Protein AF-A0A258N281-F1 (afdb_monomer)

Nearest PDB structures (foldseek):
  6ied-assembly1_A  TM=2.629E-01  e=8.508E-01  Bacillus subtilis subsp. subtilis str. 168
  8ii8-assembly1_A  TM=2.318E-01  e=8.144E-01  Pleurotus salmoneostramineus
  6kkj-assembly1_B  TM=1.783E-01  e=2.042E+00  Escherichia coli K-12

Structure (mmCIF, N/CA/C/O backbone):
data_AF-A0A258N281-F1
#
_entry.id   AF-A0A258N281-F1
#
loop_
_atom_site.group_PDB
_atom_site.id
_atom_site.type_symbol
_atom_site.label_atom_id
_atom_site.label_alt_id
_atom_site.label_comp_id
_atom_site.label_asym_id
_atom_site.label_entity_id
_atom_site.label_seq_id
_atom_site.pdbx_PDB_ins_code
_atom_site.Cartn_x
_atom_site.Cartn_y
_atom_site.Cartn_z
_atom_site.occupancy
_atom_site.B_iso_or_equiv
_atom_site.auth_seq_id
_atom_site.auth_comp_id
_atom_site.auth_asym_id
_atom_site.auth_atom_id
_atom_site.pdbx_PDB_model_num
ATOM 1 N N . MET A 1 1 ? -2.898 22.582 14.195 1.00 28.33 1 MET A N 1
ATOM 2 C CA . MET A 1 1 ? -3.786 21.401 14.144 1.00 28.33 1 MET A CA 1
ATOM 3 C C . MET A 1 1 ? -3.106 20.346 13.293 1.00 28.33 1 MET A C 1
ATOM 5 O O . MET A 1 1 ? -3.223 20.379 12.077 1.00 28.33 1 MET A O 1
ATOM 9 N N . ASP A 1 2 ? -2.323 19.481 13.931 1.00 33.81 2 ASP A N 1
ATOM 10 C CA . ASP A 1 2 ? -1.640 18.365 13.273 1.00 33.81 2 ASP A CA 1
ATOM 11 C C . ASP A 1 2 ? -2.574 17.144 13.360 1.00 33.81 2 ASP A C 1
ATOM 13 O O . ASP A 1 2 ? -2.422 16.260 14.194 1.00 33.81 2 ASP A O 1
ATOM 17 N N . THR A 1 3 ? -3.650 17.159 12.567 1.00 49.22 3 THR A N 1
ATOM 18 C CA . THR A 1 3 ? -4.701 16.119 12.509 1.00 49.22 3 THR A CA 1
ATOM 19 C C . THR A 1 3 ? -4.252 14.868 11.739 1.00 49.22 3 THR A C 1
ATOM 21 O O . THR A 1 3 ? -5.062 14.187 11.112 1.00 49.22 3 THR A O 1
ATOM 24 N N . ARG A 1 4 ? -2.949 14.560 11.740 1.00 64.25 4 ARG A N 1
ATOM 25 C CA . ARG A 1 4 ? -2.381 13.386 11.067 1.00 64.25 4 ARG A CA 1
ATOM 26 C C . ARG A 1 4 ? -2.064 12.294 12.079 1.00 64.25 4 ARG A C 1
ATOM 28 O O . ARG A 1 4 ? -1.336 12.508 13.045 1.00 64.25 4 ARG A O 1
ATOM 35 N N . ASN A 1 5 ? -2.617 11.108 11.842 1.00 82.75 5 ASN A N 1
ATOM 36 C CA . ASN A 1 5 ? -2.332 9.935 12.651 1.00 82.75 5 ASN A CA 1
ATOM 37 C C . ASN A 1 5 ? -1.001 9.308 12.197 1.00 82.75 5 ASN A C 1
ATOM 39 O O . ASN A 1 5 ? -0.888 8.829 11.070 1.00 82.75 5 ASN A O 1
ATOM 43 N N . LYS A 1 6 ? 0.003 9.310 13.085 1.00 87.81 6 LYS A N 1
ATOM 44 C CA . LYS A 1 6 ? 1.354 8.808 12.782 1.00 87.81 6 LYS A CA 1
ATOM 45 C C . LYS A 1 6 ? 1.387 7.315 12.455 1.00 87.81 6 LYS A C 1
ATOM 47 O O . LYS A 1 6 ? 2.168 6.930 11.597 1.00 87.81 6 LYS A O 1
ATOM 52 N N . ALA A 1 7 ? 0.559 6.497 13.105 1.00 88.56 7 ALA A N 1
ATOM 53 C CA . ALA A 1 7 ? 0.495 5.059 12.839 1.00 88.56 7 ALA A CA 1
ATOM 54 C C . ALA A 1 7 ? -0.040 4.784 11.428 1.00 88.56 7 ALA A C 1
ATOM 56 O O . ALA A 1 7 ? 0.501 3.962 10.696 1.00 88.56 7 ALA A O 1
ATOM 57 N N . LEU A 1 8 ? -1.055 5.547 11.014 1.00 93.94 8 LEU A N 1
ATOM 58 C CA . LEU A 1 8 ? -1.612 5.455 9.669 1.00 93.94 8 LEU A CA 1
ATOM 59 C C . LEU A 1 8 ? -0.598 5.874 8.592 1.00 93.94 8 LEU A C 1
ATOM 61 O O . LEU A 1 8 ? -0.447 5.186 7.582 1.00 93.94 8 LEU A O 1
ATOM 65 N N . ASP A 1 9 ? 0.110 6.987 8.807 1.00 94.81 9 ASP A N 1
ATOM 66 C CA . ASP A 1 9 ? 1.188 7.406 7.905 1.00 94.81 9 ASP A CA 1
ATOM 67 C C . ASP A 1 9 ? 2.326 6.367 7.891 1.00 94.81 9 ASP A C 1
ATOM 69 O O . ASP A 1 9 ? 2.896 6.103 6.838 1.00 94.81 9 ASP A O 1
ATOM 73 N N . ALA A 1 10 ? 2.631 5.726 9.021 1.00 95.06 10 ALA A N 1
ATOM 74 C CA . ALA A 1 10 ? 3.658 4.694 9.096 1.00 95.06 10 ALA A CA 1
ATOM 75 C C . ALA A 1 10 ? 3.307 3.421 8.320 1.00 95.06 10 ALA A C 1
ATOM 77 O O . ALA A 1 10 ? 4.174 2.908 7.623 1.00 95.06 10 ALA A O 1
ATOM 78 N N . ILE A 1 11 ? 2.060 2.942 8.371 1.00 95.19 11 ILE A N 1
ATOM 79 C CA . ILE A 1 11 ? 1.622 1.799 7.546 1.00 95.19 11 ILE A CA 1
ATOM 80 C C . ILE A 1 11 ? 1.719 2.133 6.067 1.00 95.19 11 ILE A C 1
ATOM 82 O O . ILE A 1 11 ? 2.206 1.319 5.290 1.00 95.19 11 ILE A O 1
ATOM 86 N N . ARG A 1 12 ? 1.298 3.339 5.665 1.00 95.19 12 ARG A N 1
ATOM 87 C CA . ARG A 1 12 ? 1.444 3.768 4.270 1.00 95.19 12 ARG A CA 1
ATOM 88 C C . ARG A 1 12 ? 2.920 3.814 3.859 1.00 95.19 12 ARG A C 1
ATOM 90 O O . ARG A 1 12 ? 3.252 3.415 2.749 1.00 95.19 12 ARG A O 1
ATOM 97 N N . GLY A 1 13 ? 3.793 4.273 4.760 1.00 96.12 13 GLY A N 1
ATOM 98 C CA . GLY A 1 13 ? 5.248 4.291 4.584 1.00 96.12 13 GLY A CA 1
ATOM 99 C C . GLY A 1 13 ? 5.867 2.894 4.495 1.00 96.12 13 GLY A C 1
ATOM 100 O O . GLY A 1 13 ? 6.715 2.654 3.644 1.00 96.12 13 GLY A O 1
ATOM 101 N N . TYR A 1 14 ? 5.411 1.961 5.332 1.00 96.75 14 TYR A N 1
ATOM 102 C CA . TYR A 1 14 ? 5.791 0.552 5.267 1.00 96.75 14 TYR A CA 1
ATOM 103 C C . TYR A 1 14 ? 5.380 -0.062 3.929 1.00 96.75 14 TYR A C 1
ATOM 105 O O . TYR A 1 14 ? 6.218 -0.627 3.236 1.00 96.75 14 TYR A O 1
ATOM 113 N N . ALA A 1 15 ? 4.111 0.103 3.547 1.00 96.44 15 ALA A N 1
ATOM 114 C CA . ALA A 1 15 ? 3.574 -0.463 2.322 1.00 96.44 15 ALA A CA 1
ATOM 115 C C . ALA A 1 15 ? 4.318 0.064 1.087 1.00 96.44 15 ALA A C 1
ATOM 117 O O . ALA A 1 15 ? 4.723 -0.724 0.243 1.00 96.44 15 ALA A O 1
ATOM 118 N N . ILE A 1 16 ? 4.588 1.372 0.998 1.00 95.81 16 ILE A N 1
ATOM 119 C CA . ILE A 1 16 ? 5.308 1.902 -0.167 1.00 95.81 16 ILE A CA 1
ATOM 120 C C . ILE A 1 16 ? 6.756 1.404 -0.234 1.00 95.81 16 ILE A C 1
ATOM 122 O O . ILE A 1 16 ? 7.215 1.027 -1.301 1.00 95.81 16 ILE A O 1
ATOM 126 N N . ILE A 1 17 ? 7.464 1.319 0.896 1.00 96.69 17 ILE A N 1
ATOM 127 C CA . ILE A 1 17 ? 8.827 0.770 0.930 1.00 96.69 17 ILE A CA 1
ATOM 128 C C . ILE A 1 17 ? 8.842 -0.707 0.542 1.00 96.69 17 ILE A C 1
ATOM 130 O O . ILE A 1 17 ? 9.697 -1.120 -0.233 1.00 96.69 17 ILE A O 1
ATOM 134 N N . ALA A 1 18 ? 7.907 -1.494 1.073 1.00 96.75 18 ALA A N 1
ATOM 135 C CA . ALA A 1 18 ? 7.795 -2.913 0.767 1.00 96.75 18 ALA A CA 1
ATOM 136 C C . ALA A 1 18 ? 7.476 -3.140 -0.720 1.00 96.75 18 ALA A C 1
ATOM 138 O O . ALA A 1 18 ? 8.043 -4.042 -1.323 1.00 96.75 18 ALA A O 1
ATOM 139 N N . MET A 1 19 ? 6.644 -2.279 -1.315 1.00 95.44 19 MET A N 1
ATOM 140 C CA . MET A 1 19 ? 6.305 -2.299 -2.742 1.00 95.44 19 MET A CA 1
ATOM 141 C C . MET A 1 19 ? 7.522 -2.000 -3.620 1.00 95.44 19 MET A C 1
ATOM 143 O O . MET A 1 19 ? 7.783 -2.709 -4.587 1.00 95.44 19 MET A O 1
ATOM 147 N N . VAL A 1 20 ? 8.292 -0.968 -3.257 1.00 95.88 20 VAL A N 1
ATOM 148 C CA . VAL A 1 20 ? 9.554 -0.637 -3.934 1.00 95.88 20 VAL A CA 1
ATOM 149 C C . VAL A 1 20 ? 10.531 -1.802 -3.797 1.00 95.88 20 VAL A C 1
ATOM 151 O O . VAL A 1 20 ? 11.152 -2.201 -4.772 1.00 95.88 20 VAL A O 1
ATOM 154 N N . PHE A 1 21 ? 10.629 -2.396 -2.607 1.00 96.38 21 PHE A N 1
ATOM 155 C CA . PHE A 1 21 ? 11.516 -3.527 -2.368 1.00 96.38 21 PHE A CA 1
ATOM 156 C C . PHE A 1 21 ? 11.155 -4.728 -3.241 1.00 96.38 21 PHE A C 1
ATOM 158 O O . PHE A 1 21 ? 12.019 -5.216 -3.959 1.00 96.38 21 PHE A O 1
ATOM 165 N N . SER A 1 22 ? 9.892 -5.160 -3.257 1.00 94.00 22 SER A N 1
ATOM 166 C CA . SER A 1 22 ? 9.455 -6.282 -4.098 1.00 94.00 22 SER A CA 1
ATOM 167 C C . SER A 1 22 ? 9.616 -6.019 -5.597 1.00 94.00 22 SER A C 1
ATOM 169 O O . SER A 1 22 ? 9.860 -6.947 -6.360 1.00 94.00 22 SER A O 1
ATOM 171 N N . GLY A 1 23 ? 9.490 -4.760 -6.028 1.00 90.69 23 GLY A N 1
ATOM 172 C CA . GLY A 1 23 ? 9.705 -4.370 -7.422 1.00 90.69 23 GLY A CA 1
ATOM 173 C C . GLY A 1 23 ? 11.179 -4.255 -7.821 1.00 90.69 23 GLY A C 1
ATOM 174 O O . GLY A 1 23 ? 11.475 -4.247 -9.010 1.00 90.69 23 GLY A O 1
ATOM 175 N N . SER A 1 24 ? 12.099 -4.154 -6.856 1.00 91.69 24 SER A N 1
ATOM 176 C CA . SER A 1 24 ? 13.529 -3.911 -7.104 1.00 91.69 24 SER A CA 1
ATOM 177 C C . SER A 1 24 ? 14.452 -5.043 -6.655 1.00 91.69 24 SER A C 1
ATOM 179 O O . SER A 1 24 ? 15.651 -4.954 -6.888 1.00 91.69 24 SER A O 1
ATOM 181 N N . ILE A 1 25 ? 13.962 -6.088 -5.987 1.00 92.19 25 ILE A N 1
ATOM 182 C CA . ILE A 1 25 ? 14.767 -7.296 -5.746 1.00 92.19 25 ILE A CA 1
ATOM 183 C C . ILE A 1 25 ? 15.114 -7.982 -7.070 1.00 92.19 25 ILE A C 1
ATOM 185 O O . ILE A 1 25 ? 14.381 -7.869 -8.048 1.00 92.19 25 ILE A O 1
ATOM 189 N N . ALA A 1 26 ? 16.226 -8.710 -7.092 1.00 89.94 26 ALA A N 1
ATOM 190 C CA . ALA A 1 26 ? 16.652 -9.452 -8.275 1.00 89.94 26 ALA A CA 1
ATOM 191 C C . ALA A 1 26 ? 15.613 -10.496 -8.715 1.00 89.94 26 ALA A C 1
ATOM 193 O O . ALA A 1 26 ? 14.998 -11.143 -7.870 1.00 89.94 26 ALA A O 1
ATOM 194 N N . TYR A 1 27 ? 15.462 -10.702 -10.024 1.00 86.94 27 TYR A N 1
ATOM 195 C CA . TYR A 1 27 ? 14.630 -11.749 -10.635 1.00 86.94 27 TYR A CA 1
ATOM 196 C C . TYR A 1 27 ? 15.526 -12.907 -11.133 1.00 86.94 27 TYR A C 1
ATOM 198 O O . TYR A 1 27 ? 16.742 -12.858 -10.981 1.00 86.94 27 TYR A O 1
ATOM 206 N N . GLY A 1 28 ? 14.953 -13.990 -11.676 1.00 80.12 28 GLY A N 1
ATOM 207 C CA . GLY A 1 28 ? 15.743 -15.112 -12.228 1.00 80.12 28 GLY A CA 1
ATOM 208 C C . GLY A 1 28 ? 15.990 -16.307 -11.295 1.00 80.12 28 GLY A C 1
ATOM 209 O O . GLY A 1 28 ? 16.777 -17.190 -11.614 1.00 80.12 28 GLY A O 1
ATOM 210 N N . GLY A 1 29 ? 15.289 -16.382 -10.158 1.00 83.75 29 GLY A N 1
ATOM 211 C CA . GLY A 1 29 ? 15.221 -17.599 -9.334 1.00 83.75 29 GLY A CA 1
ATOM 212 C C . GLY A 1 29 ? 16.280 -17.750 -8.245 1.00 83.75 29 GLY A C 1
ATOM 213 O O . GLY A 1 29 ? 16.370 -18.808 -7.630 1.00 83.75 29 GLY A O 1
ATOM 214 N N . ILE A 1 30 ? 17.042 -16.693 -7.968 1.00 90.31 30 ILE A N 1
ATOM 215 C CA . ILE A 1 30 ? 18.053 -16.687 -6.902 1.00 90.31 30 ILE A CA 1
ATOM 216 C C . ILE A 1 30 ? 17.460 -16.498 -5.499 1.00 90.31 30 ILE A C 1
ATOM 218 O O . ILE A 1 30 ? 18.068 -16.900 -4.509 1.00 90.31 30 ILE A O 1
ATOM 222 N N . LEU A 1 31 ? 16.281 -15.876 -5.395 1.00 93.19 31 LEU A N 1
ATOM 223 C CA . LEU A 1 31 ? 15.558 -15.705 -4.138 1.00 93.19 31 LEU A CA 1
ATOM 224 C C . LEU A 1 31 ? 14.433 -16.743 -4.021 1.00 93.19 31 LEU A C 1
ATOM 226 O O . LEU A 1 31 ? 13.864 -17.167 -5.030 1.00 93.19 31 LEU A O 1
ATOM 230 N N . PRO A 1 32 ? 14.077 -17.147 -2.791 1.00 93.25 32 PRO A N 1
ATOM 231 C CA . PRO A 1 32 ? 12.990 -18.092 -2.569 1.00 93.25 32 PRO A CA 1
ATOM 232 C C . PRO A 1 32 ? 11.630 -17.507 -2.981 1.00 93.25 32 PRO A C 1
ATOM 234 O O . PRO A 1 32 ? 11.416 -16.300 -2.914 1.00 93.25 32 PRO A O 1
ATOM 237 N N . GLY A 1 33 ? 10.676 -18.375 -3.336 1.00 93.19 33 GLY A N 1
ATOM 238 C CA . GLY A 1 33 ? 9.375 -17.962 -3.884 1.00 93.19 33 GLY A CA 1
ATOM 239 C C . GLY A 1 33 ? 8.547 -17.024 -3.003 1.00 93.19 33 GLY A C 1
ATOM 240 O O . GLY A 1 33 ? 7.835 -16.174 -3.524 1.00 93.19 33 GLY A O 1
ATOM 241 N N . TRP A 1 34 ? 8.711 -17.079 -1.679 1.00 94.31 34 TRP A N 1
ATOM 242 C CA . TRP A 1 34 ? 8.022 -16.173 -0.756 1.00 94.31 34 TRP A CA 1
ATOM 243 C C . TRP A 1 34 ? 8.480 -14.704 -0.864 1.00 94.31 34 TRP A C 1
ATOM 245 O O . TRP A 1 34 ? 7.855 -13.839 -0.255 1.00 94.31 34 TRP A O 1
ATOM 255 N N . MET A 1 35 ? 9.552 -14.411 -1.613 1.00 95.38 35 MET A N 1
ATOM 256 C CA . MET A 1 35 ? 10.016 -13.050 -1.920 1.00 95.38 35 MET A CA 1
ATOM 257 C C . MET A 1 35 ? 9.261 -12.385 -3.080 1.00 95.38 35 MET A C 1
ATOM 259 O O . MET A 1 35 ? 9.453 -11.192 -3.292 1.00 95.38 35 MET A O 1
ATOM 263 N N . TYR A 1 36 ? 8.408 -13.118 -3.802 1.00 95.38 36 TYR A N 1
ATOM 264 C CA . TYR A 1 36 ? 7.676 -12.638 -4.980 1.00 95.38 36 TYR A CA 1
ATOM 265 C C . TYR A 1 36 ? 6.168 -12.845 -4.814 1.00 95.38 36 TYR A C 1
ATOM 267 O O . TYR A 1 36 ? 5.714 -13.342 -3.785 1.00 95.38 36 TYR A O 1
ATOM 275 N N . HIS A 1 37 ? 5.377 -12.456 -5.811 1.00 95.50 37 HIS A N 1
ATOM 276 C CA . HIS A 1 37 ? 3.948 -12.771 -5.843 1.00 95.50 37 HIS A CA 1
ATOM 277 C C . HIS A 1 37 ? 3.730 -14.287 -5.906 1.00 95.50 37 HIS A C 1
ATOM 279 O O . HIS A 1 37 ? 4.410 -14.976 -6.667 1.00 95.50 37 HIS A O 1
ATOM 285 N N . ALA A 1 38 ? 2.766 -14.815 -5.144 1.00 95.38 38 ALA A N 1
ATOM 286 C CA . ALA A 1 38 ? 2.483 -16.254 -5.151 1.00 95.38 38 ALA A CA 1
ATOM 287 C C . ALA A 1 38 ? 2.102 -16.771 -6.553 1.00 95.38 38 ALA A C 1
ATOM 289 O O . ALA A 1 38 ? 2.516 -17.860 -6.944 1.00 95.38 38 ALA A O 1
ATOM 290 N N . GLN A 1 39 ? 1.363 -15.965 -7.320 1.00 95.50 39 GLN A N 1
ATOM 291 C CA . GLN A 1 39 ? 0.940 -16.263 -8.691 1.00 95.50 39 GLN A CA 1
ATOM 292 C C . GLN A 1 39 ? 2.009 -15.939 -9.742 1.00 95.50 39 GLN A C 1
ATOM 294 O O . GLN A 1 39 ? 1.785 -16.180 -10.919 1.00 95.50 39 GLN A O 1
ATOM 299 N N . SER A 1 40 ? 3.175 -15.413 -9.362 1.00 94.38 40 SER A N 1
ATOM 300 C CA . SER A 1 40 ? 4.304 -15.199 -10.280 1.00 94.38 40 SER A CA 1
ATOM 301 C C . SER A 1 40 ? 5.601 -15.692 -9.638 1.00 94.38 40 SER A C 1
ATOM 303 O O . SER A 1 40 ? 6.489 -14.893 -9.331 1.00 94.38 40 SER A O 1
ATOM 305 N N . PRO A 1 41 ? 5.712 -17.003 -9.359 1.00 93.38 41 PRO A N 1
ATOM 306 C CA . PRO A 1 41 ? 6.839 -17.540 -8.627 1.00 93.38 41 PRO A CA 1
ATOM 307 C C . PRO A 1 41 ? 8.118 -17.571 -9.486 1.00 93.38 41 PRO A C 1
ATOM 309 O O . PRO A 1 41 ? 8.068 -17.671 -10.720 1.00 93.38 41 PRO A O 1
ATOM 312 N N . PRO A 1 42 ? 9.298 -17.577 -8.842 1.00 92.44 42 PRO A N 1
ATOM 313 C CA . PRO A 1 42 ? 10.553 -17.866 -9.517 1.00 92.44 42 PRO A CA 1
ATOM 314 C C . PRO A 1 42 ? 10.554 -19.287 -10.113 1.00 92.44 42 PRO A C 1
ATOM 316 O O . PRO A 1 42 ? 9.851 -20.169 -9.618 1.00 92.44 42 PRO A O 1
ATOM 319 N N . PRO A 1 43 ? 11.393 -19.559 -11.130 1.00 91.06 43 PRO A N 1
ATOM 320 C CA . PRO A 1 43 ? 12.388 -18.653 -11.713 1.00 91.06 43 PRO A CA 1
ATOM 321 C C . PRO A 1 43 ? 11.842 -17.780 -12.849 1.00 91.06 43 PRO A C 1
ATOM 323 O O . PRO A 1 43 ? 12.469 -16.779 -13.183 1.00 91.06 43 PRO A O 1
ATOM 326 N N . LYS A 1 44 ? 10.705 -18.165 -13.443 1.00 90.12 44 LYS A N 1
ATOM 327 C CA . LYS A 1 44 ? 10.169 -17.528 -14.651 1.00 90.12 44 LYS A CA 1
ATOM 328 C C . LYS A 1 44 ? 9.429 -16.226 -14.376 1.00 90.12 44 LYS A C 1
ATOM 330 O O . LYS A 1 44 ? 9.434 -15.363 -15.241 1.00 90.12 44 LYS A O 1
ATOM 335 N N . HIS A 1 45 ? 8.819 -16.088 -13.195 1.00 91.00 45 HIS A N 1
ATOM 336 C CA . HIS A 1 45 ? 7.989 -14.927 -12.838 1.00 91.00 45 HIS A CA 1
ATOM 337 C C . HIS A 1 45 ? 6.828 -14.689 -13.812 1.00 91.00 45 HIS A C 1
ATOM 339 O O . HIS A 1 45 ? 6.362 -13.569 -13.992 1.00 91.00 45 HIS A O 1
ATOM 345 N N . GLU A 1 46 ? 6.361 -15.765 -14.438 1.00 92.75 46 GLU A N 1
ATOM 346 C CA . GLU A 1 46 ? 5.173 -15.780 -15.284 1.00 92.75 46 GLU A CA 1
ATOM 347 C C . GLU A 1 46 ? 3.947 -16.084 -14.425 1.00 92.75 46 GLU A C 1
ATOM 349 O O . GLU A 1 46 ? 4.048 -16.789 -13.416 1.00 92.75 46 GLU A O 1
ATOM 354 N N . TRP A 1 47 ? 2.789 -15.565 -14.838 1.00 93.94 47 TRP A N 1
ATOM 355 C CA . TRP A 1 47 ? 1.543 -15.829 -14.135 1.00 93.94 47 TRP A CA 1
ATOM 356 C C . TRP A 1 47 ? 1.194 -17.321 -14.172 1.00 93.94 47 TRP A C 1
ATOM 358 O O . TRP A 1 47 ? 1.200 -17.952 -15.232 1.00 93.94 47 TRP A O 1
ATOM 368 N N . VAL A 1 48 ? 0.869 -17.873 -13.008 1.00 93.38 48 VAL A N 1
ATOM 369 C CA . VAL A 1 48 ? 0.383 -19.240 -12.833 1.00 93.38 48 VAL A CA 1
ATOM 370 C C . VAL A 1 48 ? -0.822 -19.240 -11.907 1.00 93.38 48 VAL A C 1
ATOM 372 O O . VAL A 1 48 ? -0.870 -18.496 -10.923 1.00 93.38 48 VAL A O 1
ATOM 375 N N . ASP A 1 49 ? -1.770 -20.133 -12.180 1.00 92.19 49 ASP A N 1
ATOM 376 C CA . ASP A 1 49 ? -2.935 -20.312 -11.321 1.00 92.19 49 ASP A CA 1
ATOM 377 C C . ASP A 1 49 ? -2.577 -21.105 -10.050 1.00 92.19 49 ASP A C 1
ATOM 379 O O . ASP A 1 49 ? -2.852 -22.300 -9.923 1.00 92.19 49 ASP A O 1
ATOM 383 N N . LEU A 1 50 ? -1.891 -20.444 -9.113 1.00 92.81 50 LEU A N 1
ATOM 384 C CA . LEU A 1 50 ? -1.461 -21.023 -7.842 1.00 92.81 50 LEU A CA 1
ATOM 385 C C . LEU A 1 50 ? -2.185 -20.350 -6.663 1.00 92.81 50 LEU A C 1
ATOM 387 O O . LEU A 1 50 ? -2.120 -19.124 -6.512 1.00 92.81 50 LEU A O 1
ATOM 391 N N . PRO A 1 51 ? -2.846 -21.124 -5.780 1.00 95.19 51 PRO A N 1
ATOM 392 C CA . PRO A 1 51 ? -3.399 -20.583 -4.552 1.00 95.19 51 PRO A CA 1
ATOM 393 C C . PRO A 1 51 ? -2.297 -20.313 -3.526 1.00 95.19 51 PRO A C 1
ATOM 395 O O . PRO A 1 51 ? -1.387 -21.116 -3.327 1.00 95.19 51 PRO A O 1
ATOM 398 N N . GLY A 1 52 ? -2.429 -19.205 -2.812 1.00 95.81 52 GLY A N 1
ATOM 399 C CA . GLY A 1 52 ? -1.471 -18.744 -1.821 1.00 95.81 52 GLY A CA 1
ATOM 400 C C . GLY A 1 52 ? -1.278 -17.236 -1.892 1.00 95.81 52 GLY A C 1
ATOM 401 O O . GLY A 1 52 ? -1.670 -16.575 -2.855 1.00 95.81 52 GLY A O 1
ATOM 402 N N . ILE A 1 53 ? -0.666 -16.704 -0.840 1.00 97.12 53 ILE A N 1
ATOM 403 C CA . ILE A 1 53 ? -0.198 -15.322 -0.778 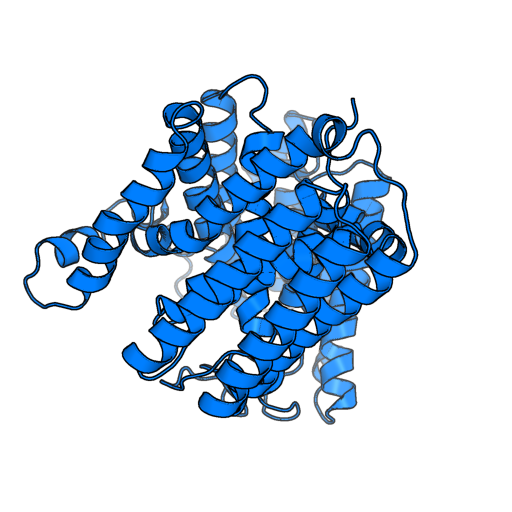1.00 97.12 53 ILE A CA 1
ATOM 404 C C . ILE A 1 53 ? 1.186 -15.285 -0.148 1.00 97.12 53 ILE A C 1
ATOM 406 O O . ILE A 1 53 ? 1.518 -16.127 0.685 1.00 97.12 53 ILE A O 1
ATOM 410 N N . THR A 1 54 ? 1.968 -14.276 -0.496 1.00 97.56 54 THR A N 1
ATOM 411 C CA . THR A 1 54 ? 3.218 -13.922 0.175 1.00 97.56 54 THR A CA 1
ATOM 412 C C . THR A 1 54 ? 3.077 -12.581 0.892 1.00 97.56 54 THR A C 1
ATOM 414 O O . THR A 1 54 ? 2.014 -11.954 0.907 1.00 97.56 54 THR A O 1
ATOM 417 N N . TRP A 1 55 ? 4.158 -12.108 1.516 1.00 97.25 55 TRP A N 1
ATOM 418 C CA . TRP A 1 55 ? 4.163 -10.766 2.096 1.00 97.25 55 TRP A CA 1
ATOM 419 C C . TRP A 1 55 ? 4.014 -9.682 1.022 1.00 97.25 55 TRP A C 1
ATOM 421 O O . TRP A 1 55 ? 3.451 -8.632 1.322 1.00 97.25 55 TRP A O 1
ATOM 431 N N . VAL A 1 56 ? 4.465 -9.941 -0.214 1.00 96.62 56 VAL A N 1
ATOM 432 C CA . VAL A 1 56 ? 4.345 -9.016 -1.350 1.00 96.62 56 VAL A CA 1
ATOM 433 C C . VAL A 1 56 ? 2.872 -8.772 -1.677 1.00 96.62 56 VAL A C 1
ATOM 435 O O . VAL A 1 56 ? 2.449 -7.635 -1.890 1.00 96.62 56 VAL A O 1
ATOM 438 N N . ASP A 1 57 ? 2.063 -9.828 -1.616 1.00 96.94 57 ASP A N 1
ATOM 439 C CA . ASP A 1 57 ? 0.627 -9.766 -1.888 1.00 96.94 57 ASP A CA 1
ATOM 440 C C . ASP A 1 57 ? -0.144 -8.976 -0.814 1.00 96.94 57 ASP A C 1
ATOM 442 O O . ASP A 1 57 ? -1.199 -8.420 -1.091 1.00 96.94 57 ASP A O 1
ATOM 446 N N . LEU A 1 58 ? 0.389 -8.835 0.406 1.00 97.31 58 LEU A N 1
ATOM 447 C CA . LEU A 1 58 ? -0.229 -8.026 1.469 1.00 97.31 58 LEU A CA 1
ATOM 448 C C . LEU A 1 58 ? 0.026 -6.514 1.307 1.00 97.31 58 LEU A C 1
ATOM 450 O O . LEU A 1 58 ? -0.727 -5.689 1.837 1.00 97.31 58 LEU A O 1
ATOM 454 N N . VAL A 1 59 ? 1.074 -6.127 0.579 1.00 96.31 59 VAL A N 1
ATOM 455 C CA . VAL A 1 59 ? 1.527 -4.732 0.493 1.00 96.31 59 VAL A CA 1
ATOM 456 C C . VAL A 1 59 ? 0.458 -3.811 -0.096 1.00 96.31 59 VAL A C 1
ATOM 458 O O . VAL A 1 59 ? 0.175 -2.740 0.451 1.00 96.31 59 VAL A O 1
ATOM 461 N N . PHE A 1 60 ? -0.157 -4.222 -1.203 1.00 95.25 60 PHE A N 1
ATOM 462 C CA . PHE A 1 60 ? -1.157 -3.410 -1.889 1.00 95.25 60 PHE A CA 1
ATOM 463 C C . PHE A 1 60 ? -2.455 -3.230 -1.069 1.00 95.25 60 PHE A C 1
ATOM 465 O O . PHE A 1 60 ? -2.886 -2.084 -0.896 1.00 95.25 60 PHE A O 1
ATOM 472 N N . PRO A 1 61 ? -3.037 -4.285 -0.459 1.00 97.25 61 PRO A N 1
ATOM 473 C CA . PRO A 1 61 ? -4.136 -4.143 0.495 1.00 97.25 61 PRO A CA 1
ATOM 474 C C . PRO A 1 61 ? -3.834 -3.202 1.664 1.00 97.25 61 PRO A C 1
ATOM 476 O O . PRO A 1 61 ? -4.678 -2.370 1.995 1.00 97.25 61 PRO A O 1
ATOM 479 N N . LEU A 1 62 ? -2.631 -3.259 2.252 1.00 97.25 62 LEU A N 1
ATOM 480 C CA . LEU A 1 62 ? -2.238 -2.327 3.319 1.00 97.25 62 LEU A CA 1
ATOM 481 C C . LEU A 1 62 ? -2.288 -0.873 2.849 1.00 97.25 62 LEU A C 1
ATOM 483 O O . LEU A 1 62 ? -2.750 0.014 3.575 1.00 97.25 62 LEU A O 1
ATOM 487 N N . PHE A 1 63 ? -1.833 -0.625 1.622 1.00 94.56 63 PHE A N 1
ATOM 488 C CA . PHE A 1 63 ? -1.835 0.702 1.029 1.00 94.56 63 PHE A CA 1
ATOM 489 C C . PHE A 1 63 ? -3.266 1.217 0.773 1.00 94.56 63 PHE A C 1
ATOM 491 O O . PHE A 1 63 ? -3.591 2.349 1.148 1.00 94.56 63 PHE A O 1
ATOM 498 N N . LEU A 1 64 ? -4.150 0.376 0.222 1.00 96.69 64 LEU A N 1
ATOM 499 C CA . LEU A 1 64 ? -5.571 0.693 0.013 1.00 96.69 64 LEU A CA 1
ATOM 500 C C . LEU A 1 64 ? -6.331 0.900 1.326 1.00 96.69 64 LEU A C 1
ATOM 502 O O . LEU A 1 64 ? -7.107 1.851 1.456 1.00 96.69 64 LEU A O 1
ATOM 506 N N . PHE A 1 65 ? -6.076 0.059 2.325 1.00 98.19 65 PHE A N 1
ATOM 507 C CA . PHE A 1 65 ? -6.648 0.196 3.659 1.00 98.19 65 PHE A CA 1
ATOM 508 C C . PHE A 1 65 ? -6.237 1.533 4.289 1.00 98.19 65 PHE A C 1
ATOM 510 O O . PHE A 1 65 ? -7.083 2.281 4.789 1.00 98.19 65 PHE A O 1
ATOM 517 N N . ALA A 1 66 ? -4.950 1.889 4.198 1.00 96.56 66 ALA A N 1
ATOM 518 C CA . ALA A 1 66 ? -4.436 3.155 4.711 1.00 96.56 66 ALA A CA 1
ATOM 519 C C . ALA A 1 66 ? -4.980 4.382 3.955 1.00 96.56 66 ALA A C 1
ATOM 521 O O . ALA A 1 66 ? -5.089 5.476 4.523 1.00 96.56 66 ALA A O 1
ATOM 522 N N . MET A 1 67 ? -5.317 4.233 2.671 1.00 95.50 67 MET A N 1
ATOM 523 C CA . MET A 1 67 ? -6.047 5.247 1.913 1.00 95.50 67 MET A CA 1
ATOM 524 C C . MET A 1 67 ? -7.486 5.383 2.426 1.00 95.50 67 MET A C 1
ATOM 526 O O . MET A 1 67 ? -7.900 6.502 2.728 1.00 95.50 67 MET A O 1
ATOM 530 N N . GLY A 1 68 ? -8.219 4.276 2.593 1.00 96.62 68 GLY A N 1
ATOM 531 C CA . GLY A 1 68 ? -9.581 4.277 3.140 1.00 96.62 68 GLY A CA 1
ATOM 532 C C . GLY A 1 68 ? -9.657 4.929 4.522 1.00 96.62 68 GLY A C 1
ATOM 533 O O . GLY A 1 68 ? -10.462 5.832 4.747 1.00 96.62 68 GLY A O 1
ATOM 534 N N . ALA A 1 69 ? -8.736 4.574 5.420 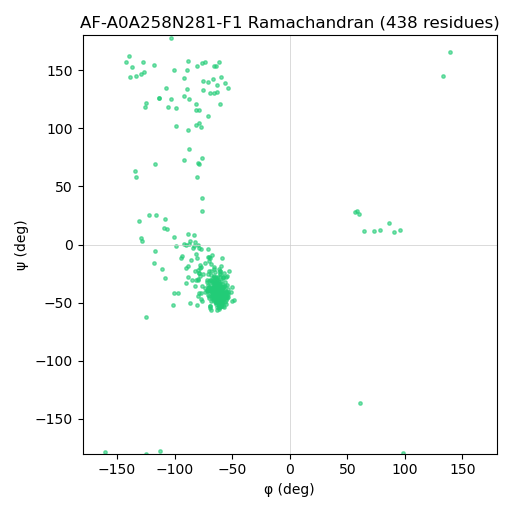1.00 96.81 69 ALA A N 1
ATOM 535 C CA . ALA A 1 69 ? -8.650 5.155 6.761 1.00 96.81 69 ALA A CA 1
ATOM 536 C C . ALA A 1 69 ? -8.303 6.652 6.770 1.00 96.81 69 ALA A C 1
ATOM 538 O O . ALA A 1 69 ? -8.646 7.367 7.714 1.00 96.81 69 ALA A O 1
ATOM 539 N N . ALA A 1 70 ? -7.670 7.169 5.714 1.00 94.69 70 ALA A N 1
ATOM 540 C CA . ALA A 1 70 ? -7.373 8.593 5.591 1.00 94.69 70 ALA A CA 1
ATOM 541 C C . ALA A 1 70 ? -8.589 9.441 5.180 1.00 94.69 70 ALA A C 1
ATOM 543 O O . ALA A 1 70 ? -8.593 10.653 5.418 1.00 94.69 70 ALA A O 1
ATOM 544 N N . ILE A 1 71 ? -9.624 8.838 4.586 1.00 94.56 71 ILE A N 1
ATOM 545 C CA . ILE A 1 71 ? -10.784 9.564 4.051 1.00 94.56 71 ILE A CA 1
ATOM 546 C C . ILE A 1 71 ? -11.557 10.288 5.164 1.00 94.56 71 ILE A C 1
ATOM 548 O O . ILE A 1 71 ? -11.617 11.523 5.094 1.00 94.56 71 ILE A O 1
ATOM 552 N N . PRO A 1 72 ? -12.036 9.618 6.238 1.00 94.19 72 PRO A N 1
ATOM 553 C CA . PRO A 1 72 ? -12.717 10.295 7.346 1.00 94.19 72 PRO A CA 1
ATOM 554 C C . PRO A 1 72 ? -11.879 11.408 7.973 1.00 94.19 72 PRO A C 1
ATOM 556 O O . PRO A 1 72 ? -12.385 12.499 8.245 1.00 94.19 72 PRO A O 1
ATOM 559 N N . LEU A 1 73 ? -10.574 11.157 8.144 1.00 92.19 73 LEU A N 1
ATOM 560 C CA . LEU A 1 73 ? -9.623 12.112 8.716 1.00 92.19 73 LEU A CA 1
ATOM 561 C C . LEU A 1 73 ? -9.517 13.387 7.868 1.00 92.19 73 LEU A C 1
ATOM 563 O O . LEU A 1 73 ? -9.432 14.485 8.420 1.00 92.19 73 LEU A O 1
ATOM 567 N N . SER A 1 74 ? -9.543 13.252 6.539 1.00 90.56 74 SER A N 1
ATOM 568 C CA . SER A 1 74 ? -9.428 14.370 5.595 1.00 90.56 74 SER A CA 1
ATOM 569 C C . SER A 1 74 ? -10.741 15.124 5.351 1.00 90.56 74 SER A C 1
ATOM 571 O O . SER A 1 74 ? -10.710 16.298 4.979 1.00 90.56 74 SER A O 1
ATOM 573 N N . MET A 1 75 ? -11.885 14.477 5.590 1.00 90.88 75 MET A N 1
ATOM 574 C CA . MET A 1 75 ? -13.226 14.985 5.277 1.00 90.88 75 MET A CA 1
ATOM 575 C C . MET A 1 75 ? -14.027 15.390 6.522 1.00 90.88 75 MET A C 1
ATOM 577 O O . MET A 1 75 ? -15.254 15.476 6.475 1.00 90.88 75 MET A O 1
ATOM 581 N N . GLN A 1 76 ? -13.368 15.683 7.650 1.00 87.25 76 GLN A N 1
ATOM 582 C CA . GLN A 1 76 ? -14.047 16.110 8.885 1.00 87.25 76 GLN A CA 1
ATOM 583 C C . GLN A 1 76 ? -14.988 17.304 8.660 1.00 87.25 76 GLN A C 1
ATOM 585 O O . GLN A 1 76 ? -16.092 17.309 9.196 1.00 87.25 76 GLN A O 1
ATOM 590 N N . LYS A 1 77 ? -14.594 18.259 7.806 1.00 85.38 77 LYS A N 1
ATOM 591 C CA . LYS A 1 77 ? -15.375 19.462 7.458 1.00 85.38 77 LYS A CA 1
ATOM 592 C C . LYS A 1 77 ? -16.350 19.274 6.281 1.00 85.38 77 LYS A C 1
ATOM 594 O O . LYS A 1 77 ? -16.894 20.256 5.795 1.00 85.38 77 LYS A O 1
ATOM 599 N N . GLY A 1 78 ? -16.553 18.043 5.811 1.00 87.00 78 GLY A N 1
ATOM 600 C CA . GLY A 1 78 ? -17.360 17.738 4.626 1.00 87.00 78 GLY A CA 1
ATOM 601 C C . GLY A 1 78 ? -16.527 17.532 3.357 1.00 87.00 78 GLY A C 1
ATOM 602 O O . GLY A 1 78 ? -15.294 17.569 3.390 1.00 87.00 78 GLY A O 1
ATOM 603 N N . MET A 1 79 ? -17.214 17.258 2.244 1.00 89.94 79 MET A N 1
ATOM 604 C CA . MET A 1 79 ? -16.598 17.023 0.936 1.00 89.94 79 MET A CA 1
ATOM 605 C C . MET A 1 79 ? -16.493 18.324 0.142 1.00 89.94 79 MET A C 1
ATOM 607 O O . MET A 1 79 ? -17.489 19.007 -0.070 1.00 89.94 79 MET A O 1
ATOM 611 N N . ASP A 1 80 ? -15.292 18.631 -0.344 1.00 92.81 80 ASP A N 1
ATOM 612 C CA . ASP A 1 80 ? -15.081 19.654 -1.369 1.00 92.81 80 ASP A CA 1
ATOM 613 C C . ASP A 1 80 ? -14.945 18.964 -2.730 1.00 92.81 80 ASP A C 1
ATOM 615 O O . ASP A 1 80 ? -13.893 18.402 -3.051 1.00 92.81 80 ASP A O 1
ATOM 619 N N . TRP A 1 81 ? -16.019 18.995 -3.520 1.00 92.31 81 TRP A N 1
ATOM 620 C CA . TRP A 1 81 ? -16.078 18.364 -4.840 1.00 92.31 81 TRP A CA 1
ATOM 621 C C . TRP A 1 81 ? -14.992 18.860 -5.791 1.00 92.31 81 TRP A C 1
ATOM 623 O O . TRP A 1 81 ? -14.382 18.052 -6.487 1.00 92.31 81 TRP A O 1
ATOM 633 N N . LYS A 1 82 ? -14.689 20.165 -5.787 1.00 93.00 82 LYS A N 1
ATOM 634 C CA . LYS A 1 82 ? -13.662 20.733 -6.672 1.00 93.00 82 LYS A CA 1
ATOM 635 C C . LYS A 1 82 ? -12.291 20.179 -6.318 1.00 93.00 82 LYS A C 1
ATOM 637 O O . LYS A 1 82 ? -11.524 19.806 -7.203 1.00 93.00 82 LYS A O 1
ATOM 642 N N . LYS A 1 83 ? -11.992 20.086 -5.020 1.00 91.38 83 LYS A N 1
ATOM 643 C CA . LYS A 1 83 ? -10.728 19.523 -4.541 1.00 91.38 83 LYS A CA 1
ATOM 644 C C . LYS A 1 83 ? -10.605 18.031 -4.853 1.00 91.38 83 LYS A C 1
ATOM 646 O O . LYS A 1 83 ? -9.539 17.611 -5.290 1.00 91.38 83 LYS A O 1
ATOM 651 N N . GLN A 1 84 ? -11.662 17.242 -4.646 1.00 93.00 84 GLN A N 1
ATOM 652 C CA . GLN A 1 84 ? -11.621 15.799 -4.922 1.00 93.00 84 GLN A CA 1
ATOM 653 C C . GLN A 1 84 ? -11.528 15.502 -6.421 1.00 93.00 84 GLN A C 1
ATOM 655 O O . GLN A 1 84 ? -10.743 14.646 -6.816 1.00 93.00 84 GLN A O 1
ATOM 660 N N . LEU A 1 85 ? -12.247 16.256 -7.258 1.00 93.94 85 LEU A N 1
ATOM 661 C CA . LEU A 1 85 ? -12.168 16.108 -8.709 1.00 93.94 85 LEU A CA 1
ATOM 662 C C . LEU A 1 85 ? -10.792 16.520 -9.246 1.00 93.94 85 LEU A C 1
ATOM 664 O O . LEU A 1 85 ? -10.210 15.798 -10.049 1.00 93.94 85 LEU A O 1
ATOM 668 N N . LYS A 1 86 ? -10.227 17.633 -8.756 1.00 92.88 86 LYS A N 1
ATOM 669 C CA . LYS A 1 86 ? -8.855 18.037 -9.099 1.00 92.88 86 LYS A CA 1
ATOM 670 C C . LYS A 1 86 ? -7.849 16.942 -8.743 1.00 92.88 86 LYS A C 1
ATOM 672 O O . LYS A 1 86 ? -7.000 16.610 -9.563 1.00 92.88 86 LYS A O 1
ATOM 677 N N . ARG A 1 87 ? -7.970 16.382 -7.537 1.00 92.69 87 ARG A N 1
ATOM 678 C CA . ARG A 1 87 ? -7.114 15.295 -7.056 1.00 92.69 87 ARG A CA 1
ATOM 679 C C . ARG A 1 87 ? -7.209 14.058 -7.939 1.00 92.69 87 ARG A C 1
ATOM 681 O O . ARG A 1 87 ? -6.185 13.472 -8.271 1.00 92.69 87 ARG A O 1
ATOM 688 N N . TYR A 1 88 ? -8.426 13.679 -8.310 1.00 95.00 88 TYR A N 1
ATOM 689 C CA . TYR A 1 88 ? -8.683 12.553 -9.197 1.00 95.00 88 TYR A CA 1
ATOM 690 C C . TYR A 1 88 ? -8.038 12.755 -10.572 1.00 95.00 88 TYR A C 1
ATOM 692 O O . TYR A 1 88 ? -7.213 11.940 -10.971 1.00 95.00 88 TYR A O 1
ATOM 700 N N . ILE A 1 89 ? -8.320 13.880 -11.240 1.00 94.50 89 ILE A N 1
ATOM 701 C CA . ILE A 1 89 ? -7.754 14.201 -12.561 1.00 94.50 89 ILE A CA 1
ATOM 702 C C . ILE A 1 89 ? -6.223 14.219 -12.508 1.00 94.50 89 ILE A C 1
ATOM 704 O O . ILE A 1 89 ? -5.570 13.687 -13.402 1.00 94.50 89 ILE A O 1
ATOM 708 N N . LEU A 1 90 ? -5.639 14.792 -11.449 1.00 93.94 90 LEU A N 1
ATOM 709 C CA . LEU A 1 90 ? -4.188 14.843 -11.309 1.00 93.94 90 LEU A CA 1
ATOM 710 C C . LEU A 1 90 ? -3.572 13.452 -11.117 1.00 93.94 90 LE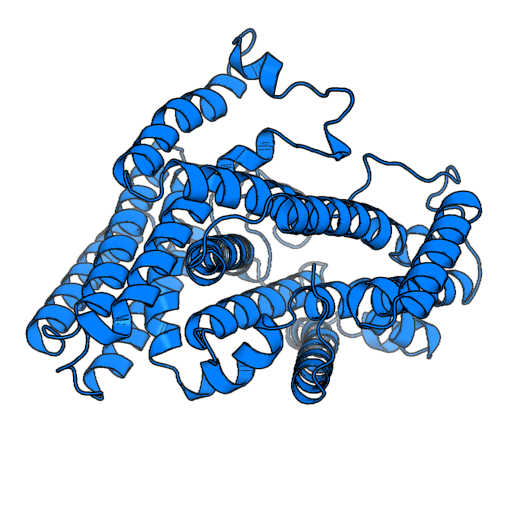U A C 1
ATOM 712 O O . LEU A 1 90 ? -2.501 13.200 -11.657 1.00 93.94 90 LEU A O 1
ATOM 716 N N . LEU A 1 91 ? -4.229 12.552 -10.379 1.00 94.81 91 LEU A N 1
ATOM 717 C CA . LEU A 1 91 ? -3.764 11.171 -10.220 1.00 94.81 91 LEU A CA 1
ATOM 718 C C . LEU A 1 91 ? -3.915 10.350 -11.504 1.00 94.81 91 LEU A C 1
ATOM 720 O O . LEU A 1 91 ? -3.032 9.555 -11.792 1.00 94.81 91 LEU A O 1
ATOM 724 N N . VAL A 1 92 ? -4.978 10.558 -12.285 1.00 95.31 92 VAL A N 1
ATOM 725 C CA . VAL A 1 92 ? -5.143 9.905 -13.597 1.00 95.31 92 VAL A CA 1
ATOM 726 C C . VAL A 1 92 ? -4.050 10.372 -14.555 1.00 95.31 92 VAL A C 1
ATOM 728 O O . VAL A 1 92 ? -3.339 9.551 -15.127 1.00 95.31 92 VAL A O 1
ATOM 731 N N . PHE A 1 93 ? -3.839 11.689 -14.657 1.00 94.75 93 PHE A N 1
ATOM 732 C CA . PHE A 1 93 ? -2.725 12.252 -15.423 1.00 94.75 93 PHE A CA 1
ATOM 733 C C . PHE A 1 93 ? -1.385 11.666 -14.971 1.00 94.75 93 PHE A C 1
ATOM 735 O O . PHE A 1 93 ? -0.567 11.273 -15.796 1.00 94.75 93 PHE A O 1
ATOM 742 N N . PHE A 1 94 ? -1.169 11.588 -13.657 1.00 94.69 94 PHE A N 1
ATOM 743 C CA . PHE A 1 94 ? 0.044 11.021 -13.091 1.00 94.69 94 PHE A CA 1
ATOM 744 C C . PHE A 1 94 ? 0.219 9.555 -13.473 1.00 94.69 94 PHE A C 1
ATOM 746 O O . PHE A 1 94 ? 1.315 9.190 -13.872 1.00 94.69 94 PHE A O 1
ATOM 753 N N . ALA A 1 95 ? -0.829 8.732 -13.374 1.00 94.94 95 ALA A N 1
ATOM 754 C CA . ALA A 1 95 ? -0.778 7.315 -13.722 1.00 94.94 95 ALA A CA 1
ATOM 755 C C . ALA A 1 95 ? -0.356 7.113 -15.182 1.00 94.94 95 ALA A C 1
ATOM 757 O O . ALA A 1 95 ? 0.522 6.300 -15.461 1.00 94.94 95 ALA A O 1
ATOM 758 N N . ILE A 1 96 ? -0.941 7.889 -16.097 1.00 94.00 96 ILE A N 1
ATOM 759 C CA . ILE A 1 96 ? -0.637 7.819 -17.529 1.00 94.00 96 ILE A CA 1
ATOM 760 C C . ILE A 1 96 ? 0.781 8.337 -17.795 1.00 94.00 96 ILE A C 1
ATOM 762 O O . ILE A 1 96 ? 1.613 7.631 -18.361 1.00 94.00 96 ILE A O 1
ATOM 766 N N . PHE A 1 97 ? 1.103 9.554 -17.350 1.00 94.81 97 PHE A N 1
ATOM 767 C CA . PHE A 1 97 ? 2.388 10.181 -17.661 1.00 94.81 97 PHE A CA 1
ATOM 768 C C . PHE A 1 97 ? 3.579 9.466 -17.012 1.00 94.81 97 PHE A C 1
ATOM 770 O O . PHE A 1 97 ? 4.637 9.346 -17.631 1.00 94.81 97 PHE A O 1
ATOM 777 N N . PHE A 1 98 ? 3.423 8.975 -15.779 1.00 94.31 98 PHE A N 1
ATOM 778 C CA . PHE A 1 98 ? 4.461 8.210 -15.090 1.00 94.31 98 PHE A CA 1
ATOM 779 C C . PHE A 1 98 ? 4.800 6.921 -15.840 1.00 94.31 98 PHE A C 1
ATOM 781 O O . PHE A 1 98 ? 5.979 6.658 -16.064 1.00 94.31 98 PHE A O 1
ATOM 788 N N . GLU A 1 99 ? 3.789 6.158 -16.267 1.00 93.19 99 GLU A N 1
ATOM 789 C CA . GLU A 1 99 ? 3.985 4.917 -17.024 1.00 93.19 99 GLU A CA 1
ATOM 790 C C . GLU A 1 99 ? 4.744 5.163 -18.331 1.00 93.19 99 GLU A C 1
ATOM 792 O O . GLU A 1 99 ? 5.699 4.453 -18.640 1.00 93.19 99 GLU A O 1
ATOM 797 N N . HIS A 1 100 ? 4.388 6.227 -19.051 1.00 92.50 100 HIS A N 1
ATOM 798 C CA . HIS A 1 100 ? 5.065 6.617 -20.287 1.00 92.50 100 HIS A CA 1
ATOM 799 C C . HIS A 1 100 ? 6.502 7.101 -20.050 1.00 92.50 100 HIS A C 1
ATOM 801 O O . HIS A 1 100 ? 7.374 6.860 -20.878 1.00 92.50 100 HIS A O 1
ATOM 807 N N . SER A 1 101 ? 6.783 7.729 -18.907 1.00 92.44 101 SER A N 1
ATOM 808 C CA . SER A 1 101 ? 8.105 8.289 -18.590 1.00 92.44 101 SER A CA 1
ATOM 809 C C . SER A 1 101 ? 9.152 7.247 -18.167 1.00 92.44 101 SER A C 1
ATOM 811 O O . SER A 1 101 ? 10.304 7.614 -17.936 1.00 92.44 101 SER A O 1
ATOM 813 N N . LYS A 1 102 ? 8.792 5.963 -18.035 1.00 90.81 102 LYS A N 1
ATOM 814 C CA . LYS A 1 102 ? 9.735 4.889 -17.678 1.00 90.81 102 LYS A CA 1
ATOM 815 C C . LYS A 1 102 ? 10.770 4.691 -18.786 1.00 90.81 102 LYS A C 1
ATOM 817 O O . LYS A 1 102 ? 10.418 4.537 -19.951 1.00 90.81 102 LYS A O 1
ATOM 822 N N . TYR A 1 103 ? 12.054 4.659 -18.421 1.00 85.56 103 TYR A N 1
ATOM 823 C CA . TYR A 1 103 ? 13.154 4.596 -19.394 1.00 85.56 103 TYR A CA 1
ATOM 824 C C . TYR A 1 103 ? 13.117 3.334 -20.278 1.00 85.56 103 TYR A C 1
ATOM 826 O O . TYR A 1 103 ? 13.518 3.383 -21.439 1.00 85.56 103 TYR A O 1
ATOM 834 N N . THR A 1 104 ? 12.548 2.239 -19.761 1.00 85.50 104 THR A N 1
ATOM 835 C CA . THR A 1 104 ? 12.319 0.963 -20.464 1.00 85.50 104 THR A CA 1
ATOM 836 C C . THR A 1 104 ? 11.546 1.113 -21.773 1.00 85.50 104 THR A C 1
ATOM 838 O O . THR A 1 104 ? 11.701 0.314 -22.694 1.00 85.50 104 THR A O 1
ATOM 841 N N . ASN A 1 105 ? 10.722 2.154 -21.878 1.00 85.62 105 ASN A N 1
ATOM 842 C CA . ASN A 1 105 ? 9.916 2.458 -23.060 1.00 85.62 105 ASN A CA 1
ATOM 843 C C . ASN A 1 105 ? 10.761 2.928 -24.243 1.00 85.62 105 ASN A C 1
ATOM 845 O O . ASN A 1 105 ? 10.371 2.794 -25.402 1.00 85.62 105 ASN A O 1
ATOM 849 N N . PHE A 1 106 ? 11.951 3.435 -23.941 1.00 84.25 106 PHE A N 1
ATOM 850 C CA . PHE A 1 106 ? 12.833 4.077 -24.894 1.00 84.25 106 PHE A CA 1
ATOM 851 C C . PHE A 1 106 ? 14.067 3.232 -25.210 1.00 84.25 106 PHE A C 1
ATOM 853 O O . PHE A 1 106 ? 14.981 3.745 -25.834 1.00 84.25 106 PHE A O 1
ATOM 860 N N . TYR A 1 107 ? 14.114 1.940 -24.855 1.00 81.75 107 TYR A N 1
ATOM 861 C CA . TYR A 1 107 ? 15.256 1.062 -25.180 1.00 81.75 107 TYR A CA 1
ATOM 862 C C . TYR A 1 107 ? 15.556 0.922 -26.682 1.00 81.75 107 TYR A C 1
ATOM 864 O O . TYR A 1 107 ? 16.587 0.380 -27.060 1.00 81.75 107 TYR A O 1
ATOM 872 N N . HIS A 1 108 ? 14.652 1.388 -27.543 1.00 81.69 108 HIS A N 1
ATOM 873 C CA . HIS A 1 108 ? 14.869 1.482 -28.983 1.00 81.69 108 HIS A CA 1
ATOM 874 C C . HIS A 1 108 ? 15.684 2.724 -29.400 1.00 81.69 108 HIS A C 1
ATOM 876 O O . HIS A 1 108 ? 16.076 2.819 -30.558 1.00 81.69 108 HIS A O 1
ATOM 882 N N . LEU A 1 109 ? 15.896 3.682 -28.493 1.00 83.12 109 LEU A N 1
ATOM 883 C CA . LEU A 1 109 ? 16.722 4.868 -28.703 1.00 83.12 109 LEU A CA 1
ATOM 884 C C . LEU A 1 109 ? 18.157 4.597 -28.242 1.00 83.12 109 LEU A C 1
ATOM 886 O O . LEU A 1 109 ? 18.381 3.957 -27.216 1.00 83.12 109 LEU A O 1
ATOM 890 N N . ASP A 1 110 ? 19.125 5.146 -28.973 1.00 79.25 110 ASP A N 1
ATOM 891 C CA . ASP A 1 110 ? 20.544 4.948 -28.684 1.00 79.25 110 ASP A CA 1
ATOM 892 C C . ASP A 1 110 ? 21.050 5.783 -27.491 1.00 79.25 110 ASP A C 1
ATOM 894 O O . ASP A 1 110 ? 20.577 6.889 -27.197 1.00 79.25 110 ASP A O 1
ATOM 898 N N . ASN A 1 111 ? 22.136 5.297 -26.881 1.00 83.44 111 ASN A N 1
ATOM 899 C CA . ASN A 1 111 ? 22.946 5.994 -25.877 1.00 83.44 111 ASN A CA 1
ATOM 900 C C . ASN A 1 111 ? 22.173 6.368 -24.592 1.00 83.44 111 ASN A C 1
ATOM 902 O O . ASN A 1 111 ? 21.448 5.567 -24.014 1.00 83.44 111 ASN A O 1
ATOM 906 N N . GLN A 1 112 ? 22.388 7.591 -24.098 1.00 87.69 112 GLN A N 1
ATOM 907 C CA . GLN A 1 112 ? 21.901 8.091 -22.810 1.00 87.69 112 GLN A CA 1
ATOM 908 C C . GLN A 1 112 ? 20.513 8.757 -22.885 1.00 87.69 112 GLN A C 1
ATOM 910 O O . GLN A 1 112 ? 19.999 9.238 -21.873 1.00 87.69 112 GLN A O 1
ATOM 915 N N . VAL A 1 113 ? 19.908 8.817 -24.077 1.00 90.00 113 VAL A N 1
ATOM 916 C CA . VAL A 1 113 ? 18.636 9.516 -24.326 1.00 90.00 113 VAL A CA 1
ATOM 917 C C . VAL A 1 113 ? 17.472 8.955 -23.490 1.00 90.00 113 VAL A C 1
ATOM 919 O O . VAL A 1 113 ? 16.770 9.768 -22.883 1.00 90.00 113 VAL A O 1
ATOM 922 N N . PRO A 1 114 ? 17.281 7.622 -23.361 1.00 90.94 114 PRO A N 1
ATOM 923 C CA . PRO A 1 114 ? 16.225 7.036 -22.523 1.00 90.94 114 PRO A CA 1
ATOM 924 C C . PRO A 1 114 ? 16.232 7.543 -21.080 1.00 90.94 114 PRO A C 1
ATOM 926 O O . PRO A 1 114 ? 15.195 7.914 -20.525 1.00 90.94 114 PRO A O 1
ATOM 929 N N . TYR A 1 115 ? 17.423 7.606 -20.483 1.00 92.38 115 TYR A N 1
ATOM 930 C CA . TYR A 1 115 ? 17.601 8.022 -19.097 1.00 92.38 115 TYR A CA 1
ATOM 931 C C . TYR A 1 115 ? 17.335 9.517 -18.927 1.00 92.38 115 TYR A C 1
ATOM 933 O O . TYR A 1 115 ? 16.679 9.924 -17.969 1.00 92.38 115 TYR A O 1
ATOM 941 N N . LEU A 1 116 ? 17.778 10.340 -19.884 1.00 92.69 116 LEU A N 1
ATOM 942 C CA . LEU A 1 116 ? 17.508 11.775 -19.871 1.00 92.69 116 LEU A CA 1
ATOM 943 C C . LEU A 1 116 ? 16.005 12.062 -19.973 1.00 92.69 116 LEU A C 1
ATOM 945 O O . LEU A 1 116 ? 15.502 12.897 -19.224 1.00 92.69 116 LEU A O 1
ATOM 949 N N . ILE A 1 117 ? 15.280 11.355 -20.845 1.00 92.25 117 ILE A N 1
ATOM 950 C CA . ILE A 1 117 ? 13.822 11.496 -20.965 1.00 92.25 117 ILE A CA 1
ATOM 951 C C . ILE A 1 117 ? 13.142 11.159 -19.634 1.00 92.25 117 ILE A C 1
ATOM 953 O O . ILE A 1 117 ? 12.318 11.944 -19.165 1.00 92.25 117 ILE A O 1
ATOM 957 N N . ALA A 1 118 ? 13.521 10.053 -18.986 1.00 93.88 118 ALA A N 1
ATOM 958 C CA . ALA A 1 118 ? 12.962 9.670 -17.690 1.00 93.88 118 ALA A CA 1
ATOM 959 C C . ALA A 1 118 ? 13.242 10.720 -16.597 1.00 93.88 118 ALA A C 1
ATOM 961 O O . ALA A 1 118 ? 12.329 11.115 -15.867 1.00 93.88 118 ALA A O 1
ATOM 962 N N . LEU A 1 119 ? 14.468 11.259 -16.541 1.00 96.19 119 LEU A N 1
ATOM 963 C CA . LEU A 1 119 ? 14.845 12.326 -15.605 1.00 96.19 119 LEU A CA 1
ATOM 964 C C . LEU A 1 119 ? 14.090 13.640 -15.872 1.00 96.19 119 LEU A C 1
ATOM 966 O O . LEU A 1 119 ? 13.685 14.322 -14.925 1.00 96.19 119 LEU A O 1
ATOM 970 N N . ILE A 1 120 ? 13.849 13.995 -17.140 1.00 95.62 120 ILE A N 1
ATOM 971 C CA . ILE A 1 120 ? 12.993 15.136 -17.501 1.00 95.62 120 ILE A CA 1
ATOM 972 C C . ILE A 1 120 ? 11.542 14.850 -17.090 1.00 95.62 120 ILE A C 1
ATOM 974 O O . ILE A 1 120 ? 10.888 15.735 -16.535 1.00 95.62 120 ILE A O 1
ATOM 978 N N . GLY A 1 121 ? 11.045 13.626 -17.283 1.00 95.62 121 GLY A N 1
ATOM 979 C CA . GLY A 1 121 ? 9.730 13.189 -16.808 1.00 95.62 121 GLY A CA 1
ATOM 980 C C . GLY A 1 121 ? 9.583 13.352 -15.292 1.00 95.62 121 GLY A C 1
ATOM 981 O O . GLY A 1 121 ? 8.600 13.928 -14.814 1.00 95.62 121 GLY A O 1
ATOM 982 N N . PHE A 1 122 ? 10.608 12.966 -14.525 1.00 96.81 122 PHE A N 1
ATOM 983 C CA . PHE A 1 122 ? 10.659 13.206 -13.083 1.00 96.81 122 PHE A CA 1
ATOM 984 C C . PHE A 1 122 ? 10.620 14.699 -12.751 1.00 96.81 122 PHE A C 1
ATOM 986 O O . PHE A 1 122 ? 9.834 15.118 -11.899 1.00 96.81 122 PHE A O 1
ATOM 993 N N . ALA A 1 123 ? 11.427 15.516 -13.435 1.00 96.88 123 ALA A N 1
ATOM 994 C CA . ALA A 1 123 ? 11.434 16.963 -13.239 1.00 96.88 123 ALA A CA 1
ATOM 995 C C . ALA A 1 123 ? 10.056 17.580 -13.533 1.00 96.88 123 ALA A C 1
ATOM 997 O O . ALA A 1 123 ? 9.590 18.419 -12.762 1.00 96.88 123 ALA A O 1
ATOM 998 N N . CYS A 1 124 ? 9.359 17.121 -14.577 1.00 96.38 124 CYS A N 1
ATOM 999 C CA . CYS A 1 124 ? 7.993 17.546 -14.885 1.00 96.38 124 CYS A CA 1
ATOM 1000 C C . CYS A 1 124 ? 7.042 17.226 -13.728 1.00 96.38 124 CYS A C 1
ATOM 1002 O O . CYS A 1 124 ? 6.377 18.127 -13.217 1.00 96.38 124 CYS A O 1
ATOM 1004 N N . LEU A 1 125 ? 7.019 15.979 -13.248 1.00 95.50 125 LEU A N 1
ATOM 1005 C CA . LEU A 1 125 ? 6.172 15.590 -12.115 1.00 95.50 125 LEU A CA 1
ATOM 1006 C C . LEU A 1 125 ? 6.526 16.354 -10.831 1.00 95.50 125 LEU A C 1
ATOM 1008 O O . LEU A 1 125 ? 5.631 16.778 -10.095 1.00 95.50 125 LEU A O 1
ATOM 1012 N N . PHE A 1 126 ? 7.812 16.617 -10.590 1.00 95.44 126 PHE A N 1
ATOM 1013 C CA . PHE A 1 126 ? 8.264 17.431 -9.466 1.00 95.44 126 PHE A CA 1
ATOM 1014 C C . PHE A 1 126 ? 7.753 18.876 -9.559 1.00 95.44 126 PHE A C 1
ATOM 1016 O O . PHE A 1 126 ? 7.279 19.429 -8.565 1.00 95.44 126 PHE A O 1
ATOM 1023 N N . LEU A 1 127 ? 7.797 19.488 -10.745 1.00 95.00 127 LEU A N 1
ATOM 1024 C CA . LEU A 1 127 ? 7.265 20.832 -10.985 1.00 95.00 127 LEU A CA 1
ATOM 1025 C C . LEU A 1 127 ? 5.733 20.885 -10.905 1.00 95.00 127 LEU A C 1
ATOM 1027 O O . LEU A 1 127 ? 5.173 21.900 -10.502 1.00 95.00 127 LEU A O 1
ATOM 1031 N N . ILE A 1 128 ? 5.039 19.802 -11.246 1.00 93.75 128 ILE A N 1
ATOM 1032 C CA . ILE A 1 128 ? 3.577 19.733 -11.164 1.00 93.75 128 ILE A CA 1
ATOM 1033 C C . ILE A 1 128 ? 3.120 19.541 -9.710 1.00 93.75 128 ILE A C 1
ATOM 1035 O O . ILE A 1 128 ? 2.223 20.242 -9.240 1.00 93.75 128 ILE A O 1
ATOM 1039 N N . MET A 1 129 ? 3.739 18.613 -8.976 1.00 91.25 129 MET A N 1
ATOM 1040 C CA . MET A 1 129 ? 3.233 18.153 -7.675 1.00 91.25 129 MET A CA 1
ATOM 1041 C C . MET A 1 129 ? 4.042 18.623 -6.468 1.00 91.25 129 MET A C 1
ATOM 1043 O O . MET A 1 129 ? 3.493 18.741 -5.372 1.00 91.25 129 MET A O 1
ATOM 1047 N N . GLY A 1 130 ? 5.343 18.856 -6.639 1.00 89.00 130 GLY A N 1
ATOM 1048 C CA . GLY A 1 130 ? 6.280 19.160 -5.554 1.00 89.00 130 GLY A CA 1
ATOM 1049 C C . GLY A 1 130 ? 6.349 20.639 -5.172 1.00 89.00 130 GLY A C 1
ATOM 1050 O O . GLY A 1 130 ? 6.873 20.977 -4.109 1.00 89.00 130 GLY A O 1
ATOM 1051 N N . THR A 1 131 ? 5.797 21.531 -5.996 1.00 88.56 131 THR A N 1
ATOM 1052 C CA . THR A 1 131 ? 5.812 22.983 -5.773 1.00 88.56 131 THR A CA 1
ATOM 1053 C C . THR A 1 131 ? 4.410 23.565 -5.625 1.00 88.56 131 THR A C 1
ATOM 1055 O O . THR A 1 131 ? 3.416 23.034 -6.115 1.00 88.56 131 THR A O 1
ATOM 1058 N N . LYS A 1 132 ? 4.340 24.694 -4.915 1.00 87.75 132 LYS A N 1
ATOM 1059 C CA . LYS A 1 132 ? 3.129 25.511 -4.768 1.00 87.75 132 LYS A CA 1
ATOM 1060 C C . LYS A 1 132 ? 3.055 26.648 -5.789 1.00 87.75 132 LYS A C 1
ATOM 1062 O O . LYS A 1 132 ? 2.026 27.310 -5.867 1.00 87.75 132 LYS A O 1
ATOM 1067 N N . ASN A 1 133 ? 4.148 26.926 -6.499 1.00 91.31 133 ASN A N 1
ATOM 1068 C CA . ASN A 1 133 ? 4.201 28.013 -7.467 1.00 91.31 133 ASN A CA 1
ATOM 1069 C C . ASN A 1 133 ? 3.528 27.575 -8.769 1.00 91.31 133 ASN A C 1
ATOM 1071 O O . ASN A 1 133 ? 4.017 26.677 -9.451 1.00 91.31 133 ASN A O 1
ATOM 1075 N N . ILE A 1 134 ? 2.430 28.244 -9.112 1.00 90.94 134 ILE A N 1
ATOM 1076 C CA . ILE A 1 134 ? 1.608 27.900 -10.270 1.00 90.94 134 ILE A CA 1
ATOM 1077 C C . ILE A 1 134 ? 2.358 28.052 -11.601 1.00 90.94 134 ILE A C 1
ATOM 1079 O O . ILE A 1 134 ? 2.128 27.269 -12.514 1.00 90.94 134 ILE A O 1
ATOM 1083 N N . TRP A 1 135 ? 3.314 28.984 -11.701 1.00 92.81 135 TRP A N 1
ATOM 1084 C CA . TRP A 1 135 ? 4.131 29.153 -12.907 1.00 92.81 135 TRP A CA 1
ATOM 1085 C C . TRP A 1 135 ? 5.004 27.931 -13.181 1.00 92.81 135 TRP A C 1
ATOM 1087 O O . TRP A 1 135 ? 5.074 27.461 -14.311 1.00 92.81 135 TRP A O 1
ATOM 1097 N N . TYR A 1 136 ? 5.614 27.368 -12.136 1.00 93.88 136 TYR A N 1
ATOM 1098 C CA . TYR A 1 136 ? 6.380 26.129 -12.253 1.00 93.88 136 TYR A CA 1
ATOM 1099 C C . TYR A 1 136 ? 5.482 24.942 -12.607 1.00 93.88 136 TYR A C 1
ATOM 1101 O O . TYR A 1 136 ? 5.876 24.128 -13.435 1.00 93.88 136 TYR A O 1
ATOM 1109 N N . GLN A 1 137 ? 4.259 24.886 -12.071 1.00 93.25 137 GLN A N 1
ATOM 1110 C CA . GLN A 1 137 ? 3.284 23.861 -12.460 1.00 93.25 137 GLN A CA 1
ATOM 1111 C C . GLN A 1 137 ? 2.923 23.964 -13.945 1.00 93.25 137 GLN A C 1
ATOM 1113 O O . GLN A 1 137 ? 2.919 22.948 -14.629 1.00 93.25 137 GLN A O 1
ATOM 1118 N N . PHE A 1 138 ? 2.686 25.172 -14.468 1.00 94.44 138 PHE A N 1
ATOM 1119 C CA . PHE A 1 138 ? 2.419 25.373 -15.896 1.00 94.44 138 PHE A CA 1
ATOM 1120 C C . PHE A 1 138 ? 3.605 24.992 -16.782 1.00 94.44 138 PHE A C 1
ATOM 1122 O O . PHE A 1 138 ? 3.394 24.362 -17.813 1.00 94.44 138 PHE A O 1
ATOM 1129 N N . ILE A 1 139 ? 4.837 25.315 -16.374 1.00 95.50 139 ILE A N 1
ATOM 1130 C CA . ILE A 1 139 ? 6.044 24.869 -17.087 1.00 95.50 139 ILE A CA 1
ATOM 1131 C C . ILE A 1 139 ? 6.111 23.339 -17.094 1.00 95.50 139 ILE A C 1
ATOM 1133 O O . ILE A 1 139 ? 6.286 22.749 -18.154 1.00 95.50 139 ILE A O 1
ATOM 1137 N N . GLY A 1 140 ? 5.913 22.694 -15.941 1.00 94.94 140 GLY A N 1
ATOM 1138 C CA . GLY A 1 140 ? 5.909 21.234 -15.834 1.00 94.94 140 GLY A CA 1
ATOM 1139 C C . GLY A 1 140 ? 4.846 20.576 -16.718 1.00 94.94 140 GLY A C 1
ATOM 1140 O O . GLY A 1 140 ? 5.157 19.627 -17.429 1.00 94.94 140 GLY A O 1
ATOM 1141 N N . ILE A 1 141 ? 3.619 21.113 -16.735 1.00 94.38 141 ILE A N 1
ATOM 1142 C CA . ILE A 1 141 ? 2.535 20.643 -17.617 1.00 94.38 141 ILE A CA 1
ATOM 1143 C C . ILE A 1 141 ? 2.900 20.860 -19.089 1.00 94.38 141 ILE A C 1
ATOM 1145 O O . ILE A 1 141 ? 2.704 19.960 -19.898 1.00 94.38 141 ILE A O 1
ATOM 1149 N N . GLY A 1 142 ? 3.438 22.031 -19.439 1.00 95.12 142 GLY A N 1
ATOM 1150 C CA . GLY A 1 142 ? 3.826 22.358 -20.809 1.00 95.12 142 GLY A CA 1
ATOM 1151 C C . GLY A 1 142 ? 4.908 21.421 -21.339 1.00 95.12 142 GLY A C 1
ATOM 1152 O O . GLY A 1 142 ? 4.760 20.874 -22.427 1.00 95.12 142 GLY A O 1
ATOM 1153 N N . VAL A 1 143 ? 5.956 21.168 -20.550 1.00 94.75 143 VAL A N 1
ATOM 1154 C CA . VAL A 1 143 ? 7.017 20.221 -20.924 1.00 94.75 143 VAL A CA 1
ATOM 1155 C C . VAL A 1 143 ? 6.477 18.792 -20.984 1.00 94.75 143 VAL A C 1
ATOM 1157 O O . VAL A 1 143 ? 6.761 18.095 -21.950 1.00 94.75 143 VAL A O 1
ATOM 1160 N N . ALA A 1 144 ? 5.646 18.365 -20.028 1.00 93.81 144 ALA A N 1
ATOM 1161 C CA . ALA A 1 144 ? 5.017 17.044 -20.070 1.00 93.81 144 ALA A CA 1
ATOM 1162 C C . ALA A 1 144 ? 4.163 16.852 -21.334 1.00 93.81 144 ALA A C 1
ATOM 1164 O O . ALA A 1 144 ? 4.223 15.800 -21.965 1.00 93.81 144 ALA A O 1
ATOM 1165 N N . PHE A 1 145 ? 3.412 17.878 -21.739 1.00 93.06 145 PHE A N 1
ATOM 1166 C CA . PHE A 1 145 ? 2.620 17.856 -22.966 1.00 93.06 145 PHE A CA 1
ATOM 1167 C C . PHE A 1 145 ? 3.500 17.772 -24.219 1.00 93.06 145 PHE A C 1
ATOM 1169 O O . PHE A 1 145 ? 3.216 16.981 -25.112 1.00 93.06 145 PHE A O 1
ATOM 1176 N N . LEU A 1 146 ? 4.603 18.528 -24.271 1.00 91.88 146 LEU A N 1
ATOM 1177 C CA . LEU A 1 146 ? 5.578 18.421 -25.361 1.00 91.88 146 LEU A CA 1
ATOM 1178 C C . LEU A 1 146 ? 6.206 17.026 -25.425 1.00 91.88 146 LEU A C 1
ATOM 1180 O O . LEU A 1 146 ? 6.331 16.474 -26.515 1.00 91.88 146 LEU A O 1
ATOM 1184 N N . LEU A 1 147 ? 6.558 16.437 -24.278 1.00 90.31 147 LEU A N 1
ATOM 1185 C CA . LEU A 1 147 ? 7.047 15.061 -24.235 1.00 90.31 147 LEU A CA 1
ATOM 1186 C C . LEU A 1 147 ? 5.999 14.109 -24.817 1.00 90.31 147 LEU A C 1
ATOM 1188 O O . LEU A 1 147 ? 6.325 13.352 -25.721 1.00 90.31 147 LEU A O 1
ATOM 1192 N N . MET A 1 148 ? 4.743 14.203 -24.365 1.00 89.06 148 MET A N 1
ATOM 1193 C CA . MET A 1 148 ? 3.635 13.364 -24.845 1.00 89.06 148 MET A CA 1
ATOM 1194 C C . MET A 1 148 ? 3.365 13.490 -26.352 1.00 89.06 148 MET A C 1
ATOM 1196 O O . MET A 1 148 ? 2.938 12.520 -26.967 1.00 89.06 148 MET A O 1
ATOM 1200 N N . LEU A 1 149 ? 3.613 14.658 -26.952 1.00 86.88 149 LEU A N 1
ATOM 1201 C CA . LEU A 1 149 ? 3.402 14.882 -28.385 1.00 86.88 149 LEU A CA 1
ATOM 1202 C C . LEU A 1 149 ? 4.554 14.404 -29.274 1.00 86.88 149 LEU A C 1
ATOM 1204 O O . LEU A 1 149 ? 4.308 14.005 -30.410 1.00 86.88 149 LEU A O 1
ATOM 1208 N N . PHE A 1 150 ? 5.799 14.526 -28.806 1.00 85.06 150 PHE A N 1
ATOM 1209 C CA . PHE A 1 150 ? 6.975 14.434 -29.679 1.00 85.06 150 PHE A CA 1
ATOM 1210 C C . PHE A 1 150 ? 7.919 13.276 -29.358 1.00 85.06 150 PHE A C 1
ATOM 1212 O O . PHE A 1 150 ? 8.775 12.961 -30.184 1.00 85.06 150 PHE A O 1
ATOM 1219 N N . VAL A 1 151 ? 7.810 12.655 -28.182 1.00 84.81 151 VAL A N 1
ATOM 1220 C CA . VAL A 1 151 ? 8.679 11.536 -27.807 1.00 84.81 151 VAL A CA 1
ATOM 1221 C C . VAL A 1 151 ? 8.054 10.210 -28.261 1.00 84.81 151 VAL A C 1
ATOM 1223 O O . VAL A 1 151 ? 6.873 9.981 -28.010 1.00 84.81 151 VAL A O 1
ATOM 1226 N N . PRO A 1 152 ? 8.825 9.307 -28.894 1.00 81.69 152 PRO A N 1
ATOM 1227 C CA . PRO A 1 152 ? 8.343 7.977 -29.252 1.00 81.69 152 PRO A CA 1
ATOM 1228 C C . PRO A 1 152 ? 8.315 7.072 -28.008 1.00 81.69 152 PRO A C 1
ATOM 1230 O O . PRO A 1 152 ? 9.348 6.579 -27.566 1.00 81.69 152 PRO A O 1
ATOM 1233 N N . PHE A 1 153 ? 7.140 6.874 -27.405 1.00 76.00 153 PHE A N 1
ATOM 1234 C CA . PHE A 1 15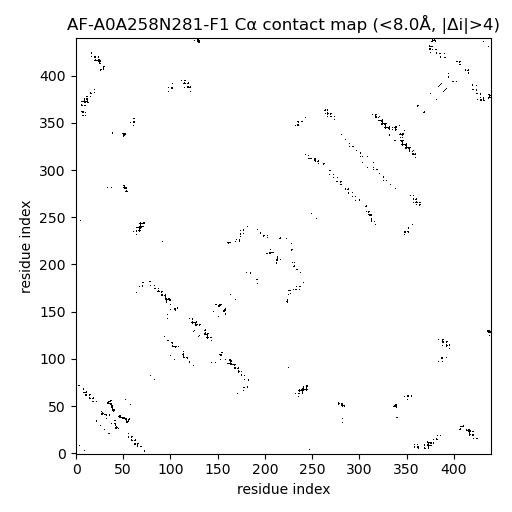3 ? 6.974 6.123 -26.145 1.00 76.00 153 PHE A CA 1
ATOM 1235 C C . PHE A 1 153 ? 6.977 4.597 -26.278 1.00 76.00 153 PHE A C 1
ATOM 1237 O O . PHE A 1 153 ? 6.859 3.885 -25.279 1.00 76.00 153 PHE A O 1
ATOM 1244 N N . ASP A 1 154 ? 7.108 4.075 -27.487 1.00 68.19 154 ASP A N 1
ATOM 1245 C CA . ASP A 1 154 ? 7.164 2.647 -27.755 1.00 68.19 154 ASP A CA 1
ATOM 1246 C C . ASP A 1 154 ? 7.784 2.390 -29.141 1.00 68.19 154 ASP A C 1
ATOM 1248 O O . ASP A 1 154 ? 8.179 3.319 -29.848 1.00 68.19 154 ASP A O 1
ATOM 1252 N N . LYS A 1 155 ? 7.872 1.116 -29.544 1.00 62.28 155 LYS A N 1
ATOM 1253 C CA . LYS A 1 155 ? 8.395 0.742 -30.869 1.00 62.28 155 LYS A CA 1
ATOM 1254 C C . LYS A 1 155 ? 7.509 1.230 -32.026 1.00 62.28 155 LYS A C 1
ATOM 1256 O O . LYS A 1 155 ? 8.002 1.279 -33.150 1.00 62.28 155 LYS A O 1
ATOM 1261 N N . GLN A 1 156 ? 6.237 1.555 -31.775 1.00 61.38 156 GLN A N 1
ATOM 1262 C CA . GLN A 1 156 ? 5.299 2.099 -32.766 1.00 61.38 156 GLN A CA 1
ATOM 1263 C C . GLN A 1 156 ? 5.252 3.642 -32.758 1.00 61.38 156 GLN A C 1
ATOM 1265 O O . GLN A 1 156 ? 4.744 4.240 -33.700 1.00 61.38 156 GLN A O 1
ATOM 1270 N N . GLY A 1 157 ? 5.869 4.288 -31.764 1.00 59.47 157 GLY A N 1
ATOM 1271 C CA . GLY A 1 157 ? 6.149 5.719 -31.698 1.00 59.47 157 GLY A CA 1
ATOM 1272 C C . GLY A 1 157 ? 5.031 6.597 -31.131 1.00 59.47 157 GLY A C 1
ATOM 1273 O O . GLY A 1 157 ? 5.063 7.805 -31.380 1.00 59.47 157 GLY A O 1
ATOM 1274 N N . HIS A 1 158 ? 4.046 6.058 -30.402 1.00 74.56 158 HIS A N 1
ATOM 1275 C CA . HIS A 1 158 ? 2.845 6.823 -30.035 1.00 74.56 158 HIS A CA 1
ATOM 1276 C C . HIS A 1 158 ? 2.498 6.792 -28.543 1.00 74.56 158 HIS A C 1
ATOM 1278 O O . HIS A 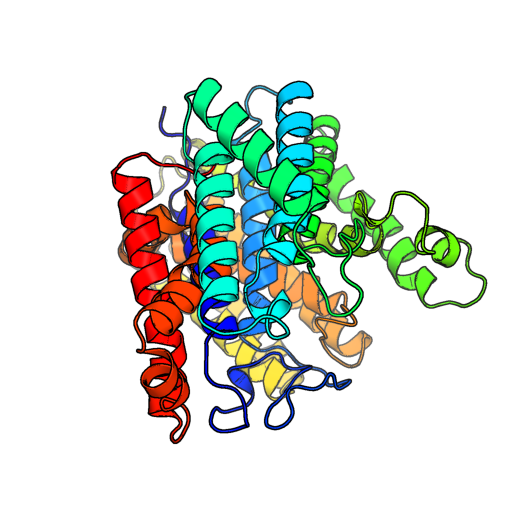1 158 ? 2.740 5.832 -27.820 1.00 74.56 158 HIS A O 1
ATOM 1284 N N . PHE A 1 159 ? 1.933 7.906 -28.077 1.00 84.38 159 PHE A N 1
ATOM 1285 C CA . PHE A 1 159 ? 1.326 8.024 -26.758 1.00 84.38 159 PHE A CA 1
ATOM 1286 C C . PHE A 1 159 ? -0.039 7.324 -26.744 1.00 84.38 159 PHE A C 1
ATOM 1288 O O . PHE A 1 159 ? -0.865 7.569 -27.627 1.00 84.38 159 PHE A O 1
ATOM 1295 N N . GLU A 1 160 ? -0.305 6.514 -25.719 1.00 86.50 160 GLU A N 1
ATOM 1296 C CA . GLU A 1 160 ? -1.543 5.739 -25.598 1.00 86.50 160 GLU A CA 1
ATOM 1297 C C . GLU A 1 160 ? -2.259 6.029 -24.278 1.00 86.50 160 GLU A C 1
ATOM 1299 O O . GLU A 1 160 ? -1.733 5.789 -23.198 1.00 86.50 160 GLU A O 1
ATOM 1304 N N . LEU A 1 161 ? -3.511 6.489 -24.335 1.00 85.50 161 LEU A N 1
ATOM 1305 C CA . LEU A 1 161 ? -4.265 6.847 -23.124 1.00 85.50 161 LEU A CA 1
ATOM 1306 C C . LEU A 1 161 ? -4.546 5.659 -22.193 1.00 85.50 161 LEU A C 1
ATOM 1308 O O . LEU A 1 161 ? -4.545 5.830 -20.977 1.00 85.50 161 LEU A O 1
ATOM 1312 N N . HIS A 1 162 ? -4.776 4.467 -22.748 1.00 85.69 162 HIS A N 1
ATOM 1313 C CA . HIS A 1 162 ? -5.073 3.261 -21.965 1.00 85.69 162 HIS A CA 1
ATOM 1314 C C . HIS A 1 162 ? -3.834 2.702 -21.255 1.00 85.69 162 HIS A C 1
ATOM 1316 O O . HIS A 1 162 ? -3.952 1.929 -20.303 1.00 85.69 162 HIS A O 1
ATOM 1322 N N . ARG A 1 163 ? -2.636 3.127 -21.668 1.00 88.56 163 ARG A N 1
ATOM 1323 C CA . ARG A 1 163 ? -1.392 2.729 -21.027 1.00 88.56 163 ARG A CA 1
ATOM 1324 C C . ARG A 1 163 ? -1.152 3.581 -19.779 1.00 88.56 163 ARG A C 1
ATOM 1326 O O . ARG A 1 163 ? -0.735 4.736 -19.848 1.00 88.56 163 ARG A O 1
ATOM 1333 N N . SER A 1 164 ? -1.404 3.001 -18.613 1.00 91.56 164 SER A N 1
ATOM 1334 C CA . SER A 1 164 ? -1.306 3.709 -17.338 1.00 91.56 164 SER A CA 1
ATOM 1335 C C . SER A 1 164 ? -0.748 2.831 -16.224 1.00 91.56 164 SER A C 1
ATOM 1337 O O . SER A 1 164 ? -0.812 1.603 -16.272 1.00 91.56 164 SER A O 1
ATOM 1339 N N . ASP A 1 165 ? -0.195 3.473 -15.198 1.00 93.12 165 ASP A N 1
ATOM 1340 C CA . ASP A 1 165 ? 0.227 2.780 -13.990 1.00 93.12 165 ASP A CA 1
ATOM 1341 C C . ASP A 1 165 ? -0.999 2.325 -13.185 1.00 93.12 165 ASP A C 1
ATOM 1343 O O . ASP A 1 165 ? -1.724 3.138 -12.598 1.00 93.12 165 ASP A O 1
ATOM 1347 N N . ILE A 1 166 ? -1.209 1.007 -13.148 1.00 91.19 166 ILE A N 1
ATOM 1348 C CA . ILE A 1 166 ? -2.394 0.391 -12.546 1.00 91.19 166 ILE A CA 1
ATOM 1349 C C . ILE A 1 166 ? -2.547 0.737 -11.060 1.00 91.19 166 ILE A C 1
ATOM 1351 O O . ILE A 1 166 ? -3.656 0.993 -10.596 1.00 91.19 166 ILE A O 1
ATOM 1355 N N . ILE A 1 167 ? -1.449 0.821 -10.299 1.00 91.75 167 ILE A N 1
ATOM 1356 C CA . ILE A 1 167 ? -1.502 1.107 -8.859 1.00 91.75 167 ILE A CA 1
ATOM 1357 C C . ILE A 1 167 ? -2.022 2.527 -8.639 1.00 91.75 167 ILE A C 1
ATOM 1359 O O . ILE A 1 167 ? -2.938 2.733 -7.837 1.00 91.75 167 ILE A O 1
ATOM 1363 N N . ILE A 1 168 ? -1.483 3.514 -9.359 1.00 93.44 168 ILE A N 1
ATOM 1364 C CA . ILE A 1 168 ? -1.947 4.899 -9.232 1.00 93.44 168 ILE A CA 1
ATOM 1365 C C . ILE A 1 168 ? -3.369 5.071 -9.776 1.00 93.44 168 ILE A C 1
ATOM 1367 O O . ILE A 1 168 ? -4.165 5.779 -9.148 1.00 93.44 168 ILE A O 1
ATOM 1371 N N . LEU A 1 169 ? -3.725 4.407 -10.880 1.00 94.81 169 LEU A N 1
ATOM 1372 C CA . LEU A 1 169 ? -5.073 4.497 -11.442 1.00 94.81 169 LEU A CA 1
ATOM 1373 C C . LEU A 1 169 ? -6.129 3.905 -10.493 1.00 94.81 169 LEU A C 1
ATOM 1375 O O . LEU A 1 169 ? -7.181 4.523 -10.283 1.00 94.81 169 LEU A O 1
ATOM 1379 N N . VAL A 1 170 ? -5.831 2.778 -9.830 1.00 94.62 170 VAL A N 1
ATOM 1380 C CA . VAL A 1 170 ? -6.693 2.228 -8.770 1.00 94.62 170 VAL A CA 1
ATOM 1381 C C . VAL A 1 170 ? -6.855 3.238 -7.635 1.00 94.62 170 VAL A C 1
ATOM 1383 O O . VAL A 1 170 ? -7.969 3.463 -7.163 1.00 94.62 170 VAL A O 1
ATOM 1386 N N . LEU A 1 171 ? -5.772 3.884 -7.192 1.00 93.69 171 LEU A N 1
ATOM 1387 C CA . LEU A 1 171 ? -5.828 4.874 -6.111 1.00 93.69 171 LEU A CA 1
ATOM 1388 C C . LEU A 1 171 ? -6.639 6.114 -6.481 1.00 93.69 171 LEU A C 1
ATOM 1390 O O . LEU A 1 171 ? -7.318 6.674 -5.616 1.00 93.69 171 LEU A O 1
ATOM 1394 N N . ALA A 1 172 ? -6.581 6.543 -7.741 1.00 95.31 172 ALA A N 1
ATOM 1395 C CA . ALA A 1 172 ? -7.412 7.625 -8.247 1.00 95.31 172 ALA A CA 1
ATOM 1396 C C . ALA A 1 172 ? -8.897 7.250 -8.133 1.00 95.31 172 ALA A C 1
ATOM 1398 O O . ALA A 1 172 ? -9.666 7.948 -7.465 1.00 95.31 172 ALA A O 1
ATOM 1399 N N . ASN A 1 173 ? -9.271 6.108 -8.714 1.00 95.56 173 ASN A N 1
ATOM 1400 C CA . ASN A 1 173 ? -10.642 5.607 -8.752 1.00 95.56 173 ASN A CA 1
ATOM 1401 C C . ASN A 1 173 ? -11.202 5.337 -7.356 1.00 95.56 173 ASN A C 1
ATOM 1403 O O . ASN A 1 173 ? -12.227 5.896 -6.963 1.00 95.56 173 ASN A O 1
ATOM 1407 N N . MET A 1 174 ? -10.492 4.539 -6.562 1.00 95.56 174 MET A N 1
ATOM 1408 C CA . MET A 1 174 ? -10.905 4.203 -5.204 1.00 95.56 174 MET A CA 1
ATOM 1409 C C . MET A 1 174 ? -10.898 5.421 -4.289 1.00 95.56 174 MET A C 1
ATOM 1411 O O . MET A 1 174 ? -11.774 5.540 -3.438 1.00 95.56 174 MET A O 1
ATOM 1415 N N . GLY A 1 175 ? -9.964 6.357 -4.468 1.00 94.88 175 GLY A N 1
ATOM 1416 C CA . GLY A 1 175 ? -9.927 7.600 -3.705 1.00 94.88 175 GLY A CA 1
ATOM 1417 C C . GLY A 1 175 ? -11.166 8.470 -3.930 1.00 94.88 175 GLY A C 1
ATOM 1418 O O . GLY A 1 175 ? -11.740 8.965 -2.957 1.00 94.88 175 GLY A O 1
ATOM 1419 N N . LEU A 1 176 ? -11.594 8.636 -5.188 1.00 95.56 176 LEU A N 1
ATOM 1420 C CA . LEU A 1 176 ? -12.802 9.388 -5.530 1.00 95.56 176 LEU A CA 1
ATOM 1421 C C . LEU A 1 176 ? -14.063 8.652 -5.063 1.00 95.56 176 LEU A C 1
ATOM 1423 O O . LEU A 1 176 ? -14.864 9.224 -4.324 1.00 95.56 176 LEU A O 1
ATOM 1427 N N . LEU A 1 177 ? -14.217 7.380 -5.436 1.00 95.00 177 LEU A N 1
ATOM 1428 C CA . LEU A 1 177 ? -15.405 6.586 -5.111 1.00 95.00 177 LEU A CA 1
ATOM 1429 C C . LEU A 1 177 ? -15.608 6.441 -3.605 1.00 95.00 177 LEU A C 1
ATOM 1431 O O . LEU A 1 177 ? -16.719 6.617 -3.111 1.00 95.00 177 LEU A O 1
ATOM 1435 N N . ALA A 1 178 ? -14.543 6.197 -2.846 1.00 95.12 178 ALA A N 1
ATOM 1436 C CA . ALA A 1 178 ? -14.640 6.087 -1.400 1.00 95.12 178 ALA A CA 1
ATOM 1437 C C . ALA A 1 178 ? -14.936 7.434 -0.723 1.00 95.12 178 ALA A C 1
ATOM 1439 O O . ALA A 1 178 ? -15.634 7.460 0.291 1.00 95.12 178 ALA A O 1
ATOM 1440 N N . ALA A 1 179 ? -14.465 8.557 -1.281 1.00 95.25 179 ALA A N 1
ATOM 1441 C CA . ALA A 1 179 ? -14.842 9.887 -0.802 1.00 95.25 179 ALA A CA 1
ATOM 1442 C C . ALA A 1 179 ? -16.335 10.170 -1.037 1.00 95.25 179 ALA A C 1
ATOM 1444 O O . ALA A 1 179 ? -17.012 10.637 -0.120 1.00 95.25 179 ALA A O 1
ATOM 1445 N N . ILE A 1 180 ? -16.852 9.836 -2.225 1.00 95.31 180 ILE A N 1
ATOM 1446 C CA . ILE A 1 180 ? -18.279 9.934 -2.572 1.00 95.31 180 ILE A CA 1
ATOM 1447 C C . ILE A 1 180 ? -19.107 9.058 -1.631 1.00 95.31 180 ILE A C 1
ATOM 1449 O O . ILE A 1 180 ? -20.028 9.541 -0.971 1.00 95.31 180 ILE A O 1
ATOM 1453 N N . LEU A 1 181 ? -18.736 7.783 -1.512 1.00 94.50 181 LEU A N 1
ATOM 1454 C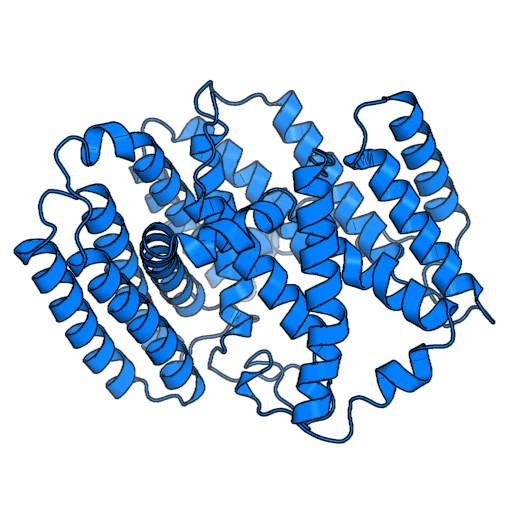 CA . LEU A 1 181 ? -19.403 6.823 -0.645 1.00 94.50 181 LEU A CA 1
ATOM 1455 C C . LEU A 1 181 ? -19.449 7.331 0.797 1.00 94.50 181 LEU A C 1
ATOM 1457 O O . LEU A 1 181 ? -20.519 7.374 1.402 1.00 94.50 181 LEU A O 1
ATOM 1461 N N . TYR A 1 182 ? -18.308 7.754 1.347 1.00 95.31 182 TYR A N 1
ATOM 1462 C CA . TYR A 1 182 ? 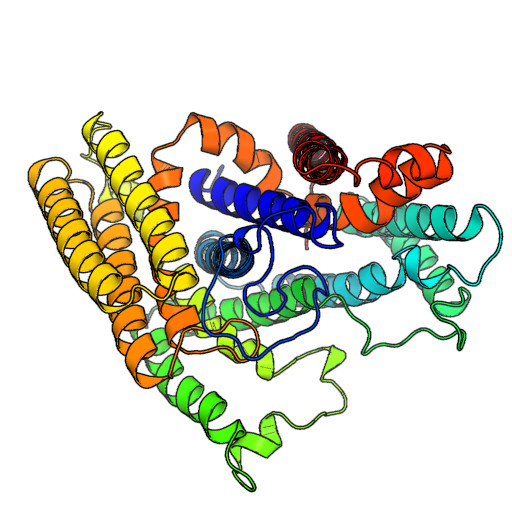-18.225 8.284 2.706 1.00 95.31 182 TYR A CA 1
ATOM 1463 C C . TYR A 1 182 ? -19.064 9.553 2.890 1.00 95.31 182 TYR A C 1
ATOM 1465 O O . TYR A 1 182 ? -19.702 9.709 3.928 1.00 95.31 182 TYR A O 1
ATOM 1473 N N . HIS A 1 183 ? -19.099 10.446 1.896 1.00 94.50 183 HIS A N 1
ATOM 1474 C CA . HIS A 1 183 ? -19.896 11.668 1.956 1.00 94.50 183 HIS A CA 1
ATOM 1475 C C . HIS A 1 183 ? -21.390 11.374 2.138 1.00 94.50 183 HIS A C 1
ATOM 1477 O O . HIS A 1 183 ? -22.004 11.942 3.040 1.00 94.50 183 HIS A O 1
ATOM 1483 N N . TYR A 1 184 ? -21.949 10.457 1.343 1.00 93.56 184 TYR A N 1
ATOM 1484 C CA . TYR A 1 184 ? -23.376 10.119 1.395 1.00 93.56 184 TYR A CA 1
ATOM 1485 C C . TYR A 1 184 ? -23.755 9.188 2.553 1.00 93.56 184 TYR A C 1
ATOM 1487 O O . TYR A 1 184 ? -24.893 9.203 3.011 1.00 93.56 184 TYR A O 1
ATOM 1495 N N . THR A 1 185 ? -22.812 8.396 3.064 1.00 93.56 185 THR A N 1
ATOM 1496 C CA . THR A 1 185 ? -23.069 7.404 4.127 1.00 93.56 185 THR A CA 1
ATOM 1497 C C . THR A 1 185 ? -22.513 7.814 5.490 1.00 93.56 185 THR A C 1
ATOM 1499 O O . THR A 1 185 ? -22.422 6.986 6.396 1.00 93.56 185 THR A O 1
ATOM 1502 N N . ARG A 1 186 ? -22.126 9.086 5.656 1.00 88.38 186 ARG A N 1
ATOM 1503 C CA . ARG A 1 186 ? -21.460 9.590 6.867 1.00 88.38 186 ARG A CA 1
ATOM 1504 C C . ARG A 1 186 ? -22.237 9.285 8.149 1.00 88.38 186 ARG A C 1
ATOM 1506 O O . ARG A 1 186 ? -21.634 8.858 9.126 1.00 88.38 186 ARG A O 1
ATOM 1513 N N . GLU A 1 187 ? -23.554 9.467 8.115 1.00 85.88 187 GLU A N 1
ATOM 1514 C CA . GLU A 1 187 ? -24.450 9.225 9.256 1.00 85.88 187 GLU A CA 1
ATOM 1515 C C . GLU A 1 187 ? -24.991 7.785 9.293 1.00 85.88 187 GLU A C 1
ATOM 1517 O O . GLU A 1 187 ? -25.436 7.297 10.328 1.00 85.88 187 GLU A O 1
ATOM 1522 N N . GLN A 1 188 ? -24.954 7.078 8.159 1.00 87.75 188 GLN A N 1
ATOM 1523 C CA . GLN A 1 188 ? -25.565 5.758 7.988 1.00 87.75 188 GLN A CA 1
ATOM 1524 C C . GLN A 1 188 ? -24.498 4.707 7.691 1.00 87.75 188 GLN A C 1
ATOM 1526 O O . GLN A 1 188 ? -24.408 4.156 6.594 1.00 87.75 188 GLN A O 1
ATOM 1531 N N . HIS A 1 189 ? -23.686 4.413 8.707 1.00 87.25 189 HIS A N 1
ATOM 1532 C CA . HIS A 1 189 ? -22.526 3.534 8.575 1.00 87.25 189 HIS A CA 1
ATOM 1533 C C . HIS A 1 189 ? -22.880 2.161 7.976 1.00 87.25 189 HIS A C 1
ATOM 1535 O O . HIS A 1 189 ? -22.154 1.667 7.120 1.00 87.25 189 HIS A O 1
ATOM 1541 N N . VAL A 1 190 ? -24.014 1.571 8.378 1.00 89.44 190 VAL A N 1
ATOM 1542 C CA . VAL A 1 190 ? -24.456 0.226 7.958 1.00 89.44 190 VAL A CA 1
ATOM 1543 C C . VAL A 1 190 ? -24.619 0.108 6.440 1.00 89.44 190 VAL A C 1
ATOM 1545 O O . VAL A 1 190 ? -24.292 -0.937 5.882 1.00 89.44 190 VAL A O 1
ATOM 1548 N N . ILE A 1 191 ? -25.035 1.177 5.751 1.00 88.81 191 ILE A N 1
ATOM 1549 C CA . ILE A 1 191 ? -25.230 1.155 4.294 1.00 88.81 191 ILE A CA 1
ATOM 1550 C C . ILE A 1 191 ? -23.938 0.794 3.562 1.00 88.81 191 ILE A C 1
ATOM 1552 O O . ILE A 1 191 ? -23.980 0.042 2.595 1.00 88.81 191 ILE A O 1
ATOM 1556 N N . ARG A 1 192 ? -22.777 1.253 4.044 1.00 90.06 192 ARG A N 1
ATOM 1557 C CA . ARG A 1 192 ? -21.487 0.925 3.417 1.00 90.06 192 ARG A CA 1
ATOM 1558 C C . ARG A 1 192 ? -21.215 -0.576 3.411 1.00 90.06 192 ARG A C 1
ATOM 1560 O O . ARG A 1 192 ? -20.683 -1.086 2.436 1.00 90.06 192 ARG A O 1
ATOM 1567 N N . LEU A 1 193 ? -21.593 -1.274 4.482 1.00 89.62 193 LEU A N 1
ATOM 1568 C CA . LEU A 1 193 ? -21.464 -2.730 4.558 1.00 89.62 193 LEU A CA 1
ATOM 1569 C C . LEU A 1 193 ? -22.506 -3.420 3.680 1.00 89.62 193 LEU A C 1
ATOM 1571 O O . LEU A 1 193 ? -22.172 -4.371 2.984 1.00 89.62 193 LEU A O 1
ATOM 1575 N N . LEU A 1 194 ? -23.744 -2.917 3.664 1.00 91.06 194 LEU A N 1
ATOM 1576 C CA . LEU A 1 194 ? -24.801 -3.473 2.817 1.00 91.06 194 LEU A CA 1
ATOM 1577 C C . LEU A 1 194 ? -24.466 -3.368 1.326 1.00 91.06 194 LEU A C 1
ATOM 1579 O O . LEU A 1 194 ? -24.795 -4.282 0.582 1.00 91.06 194 LEU A O 1
ATOM 1583 N N . LEU A 1 195 ? -23.768 -2.310 0.899 1.00 91.00 195 LEU A N 1
ATOM 1584 C CA . LEU A 1 195 ? -23.325 -2.124 -0.487 1.00 91.00 195 LEU A CA 1
ATOM 1585 C C . LEU A 1 195 ? -22.292 -3.159 -0.954 1.00 91.00 195 LEU A C 1
ATOM 1587 O O . LEU A 1 195 ? -22.176 -3.389 -2.156 1.00 91.00 195 LEU A O 1
ATOM 1591 N N . LEU A 1 196 ? -21.581 -3.822 -0.037 1.00 91.81 196 LEU A N 1
ATOM 1592 C CA . LEU A 1 196 ? -20.650 -4.893 -0.399 1.00 91.81 196 LEU A CA 1
ATOM 1593 C C . LEU A 1 196 ? -21.373 -6.142 -0.924 1.00 91.81 196 LEU A C 1
ATOM 1595 O O . LEU A 1 196 ? -20.802 -6.875 -1.723 1.00 91.81 196 LEU A O 1
ATOM 1599 N N . VAL A 1 197 ? -22.627 -6.378 -0.526 1.00 91.44 197 VAL A N 1
ATOM 1600 C CA . VAL A 1 197 ? -23.410 -7.547 -0.967 1.00 91.44 197 VAL A CA 1
ATOM 1601 C C . VAL A 1 197 ? -23.768 -7.488 -2.461 1.00 91.44 197 VAL A C 1
ATOM 1603 O O . VAL A 1 197 ? -23.398 -8.415 -3.181 1.00 91.44 197 VAL A O 1
ATOM 1606 N N . PRO A 1 198 ? -24.436 -6.437 -2.986 1.00 90.38 198 PRO A N 1
ATOM 1607 C CA . PRO A 1 198 ? -24.695 -6.340 -4.421 1.00 90.38 198 PRO A CA 1
ATOM 1608 C C . PRO A 1 198 ? -23.396 -6.207 -5.224 1.00 90.38 198 PRO A C 1
ATOM 1610 O O . PRO A 1 198 ? -23.312 -6.748 -6.321 1.00 90.38 198 PRO A O 1
ATOM 1613 N N . LEU A 1 199 ? -22.362 -5.564 -4.667 1.00 90.81 199 LEU A N 1
ATOM 1614 C CA . LEU A 1 199 ? -21.038 -5.519 -5.286 1.00 90.81 199 LEU A CA 1
ATOM 1615 C C . LEU A 1 199 ? -20.429 -6.921 -5.442 1.00 90.81 199 LEU A C 1
ATOM 1617 O O . LEU A 1 199 ? -19.855 -7.223 -6.483 1.00 90.81 199 LEU A O 1
ATOM 1621 N N . TYR A 1 200 ? -20.571 -7.791 -4.439 1.00 87.88 200 TYR A N 1
ATOM 1622 C CA . TYR A 1 200 ? -20.124 -9.178 -4.551 1.00 87.88 200 TYR A CA 1
ATOM 1623 C C . TYR A 1 200 ? -20.850 -9.924 -5.676 1.00 87.88 200 TYR A C 1
ATOM 1625 O O . TYR A 1 200 ? -20.217 -10.625 -6.464 1.00 87.88 200 TYR A O 1
ATOM 1633 N N . GLY A 1 201 ? -22.171 -9.742 -5.780 1.00 87.06 201 GLY A N 1
ATOM 1634 C CA . GLY A 1 201 ? -22.963 -10.317 -6.869 1.00 87.06 201 GLY A CA 1
ATOM 1635 C C . GLY A 1 201 ? -22.520 -9.809 -8.244 1.00 87.06 201 GLY A C 1
ATOM 1636 O O . GLY A 1 201 ? -22.403 -10.597 -9.180 1.00 87.06 201 GLY A O 1
ATOM 1637 N N . LEU A 1 202 ? -22.200 -8.516 -8.350 1.00 86.50 202 LEU A N 1
ATOM 1638 C CA . LEU A 1 202 ? -21.682 -7.906 -9.575 1.00 86.50 202 LEU A CA 1
ATOM 1639 C C . LEU A 1 202 ? -20.339 -8.530 -9.990 1.00 86.50 202 LEU A C 1
ATOM 1641 O O . LEU A 1 202 ? -20.184 -8.938 -11.138 1.00 86.50 202 LEU A O 1
ATOM 1645 N N . ILE A 1 203 ? -19.400 -8.667 -9.047 1.00 84.19 203 ILE A N 1
ATOM 1646 C CA . ILE A 1 203 ? -18.064 -9.227 -9.308 1.00 84.19 203 ILE A CA 1
ATOM 1647 C C . ILE A 1 203 ? -18.144 -10.710 -9.666 1.00 84.19 203 ILE A C 1
ATOM 1649 O O . ILE A 1 203 ? -17.485 -11.146 -10.600 1.00 84.19 203 ILE A O 1
ATOM 1653 N N . THR A 1 204 ? -18.936 -11.501 -8.944 1.00 79.88 204 THR A N 1
ATOM 1654 C CA . THR A 1 204 ? -19.031 -12.948 -9.207 1.00 79.88 204 THR A CA 1
ATOM 1655 C C . THR A 1 204 ? -19.775 -13.251 -10.495 1.00 79.88 204 THR A C 1
ATOM 1657 O O . THR A 1 204 ? -19.345 -14.107 -11.264 1.00 79.88 204 THR A O 1
ATOM 1660 N N . GLY A 1 205 ? -20.849 -12.516 -10.784 1.00 80.44 205 GLY A N 1
ATOM 1661 C CA . GLY A 1 205 ? -21.617 -12.731 -12.004 1.00 80.44 205 GLY A CA 1
ATOM 1662 C C . GLY A 1 205 ? -20.908 -12.290 -13.285 1.00 80.44 205 GLY A C 1
ATOM 1663 O O . GLY A 1 205 ? -21.466 -12.528 -14.348 1.00 80.44 205 GLY A O 1
ATOM 1664 N N . ARG A 1 206 ? -19.714 -11.679 -13.216 1.00 79.81 206 ARG A N 1
ATOM 1665 C CA . ARG A 1 206 ? -18.886 -11.371 -14.396 1.00 79.81 206 ARG A CA 1
ATOM 1666 C C . ARG A 1 206 ? -18.272 -12.619 -15.043 1.00 79.81 206 ARG A C 1
ATOM 1668 O O . ARG A 1 206 ? -17.916 -12.579 -16.210 1.00 79.81 206 ARG A O 1
ATOM 1675 N N . PHE A 1 207 ? -18.086 -13.686 -14.259 1.00 77.62 207 PHE A N 1
ATOM 1676 C CA . PHE A 1 207 ? -17.482 -14.946 -14.707 1.00 77.62 207 PHE A CA 1
ATOM 1677 C C . PHE A 1 207 ? -18.521 -15.907 -15.303 1.00 77.62 207 PHE A C 1
ATOM 1679 O O . PHE A 1 207 ? -18.187 -17.032 -15.658 1.00 77.62 207 PHE A O 1
ATOM 1686 N N . LEU A 1 208 ? -19.787 -15.487 -15.346 1.00 80.31 208 LEU A N 1
ATOM 1687 C CA . LEU A 1 208 ? -20.877 -16.232 -15.954 1.00 80.31 208 LEU A CA 1
ATOM 1688 C C . LEU A 1 208 ? -21.122 -15.662 -17.348 1.00 80.31 208 LEU A C 1
ATOM 1690 O O . LEU A 1 208 ? -21.493 -14.492 -17.467 1.00 80.31 208 LEU A O 1
ATOM 1694 N N . ASP A 1 209 ? -20.933 -16.495 -18.367 1.00 78.12 209 ASP A N 1
ATOM 1695 C CA . ASP A 1 209 ? -21.196 -16.126 -19.756 1.00 78.12 209 ASP A CA 1
ATOM 1696 C C . ASP A 1 209 ? -22.652 -15.652 -19.927 1.00 78.12 209 ASP A C 1
ATOM 1698 O O . ASP A 1 209 ? -23.576 -16.220 -19.339 1.00 78.12 209 ASP A O 1
ATOM 1702 N N . GLU A 1 210 ? -22.847 -14.591 -20.716 1.00 82.81 210 GLU A N 1
ATOM 1703 C CA . GLU A 1 210 ? -24.152 -13.971 -21.031 1.00 82.81 210 GLU A CA 1
ATOM 1704 C C . GLU A 1 210 ? -24.885 -13.334 -19.831 1.00 82.81 210 GLU A C 1
ATOM 1706 O O . GLU A 1 210 ? -26.049 -12.930 -19.919 1.00 82.81 210 GLU A O 1
ATOM 1711 N N . SER A 1 211 ? -24.209 -13.186 -18.693 1.00 85.94 211 SER A N 1
ATOM 1712 C CA . SER A 1 211 ? -24.729 -12.441 -17.549 1.00 85.94 211 SER A CA 1
ATOM 1713 C C . SER A 1 211 ? -24.744 -10.940 -17.831 1.00 85.94 211 SER A C 1
ATOM 1715 O O . SER A 1 211 ? -23.766 -10.378 -18.321 1.00 85.94 211 SER A O 1
ATOM 1717 N N . TRP A 1 212 ? -25.798 -10.231 -17.409 1.00 87.38 212 TRP A N 1
ATOM 1718 C CA . TRP A 1 212 ? -25.832 -8.767 -17.530 1.00 87.38 212 TRP A CA 1
ATOM 1719 C C . TRP A 1 212 ? -24.695 -8.072 -16.763 1.00 87.38 212 TRP A C 1
ATOM 1721 O O . TRP A 1 212 ? -24.318 -6.949 -17.096 1.00 87.38 212 TRP A O 1
ATOM 1731 N N . ASN A 1 213 ? -24.132 -8.751 -15.756 1.00 85.69 213 ASN A N 1
ATOM 1732 C CA . ASN A 1 213 ? -22.971 -8.269 -15.018 1.00 85.69 213 ASN A CA 1
ATOM 1733 C C . ASN A 1 213 ? -21.730 -8.210 -15.911 1.00 85.69 213 ASN A C 1
ATOM 1735 O O . ASN A 1 213 ? -20.938 -7.290 -15.753 1.00 85.69 213 ASN A O 1
ATOM 1739 N N . GLN A 1 214 ? -21.566 -9.152 -16.848 1.00 83.50 214 GLN A N 1
ATOM 1740 C CA . GLN A 1 214 ? -20.422 -9.205 -17.762 1.00 83.50 214 GLN A CA 1
ATOM 1741 C C . GLN A 1 214 ? -20.334 -7.929 -18.610 1.00 83.50 214 GLN A C 1
ATOM 1743 O O . GLN A 1 214 ? -19.263 -7.331 -18.680 1.00 83.50 214 GLN A O 1
ATOM 1748 N N . TYR A 1 215 ? -21.469 -7.433 -19.124 1.00 82.38 215 TYR A N 1
ATOM 1749 C CA . TYR A 1 215 ? -21.537 -6.204 -19.931 1.00 82.38 215 TYR A CA 1
ATOM 1750 C C . TYR A 1 215 ? -21.051 -4.942 -19.202 1.00 82.38 215 TYR A C 1
ATOM 1752 O O . TYR A 1 215 ? -20.665 -3.971 -19.844 1.00 82.38 215 TYR A O 1
ATOM 1760 N N . ILE A 1 216 ? -21.055 -4.924 -17.864 1.00 82.19 216 ILE A N 1
ATOM 1761 C CA . ILE A 1 216 ? -20.538 -3.786 -17.079 1.00 82.19 216 ILE A CA 1
ATOM 1762 C C . ILE A 1 216 ? -19.004 -3.753 -17.084 1.00 82.19 216 ILE A C 1
ATOM 1764 O O . ILE A 1 216 ? -18.410 -2.690 -16.910 1.00 82.19 216 ILE A O 1
ATOM 1768 N N . TYR A 1 217 ? -18.367 -4.908 -17.274 1.00 78.06 217 TYR A N 1
ATOM 1769 C CA . TYR A 1 217 ? -16.913 -5.056 -17.295 1.00 78.06 217 TYR A CA 1
ATOM 1770 C C . TYR A 1 217 ? -16.333 -5.091 -18.714 1.00 78.06 217 TYR A C 1
ATOM 1772 O O . TYR A 1 217 ? -15.116 -5.189 -18.858 1.00 78.06 217 TYR A O 1
ATOM 1780 N N . GLU A 1 218 ? -17.167 -5.009 -19.754 1.00 78.38 218 GLU A N 1
ATOM 1781 C CA . GLU A 1 218 ? -16.681 -4.910 -21.128 1.00 78.38 218 GLU A CA 1
ATOM 1782 C C . GLU A 1 218 ? -15.946 -3.576 -21.357 1.00 78.38 218 GLU A C 1
ATOM 1784 O O . GLU A 1 218 ? -16.365 -2.541 -20.821 1.00 78.38 218 GLU A O 1
ATOM 1789 N N . PRO A 1 219 ? -14.852 -3.575 -22.148 1.00 71.69 219 PRO A N 1
ATOM 1790 C CA . PRO A 1 219 ? -14.128 -2.357 -22.484 1.00 71.69 219 PRO A CA 1
ATOM 1791 C C . PRO A 1 219 ? -15.062 -1.299 -23.064 1.00 71.69 219 PRO A C 1
ATOM 1793 O O . PRO A 1 219 ? -15.884 -1.569 -23.943 1.00 71.69 219 PRO A O 1
ATOM 1796 N N . TYR A 1 220 ? -14.916 -0.070 -22.588 1.00 77.19 220 TYR A N 1
ATOM 1797 C CA . TYR A 1 220 ? -15.737 1.054 -23.015 1.00 77.19 220 TYR A CA 1
ATOM 1798 C C . TYR A 1 220 ? -14.871 2.301 -23.172 1.00 77.19 220 TYR A C 1
ATOM 1800 O O . TYR A 1 220 ? -13.768 2.387 -22.647 1.00 77.19 220 TYR A O 1
ATOM 1808 N N . PHE A 1 221 ? -15.378 3.307 -23.885 1.00 69.62 221 PHE A N 1
ATOM 1809 C CA . PHE A 1 221 ? -14.590 4.455 -24.361 1.00 69.62 221 PHE A CA 1
ATOM 1810 C C . PHE A 1 221 ? -13.768 5.216 -23.290 1.00 69.62 221 PHE A C 1
ATOM 1812 O O . PHE A 1 221 ? -12.809 5.908 -23.627 1.00 69.62 221 PHE A O 1
ATOM 1819 N N . ALA A 1 222 ? -14.142 5.133 -22.010 1.00 79.94 222 ALA A N 1
ATOM 1820 C CA . ALA A 1 222 ? -13.489 5.846 -20.911 1.00 79.94 222 ALA A CA 1
ATOM 1821 C C . ALA A 1 222 ? -12.967 4.913 -19.800 1.00 79.94 222 ALA A C 1
ATOM 1823 O O . ALA A 1 222 ? -12.827 5.345 -18.654 1.00 79.94 222 ALA A O 1
ATOM 1824 N N . ASP A 1 223 ? -12.667 3.653 -20.119 1.00 79.62 223 ASP A N 1
ATOM 1825 C CA . ASP A 1 223 ? -12.064 2.693 -19.181 1.00 79.62 223 ASP A CA 1
ATOM 1826 C C . ASP A 1 223 ? -10.663 3.119 -18.687 1.00 79.62 223 ASP A C 1
ATOM 1828 O O . ASP A 1 223 ? -10.323 2.890 -17.529 1.00 79.62 223 ASP A O 1
ATOM 1832 N N . TRP A 1 224 ? -9.913 3.886 -19.490 1.00 82.81 224 TRP A N 1
ATOM 1833 C CA . TRP A 1 224 ? -8.662 4.554 -19.092 1.00 82.81 224 TRP A CA 1
ATOM 1834 C C . TRP A 1 224 ? -8.835 5.543 -17.926 1.00 82.81 224 TRP A C 1
ATOM 1836 O O . TRP A 1 224 ? -7.861 5.934 -17.280 1.00 82.81 224 TRP A O 1
ATOM 1846 N N . LEU A 1 225 ? -10.070 5.981 -17.666 1.00 86.44 225 LEU A N 1
ATOM 1847 C CA . LEU A 1 225 ? -10.420 6.907 -16.596 1.00 86.44 225 LEU A CA 1
ATOM 1848 C C . LEU A 1 225 ? -11.021 6.147 -15.403 1.00 86.44 225 LEU A C 1
ATOM 1850 O O . LEU A 1 225 ? -10.558 6.307 -14.266 1.00 86.44 225 LEU A O 1
ATOM 1854 N N . ILE A 1 226 ? -12.038 5.316 -15.656 1.00 84.31 226 ILE A N 1
ATOM 1855 C CA . ILE A 1 226 ? -12.742 4.536 -14.632 1.00 84.31 226 ILE A CA 1
ATOM 1856 C C . ILE A 1 226 ? -12.730 3.057 -15.001 1.00 84.31 226 ILE A C 1
ATOM 1858 O O . ILE A 1 226 ? -13.358 2.643 -15.965 1.00 84.31 226 ILE A O 1
ATOM 1862 N N . GLU A 1 227 ? -12.118 2.223 -14.172 1.00 84.75 227 GLU A N 1
ATOM 1863 C CA . GLU A 1 227 ? -12.143 0.778 -14.388 1.00 84.75 227 GLU A CA 1
ATOM 1864 C C . GLU A 1 227 ? -13.092 0.108 -13.392 1.00 84.75 227 GLU A C 1
ATOM 1866 O O . GLU A 1 227 ? -12.900 0.183 -12.172 1.00 84.75 227 GLU A O 1
ATOM 1871 N N . PHE A 1 228 ? -14.141 -0.547 -13.900 1.00 85.94 228 PHE A N 1
ATOM 1872 C CA . PHE A 1 228 ? -15.128 -1.229 -13.057 1.00 85.94 228 PHE A CA 1
ATOM 1873 C C . PHE A 1 228 ? -14.524 -2.417 -12.298 1.00 85.94 228 PHE A C 1
ATOM 1875 O O . PHE A 1 228 ? -14.982 -2.715 -11.190 1.00 85.94 228 PHE A O 1
ATOM 1882 N N . ASP A 1 229 ? -13.464 -3.050 -12.824 1.00 86.00 229 ASP A N 1
ATOM 1883 C CA . ASP A 1 229 ? -12.722 -4.104 -12.114 1.00 86.00 229 ASP A CA 1
ATOM 1884 C C . ASP A 1 229 ? -12.237 -3.621 -10.743 1.00 86.00 229 ASP A C 1
ATOM 1886 O O . ASP A 1 229 ? -12.300 -4.357 -9.759 1.00 86.00 229 ASP A O 1
ATOM 1890 N N . PHE A 1 230 ? -11.870 -2.342 -10.624 1.00 91.31 230 PHE A N 1
ATOM 1891 C CA . PHE A 1 230 ? -11.346 -1.794 -9.379 1.00 91.31 230 PHE A CA 1
ATOM 1892 C C . PHE A 1 230 ? -12.383 -1.712 -8.261 1.00 91.31 230 PHE A C 1
ATOM 1894 O O . PHE A 1 230 ? -11.997 -1.599 -7.097 1.00 91.31 230 PHE A O 1
ATOM 1901 N N . LEU A 1 231 ? -13.686 -1.807 -8.554 1.00 91.75 231 LEU A N 1
ATOM 1902 C CA . LEU A 1 231 ? -14.728 -1.775 -7.523 1.00 91.75 231 LEU A CA 1
ATOM 1903 C C . LEU A 1 231 ? -14.545 -2.880 -6.476 1.00 91.75 231 LEU A C 1
ATOM 1905 O O . LEU A 1 231 ? -14.883 -2.666 -5.311 1.00 91.75 231 LEU A O 1
ATOM 1909 N N . LYS A 1 232 ? -13.927 -4.013 -6.838 1.00 92.06 232 LYS A N 1
ATOM 1910 C CA . LYS A 1 232 ? -13.568 -5.088 -5.898 1.00 92.06 232 LYS A CA 1
ATOM 1911 C C . LYS A 1 232 ? -12.705 -4.607 -4.728 1.00 92.06 232 LYS A C 1
ATOM 1913 O O . LYS A 1 232 ? -12.818 -5.107 -3.613 1.00 92.06 232 LYS A O 1
ATOM 1918 N N . TYR A 1 233 ? -11.912 -3.555 -4.910 1.00 95.44 233 TYR A N 1
ATOM 1919 C CA . TYR A 1 233 ? -11.079 -3.010 -3.842 1.00 95.44 233 TYR A CA 1
ATOM 1920 C C . TYR A 1 233 ? -11.872 -2.287 -2.742 1.00 95.44 233 TYR A C 1
ATOM 1922 O O . TYR A 1 233 ? -11.332 -2.045 -1.657 1.00 95.44 233 TYR A O 1
ATOM 1930 N N . LEU A 1 234 ? -13.170 -2.018 -2.937 1.00 96.12 234 LEU A N 1
ATOM 1931 C CA . LEU A 1 234 ? -14.041 -1.509 -1.873 1.00 96.12 234 LEU A CA 1
ATOM 1932 C C . LEU A 1 234 ? -14.138 -2.468 -0.676 1.00 96.12 234 LEU A C 1
ATOM 1934 O O . LEU A 1 234 ? -14.310 -1.989 0.447 1.00 96.12 234 LEU A O 1
ATOM 1938 N N . PHE A 1 235 ? -13.921 -3.776 -0.869 1.00 96.12 235 PHE A N 1
ATOM 1939 C CA . PHE A 1 235 ? -13.829 -4.749 0.229 1.00 96.12 235 PHE A CA 1
ATOM 1940 C C . PHE A 1 235 ? -12.668 -4.474 1.198 1.00 96.12 235 PHE A C 1
ATOM 1942 O O . PHE A 1 235 ? -12.731 -4.899 2.347 1.00 96.12 235 PHE A O 1
ATOM 1949 N N . ILE A 1 236 ? -11.644 -3.720 0.783 1.00 97.44 236 ILE A N 1
ATOM 1950 C CA . ILE A 1 236 ? -10.537 -3.264 1.641 1.00 97.44 236 ILE A CA 1
ATOM 1951 C C . ILE A 1 236 ? -10.732 -1.813 2.080 1.00 97.44 236 ILE A C 1
ATOM 1953 O O . ILE A 1 236 ? -10.508 -1.457 3.242 1.00 97.44 236 ILE A O 1
ATOM 1957 N N . VAL A 1 237 ? -11.168 -0.958 1.154 1.00 97.81 237 VAL A N 1
ATOM 1958 C CA . VAL A 1 237 ? -11.284 0.482 1.396 1.00 97.81 237 VAL A CA 1
ATOM 1959 C C . VAL A 1 237 ? -12.388 0.794 2.407 1.00 97.81 237 VAL A C 1
ATOM 1961 O O . VAL A 1 237 ? -12.174 1.636 3.279 1.00 97.81 237 VAL A O 1
ATOM 1964 N N . ILE A 1 238 ? -13.536 0.104 2.359 1.00 97.00 238 ILE A N 1
ATOM 1965 C CA . ILE A 1 238 ? -14.642 0.320 3.307 1.00 97.00 238 ILE A CA 1
ATOM 1966 C C . ILE A 1 238 ? -14.241 -0.040 4.744 1.00 97.00 238 ILE A C 1
ATOM 1968 O O . ILE A 1 238 ? -14.424 0.807 5.624 1.00 97.00 238 ILE A O 1
ATOM 1972 N N . PRO A 1 239 ? -13.647 -1.215 5.032 1.00 97.31 239 PRO A N 1
ATOM 1973 C CA . PRO A 1 239 ? -13.096 -1.468 6.360 1.00 97.31 239 PRO A CA 1
ATOM 1974 C C . PRO A 1 239 ? -12.034 -0.438 6.778 1.00 97.31 239 PRO A C 1
ATOM 1976 O O . PRO A 1 239 ? -12.027 0.003 7.929 1.00 97.31 239 PRO A O 1
ATOM 1979 N N . GLY A 1 240 ? -11.209 0.040 5.839 1.00 97.44 240 GLY A N 1
ATOM 1980 C CA . GLY A 1 240 ? -10.307 1.172 6.066 1.00 97.44 240 GLY A CA 1
ATOM 1981 C C . GLY A 1 240 ? -11.040 2.430 6.549 1.00 97.44 240 GLY A C 1
ATOM 1982 O O . GLY A 1 240 ? -10.647 3.017 7.554 1.00 97.44 240 GLY A O 1
ATOM 1983 N N . ILE A 1 241 ? -12.145 2.822 5.903 1.00 97.19 241 ILE A N 1
ATOM 1984 C CA . ILE A 1 241 ? -12.983 3.963 6.325 1.00 97.19 241 ILE A CA 1
ATOM 1985 C C . ILE A 1 241 ? -13.434 3.797 7.784 1.00 97.19 241 ILE A C 1
ATOM 1987 O O . ILE A 1 241 ? -13.316 4.741 8.565 1.00 97.19 241 ILE A O 1
ATOM 1991 N N . TYR A 1 242 ? -13.887 2.606 8.187 1.00 96.62 242 TYR A N 1
ATOM 1992 C CA . TYR A 1 242 ? -14.253 2.344 9.585 1.00 96.62 242 TYR A CA 1
ATOM 1993 C C . TYR A 1 242 ? -13.080 2.544 10.546 1.00 96.62 242 TYR A C 1
ATOM 1995 O O . TYR A 1 242 ? -13.242 3.189 11.584 1.00 96.62 242 TYR A O 1
ATOM 2003 N N . ALA A 1 243 ? -11.891 2.052 10.189 1.00 96.69 243 ALA A N 1
ATOM 2004 C CA . ALA A 1 243 ? -10.687 2.290 10.975 1.00 96.69 243 ALA A CA 1
ATOM 2005 C C . ALA A 1 243 ? -10.422 3.797 11.133 1.00 96.69 243 ALA A C 1
ATOM 2007 O O . ALA A 1 243 ? -10.189 4.272 12.242 1.00 96.69 243 ALA A O 1
ATOM 2008 N N . GLY A 1 244 ? -10.536 4.567 10.046 1.00 95.44 244 GLY A N 1
ATOM 2009 C CA . GLY A 1 244 ? -10.389 6.024 10.052 1.00 95.44 244 GLY A CA 1
ATOM 2010 C C . GLY A 1 244 ? -11.385 6.745 10.967 1.00 95.44 244 GLY A C 1
ATOM 2011 O O . GLY A 1 244 ? -10.997 7.638 11.724 1.00 95.44 244 GLY A O 1
ATOM 2012 N N . GLU A 1 245 ? -12.658 6.343 10.949 1.00 94.25 245 GLU A N 1
ATOM 2013 C CA . GLU A 1 245 ? -13.689 6.873 11.852 1.00 94.25 245 GLU A CA 1
ATOM 2014 C C . GLU A 1 245 ? -13.385 6.557 13.324 1.00 94.25 245 GLU A C 1
ATOM 2016 O O . GLU A 1 245 ? -13.608 7.393 14.200 1.00 94.25 245 GLU A O 1
ATOM 2021 N N . TRP A 1 246 ? -12.856 5.369 13.620 1.00 94.88 246 TRP A N 1
ATOM 2022 C CA . TRP A 1 246 ? -12.468 5.006 14.985 1.00 94.88 246 TRP A CA 1
ATOM 2023 C C . TRP A 1 246 ? -11.225 5.770 15.447 1.00 94.88 246 TRP A C 1
ATOM 2025 O O . TRP A 1 246 ? -11.182 6.228 16.588 1.00 94.88 246 TRP A O 1
ATOM 2035 N N . LEU A 1 247 ? -10.253 6.000 14.558 1.00 93.50 247 LEU A N 1
ATOM 2036 C CA . LEU A 1 247 ? -9.080 6.827 14.851 1.00 93.50 247 LEU A CA 1
ATOM 2037 C C . LEU A 1 247 ? -9.460 8.272 15.211 1.00 93.50 247 LEU A C 1
ATOM 2039 O O . LEU A 1 247 ? -8.815 8.861 16.078 1.00 93.50 247 LEU A O 1
ATOM 2043 N N . LEU A 1 248 ? -10.512 8.833 14.602 1.00 91.94 248 LEU A N 1
ATOM 2044 C CA . LEU A 1 248 ? -11.043 10.153 14.974 1.00 91.94 248 LEU A CA 1
ATOM 2045 C C . LEU A 1 248 ? -11.565 10.191 16.413 1.00 91.94 248 LEU A C 1
ATOM 2047 O O . LEU A 1 248 ? -11.401 11.197 17.098 1.00 91.94 248 LEU A O 1
ATOM 2051 N N . LYS A 1 249 ? -12.151 9.086 16.879 1.00 91.31 249 LYS A N 1
ATOM 2052 C CA . LYS A 1 249 ? -12.706 8.951 18.231 1.00 91.31 249 LYS A CA 1
ATOM 2053 C C . LYS A 1 249 ? -11.653 8.576 19.277 1.00 91.31 249 LYS A C 1
ATOM 2055 O O . LYS A 1 249 ? -11.978 8.532 20.459 1.00 91.31 249 LYS A O 1
ATOM 2060 N N . LYS A 1 250 ? -10.386 8.358 18.887 1.00 88.50 250 LYS A N 1
ATOM 2061 C CA . LYS A 1 250 ? -9.280 7.994 19.796 1.00 88.50 250 LYS A CA 1
ATOM 2062 C C . LYS A 1 250 ? -9.188 8.886 21.048 1.00 88.50 250 LYS A C 1
ATOM 2064 O O . LYS A 1 250 ? -9.082 8.314 22.132 1.00 88.50 250 LYS A O 1
ATOM 2069 N N . PRO A 1 251 ? -9.249 10.235 20.957 1.00 85.12 251 PRO A N 1
ATOM 2070 C CA . PRO A 1 251 ? -9.138 11.096 22.139 1.00 85.12 251 PRO A CA 1
ATOM 2071 C C . PRO A 1 251 ? -10.283 10.900 23.140 1.00 85.12 251 PRO A C 1
ATOM 2073 O O . PRO A 1 251 ? -10.068 10.993 24.343 1.00 85.12 251 PRO A O 1
ATOM 2076 N N . GLU A 1 252 ? -11.488 10.613 22.646 1.00 86.75 252 GLU A N 1
ATOM 2077 C CA . GLU A 1 252 ? -12.672 10.363 23.474 1.00 86.75 252 GLU A CA 1
ATOM 2078 C C . GLU A 1 252 ? -12.659 8.946 24.056 1.00 86.75 252 GLU A C 1
ATOM 2080 O O . GLU A 1 252 ? -12.998 8.733 25.216 1.00 86.75 252 GLU A O 1
ATOM 2085 N N . TRP A 1 253 ? -12.266 7.962 23.247 1.00 87.38 253 TRP A N 1
ATOM 2086 C CA . TRP A 1 253 ? -12.347 6.540 23.579 1.00 87.38 253 TRP A CA 1
ATOM 2087 C C . TRP A 1 253 ? -11.249 6.047 24.510 1.00 87.38 253 TRP A C 1
ATOM 2089 O O . TRP A 1 253 ? -11.486 5.091 25.240 1.00 87.38 253 TRP A O 1
ATOM 2099 N N . ASN A 1 254 ? -10.083 6.692 24.490 1.00 83.56 254 ASN A N 1
ATOM 2100 C CA . ASN A 1 254 ? -8.919 6.294 25.279 1.00 83.56 254 ASN A CA 1
ATOM 2101 C C . ASN A 1 254 ? -8.526 7.376 26.308 1.00 83.56 254 ASN A C 1
ATOM 2103 O O . ASN A 1 254 ? -7.361 7.450 26.692 1.00 83.56 254 ASN A O 1
ATOM 2107 N N . LYS A 1 255 ? -9.470 8.227 26.743 1.00 76.44 255 LYS A N 1
ATOM 2108 C CA . LYS A 1 255 ? -9.210 9.345 27.672 1.00 76.44 255 LYS A CA 1
ATOM 2109 C C . LYS A 1 255 ? -8.538 8.898 28.979 1.00 76.44 255 LYS A C 1
ATOM 2111 O O . LYS A 1 255 ? -7.608 9.556 29.433 1.00 76.44 255 LYS A O 1
ATOM 2116 N N . ASP A 1 256 ? -8.979 7.768 29.526 1.00 75.56 256 ASP A N 1
ATOM 2117 C CA . ASP A 1 256 ? -8.505 7.222 30.807 1.00 75.56 256 ASP A CA 1
ATOM 2118 C C . ASP A 1 256 ? -7.484 6.085 30.625 1.00 75.56 256 ASP A C 1
ATOM 2120 O O . ASP A 1 256 ? -7.080 5.422 31.580 1.00 75.56 256 ASP A O 1
ATOM 2124 N N . ALA A 1 257 ? -7.055 5.828 29.387 1.00 76.06 257 ALA A N 1
ATOM 2125 C CA . ALA A 1 257 ? -6.202 4.694 29.087 1.00 76.06 257 ALA A CA 1
ATOM 2126 C C . ALA A 1 257 ? -4.714 5.029 29.265 1.00 76.06 257 ALA A C 1
ATOM 2128 O O . ALA A 1 257 ? -4.175 5.932 28.623 1.00 76.06 257 ALA A O 1
ATOM 2129 N N . SER A 1 258 ? -4.011 4.245 30.084 1.00 67.94 258 SER A N 1
ATOM 2130 C CA . SER A 1 258 ? -2.559 4.358 30.236 1.00 67.94 258 SER A CA 1
ATOM 2131 C C . SER A 1 258 ? -1.810 3.646 29.101 1.00 67.94 258 SER A C 1
ATOM 2133 O O . SER A 1 258 ? -2.303 2.697 28.477 1.00 67.94 258 SER A O 1
ATOM 2135 N N . ASN A 1 259 ? -0.592 4.109 28.807 1.00 65.19 259 ASN A N 1
ATOM 2136 C CA . ASN A 1 259 ? 0.348 3.360 27.977 1.00 65.19 259 ASN A CA 1
ATOM 2137 C C . ASN A 1 259 ? 1.047 2.321 28.853 1.00 65.19 259 ASN A C 1
ATOM 2139 O O . ASN A 1 259 ? 1.697 2.674 29.832 1.00 65.19 259 ASN A O 1
ATOM 2143 N N . SER A 1 260 ? 0.901 1.049 28.494 1.00 72.12 260 SER A N 1
ATOM 2144 C CA . SER A 1 260 ? 1.435 -0.081 29.251 1.00 72.12 260 SER A CA 1
ATOM 2145 C C . SER A 1 260 ? 2.277 -0.975 28.346 1.00 72.12 260 SER A C 1
ATOM 2147 O O . SER A 1 260 ? 1.985 -1.130 27.157 1.00 72.12 260 SER A O 1
ATOM 2149 N N . ILE A 1 261 ? 3.295 -1.611 28.928 1.00 76.88 261 ILE A N 1
ATOM 2150 C CA . ILE A 1 261 ? 4.129 -2.628 28.274 1.00 76.88 261 ILE A CA 1
ATOM 2151 C C . ILE A 1 261 ? 3.293 -3.808 27.743 1.00 76.88 261 ILE A C 1
ATOM 2153 O O . ILE A 1 261 ? 3.660 -4.433 26.748 1.00 76.88 261 ILE A O 1
ATOM 2157 N N . SER A 1 262 ? 2.112 -4.042 28.333 1.00 85.75 262 SER A N 1
ATOM 2158 C CA . SER A 1 262 ? 1.124 -5.026 27.871 1.00 85.75 262 SER A CA 1
ATOM 2159 C C . SER A 1 262 ? 0.655 -4.785 26.434 1.00 85.75 262 SER A C 1
ATOM 2161 O O . SER A 1 262 ? 0.296 -5.746 25.758 1.00 85.75 262 SER A O 1
ATOM 2163 N N . LYS A 1 263 ? 0.662 -3.536 25.944 1.00 89.12 263 LYS A N 1
ATOM 2164 C CA . LYS A 1 263 ? 0.274 -3.206 24.562 1.00 89.12 263 LYS A CA 1
ATOM 2165 C C . LYS A 1 263 ? 1.355 -3.572 23.551 1.00 89.12 263 LYS A C 1
ATOM 2167 O O . LYS A 1 263 ? 1.042 -4.025 22.459 1.00 89.12 263 LYS A O 1
ATOM 2172 N N . ILE A 1 264 ? 2.628 -3.425 23.923 1.00 92.19 264 ILE A N 1
ATOM 2173 C CA . ILE A 1 264 ? 3.753 -3.812 23.060 1.00 92.19 264 ILE A CA 1
ATOM 2174 C C . ILE A 1 264 ? 3.774 -5.335 22.891 1.00 92.19 264 ILE A C 1
ATOM 2176 O O . ILE A 1 264 ? 3.925 -5.821 21.773 1.00 92.19 264 ILE A O 1
ATOM 2180 N N . GLY A 1 265 ? 3.559 -6.089 23.977 1.00 93.81 265 GLY A N 1
ATOM 2181 C CA . GLY A 1 265 ? 3.410 -7.547 23.906 1.00 93.81 265 GLY A CA 1
ATOM 2182 C C . GLY A 1 265 ? 2.257 -7.967 22.989 1.00 93.81 265 GLY A C 1
ATOM 2183 O O . GLY A 1 265 ? 2.434 -8.815 22.117 1.00 93.81 265 GLY A O 1
ATOM 2184 N N . LEU A 1 266 ? 1.103 -7.305 23.109 1.00 94.94 266 LEU A N 1
ATOM 2185 C CA . LEU A 1 266 ? -0.050 -7.569 22.249 1.00 94.94 266 LEU A CA 1
ATOM 2186 C C . LEU A 1 266 ? 0.209 -7.204 20.774 1.00 94.94 266 LEU A C 1
ATOM 2188 O O . LEU A 1 266 ? -0.212 -7.934 19.882 1.00 94.94 266 LEU A O 1
ATOM 2192 N N . ALA A 1 267 ? 0.946 -6.125 20.497 1.00 95.94 267 ALA A N 1
ATOM 2193 C CA . ALA A 1 267 ? 1.348 -5.744 19.141 1.00 95.94 267 ALA A CA 1
ATOM 2194 C C . ALA A 1 267 ? 2.251 -6.796 18.477 1.00 95.94 267 ALA A C 1
ATOM 2196 O O . ALA A 1 267 ? 2.087 -7.090 17.289 1.00 95.94 267 ALA A O 1
ATOM 2197 N N . TRP A 1 268 ? 3.160 -7.408 19.243 1.00 97.00 268 TRP A N 1
ATOM 2198 C CA . TRP A 1 268 ? 3.955 -8.541 18.770 1.00 97.00 268 TRP A CA 1
ATOM 2199 C C . TRP A 1 268 ? 3.099 -9.772 18.486 1.00 97.00 268 TRP A C 1
ATOM 2201 O O . TRP A 1 268 ? 3.308 -10.402 17.455 1.00 97.00 268 TRP A O 1
ATOM 2211 N N . LEU A 1 269 ? 2.102 -10.078 19.324 1.00 97.50 269 LEU A N 1
ATOM 2212 C CA . LEU A 1 269 ? 1.160 -11.173 19.054 1.00 97.50 269 LEU A CA 1
ATOM 2213 C C . LEU A 1 269 ? 0.356 -10.932 17.769 1.00 97.50 269 LEU A C 1
ATOM 2215 O O . LEU A 1 269 ? 0.262 -11.829 16.934 1.00 97.50 269 LEU A O 1
ATOM 2219 N N . CYS A 1 270 ? -0.163 -9.717 17.565 1.00 98.06 270 CYS A N 1
ATOM 2220 C CA . CYS A 1 270 ? -0.866 -9.344 16.335 1.00 98.06 270 CYS A CA 1
ATOM 2221 C C . CYS A 1 270 ? 0.040 -9.470 15.100 1.00 98.06 270 CYS A C 1
ATOM 2223 O O . CYS A 1 270 ? -0.370 -10.032 14.088 1.00 98.06 270 CYS A O 1
ATOM 2225 N N . THR A 1 271 ? 1.285 -8.995 15.190 1.00 98.12 271 THR A N 1
ATOM 2226 C CA . THR A 1 271 ? 2.267 -9.100 14.097 1.00 98.12 271 THR A CA 1
ATOM 2227 C C . THR A 1 271 ? 2.645 -10.558 13.829 1.00 98.12 271 THR A C 1
ATOM 2229 O O . THR A 1 271 ? 2.691 -10.980 12.678 1.00 98.12 271 THR A O 1
ATOM 2232 N N . GLY A 1 272 ? 2.861 -11.352 14.879 1.00 98.38 272 GLY A N 1
ATOM 2233 C CA . GLY A 1 272 ? 3.157 -12.779 14.775 1.00 98.38 272 GLY A CA 1
ATOM 2234 C C . GLY A 1 272 ? 2.020 -13.560 14.120 1.00 98.38 272 GLY A C 1
ATOM 2235 O O . GLY A 1 272 ? 2.278 -14.407 13.271 1.00 98.38 272 GLY A O 1
ATOM 2236 N N . LEU A 1 273 ? 0.766 -13.224 14.436 1.00 98.56 273 LEU A N 1
ATOM 2237 C CA . LEU A 1 273 ? -0.409 -13.821 13.801 1.00 98.56 273 LEU A CA 1
ATOM 2238 C C . LEU A 1 273 ? -0.493 -13.490 12.300 1.00 98.56 273 LEU A C 1
ATOM 2240 O O . LEU A 1 273 ? -0.842 -14.359 11.500 1.00 98.56 273 LEU A O 1
ATOM 2244 N N . VAL A 1 274 ? -0.145 -12.260 11.909 1.00 98.62 274 VAL A N 1
ATOM 2245 C CA . VAL A 1 274 ? -0.051 -11.843 10.498 1.00 98.62 274 VAL A CA 1
ATOM 2246 C C . VAL A 1 274 ? 1.037 -12.637 9.773 1.00 98.62 274 VAL A C 1
ATOM 2248 O O . VAL A 1 274 ? 0.772 -13.228 8.730 1.00 98.62 274 VAL A O 1
ATOM 2251 N N . VAL A 1 275 ? 2.240 -12.714 10.350 1.00 98.44 275 VAL A N 1
ATOM 2252 C CA . VAL A 1 275 ? 3.363 -13.481 9.784 1.00 98.44 275 VAL A CA 1
ATOM 2253 C C . VAL A 1 275 ? 3.007 -14.962 9.648 1.00 98.44 275 VAL A C 1
ATOM 2255 O O . VAL A 1 275 ? 3.258 -15.556 8.602 1.00 98.44 275 VAL A O 1
ATOM 2258 N N . TRP A 1 276 ? 2.373 -15.548 10.666 1.00 98.44 276 TRP A N 1
ATOM 2259 C CA . TRP A 1 276 ? 1.899 -16.929 10.625 1.00 98.44 276 TRP A CA 1
ATOM 2260 C C . TRP A 1 276 ? 0.920 -17.162 9.473 1.00 98.44 276 TRP A C 1
ATOM 2262 O O . TRP A 1 276 ? 1.097 -18.117 8.724 1.00 98.44 276 TRP A O 1
ATOM 2272 N N . ASN A 1 277 ? -0.065 -16.278 9.288 1.00 98.44 277 ASN A N 1
ATOM 2273 C CA . ASN A 1 277 ? -1.031 -16.411 8.198 1.00 98.44 277 ASN A CA 1
ATOM 2274 C C . ASN A 1 277 ? -0.360 -16.342 6.825 1.00 98.44 277 ASN A C 1
ATOM 2276 O O . ASN A 1 277 ? -0.676 -17.160 5.968 1.00 98.44 277 ASN A O 1
ATOM 2280 N N . ILE A 1 278 ? 0.599 -15.434 6.624 1.00 98.19 278 ILE A N 1
ATOM 2281 C CA . ILE A 1 278 ? 1.367 -15.364 5.372 1.00 98.19 278 ILE A CA 1
ATOM 2282 C C . ILE A 1 278 ? 2.094 -16.691 5.119 1.00 98.19 278 ILE A C 1
ATOM 2284 O O . ILE A 1 278 ? 1.961 -17.271 4.045 1.00 98.19 278 ILE A O 1
ATOM 2288 N N . ILE A 1 279 ? 2.818 -17.209 6.118 1.00 98.19 279 ILE A N 1
ATOM 2289 C CA . ILE A 1 279 ? 3.564 -18.470 5.995 1.00 98.19 279 ILE A CA 1
ATOM 2290 C C . ILE A 1 279 ? 2.619 -19.641 5.719 1.00 98.19 279 ILE A C 1
ATOM 2292 O O . ILE A 1 279 ? 2.854 -20.429 4.807 1.00 98.19 279 ILE A O 1
ATOM 2296 N N . ALA A 1 280 ? 1.553 -19.773 6.502 1.00 97.94 280 ALA A N 1
ATOM 2297 C CA . ALA A 1 280 ? 0.666 -20.922 6.434 1.00 97.94 280 ALA A CA 1
ATOM 2298 C C . ALA A 1 280 ? -0.186 -20.923 5.156 1.00 97.94 280 ALA A C 1
ATOM 2300 O O . ALA A 1 280 ? -0.428 -21.992 4.600 1.00 97.94 280 ALA A O 1
ATOM 2301 N N . LEU A 1 281 ? -0.598 -19.753 4.654 1.00 97.44 281 LEU A N 1
ATOM 2302 C CA . LEU A 1 281 ? -1.316 -19.637 3.380 1.00 97.44 281 LEU A CA 1
ATOM 2303 C C . LEU A 1 281 ? -0.394 -19.894 2.186 1.00 97.44 281 LEU A C 1
ATOM 2305 O O . LEU A 1 281 ? -0.810 -20.591 1.261 1.00 97.44 281 LEU A O 1
ATOM 2309 N N . TYR A 1 282 ? 0.854 -19.415 2.233 1.00 97.19 282 TYR A N 1
ATOM 2310 C CA . TYR A 1 282 ? 1.882 -19.750 1.243 1.00 97.19 282 TYR A CA 1
ATOM 2311 C C . TYR A 1 282 ? 2.152 -21.262 1.194 1.00 97.19 282 TYR A C 1
ATOM 2313 O O . TYR A 1 282 ? 2.152 -21.861 0.125 1.00 97.19 282 TYR A O 1
ATOM 2321 N N . GLN A 1 283 ? 2.313 -21.901 2.359 1.00 96.69 283 GLN A N 1
ATOM 2322 C CA . GLN A 1 283 ? 2.585 -23.342 2.472 1.00 96.69 283 GLN A CA 1
ATOM 2323 C C . GLN A 1 283 ? 1.336 -24.231 2.376 1.00 96.69 283 GLN A C 1
ATOM 2325 O O . GLN A 1 283 ? 1.437 -25.449 2.525 1.00 96.69 283 GLN A O 1
ATOM 2330 N N . ARG A 1 284 ? 0.148 -23.649 2.161 1.00 95.44 284 ARG A N 1
ATOM 2331 C CA . ARG A 1 284 ? -1.140 -24.366 2.104 1.00 95.44 284 ARG A CA 1
ATOM 2332 C C . ARG A 1 284 ? -1.481 -25.163 3.380 1.00 95.44 284 ARG A C 1
ATOM 2334 O O . ARG A 1 284 ? -2.221 -26.144 3.330 1.00 95.44 284 ARG A O 1
ATOM 2341 N N . TRP A 1 285 ? -1.005 -24.747 4.553 1.00 96.50 285 TRP A N 1
ATOM 2342 C CA . TRP A 1 285 ? -1.317 -25.372 5.849 1.00 96.50 285 TRP A CA 1
ATOM 2343 C C . TRP A 1 285 ? -2.677 -24.917 6.401 1.00 96.50 285 TRP A C 1
ATOM 2345 O O . TRP A 1 285 ? -2.756 -24.367 7.496 1.00 96.50 285 TRP A O 1
ATOM 2355 N N . LEU A 1 286 ? -3.760 -25.129 5.650 1.00 94.94 286 LEU A N 1
ATOM 2356 C CA . LEU A 1 286 ? -5.059 -24.469 5.871 1.00 94.94 286 LEU A CA 1
ATOM 2357 C C . LEU A 1 286 ? -5.695 -24.766 7.230 1.00 94.94 286 LEU A C 1
ATOM 2359 O O . LEU A 1 286 ? -6.021 -23.845 7.976 1.00 94.94 286 LEU A O 1
ATOM 2363 N N . MET A 1 287 ? -5.831 -26.048 7.583 1.00 95.19 287 MET A N 1
ATOM 2364 C CA . MET A 1 287 ? -6.456 -26.455 8.848 1.00 95.19 287 MET A CA 1
ATOM 2365 C C . MET A 1 287 ? -5.635 -25.970 10.044 1.00 95.19 287 MET A C 1
ATOM 2367 O O . MET A 1 287 ? -6.175 -25.376 10.976 1.00 95.19 287 MET A O 1
ATOM 2371 N N . SER A 1 288 ? -4.312 -26.153 9.985 1.00 96.19 288 SER A N 1
ATOM 2372 C CA . SER A 1 288 ? -3.391 -25.629 10.995 1.00 96.19 288 SER A CA 1
ATOM 2373 C C . SER A 1 288 ? -3.488 -24.108 11.093 1.00 96.19 288 SER A C 1
ATOM 2375 O O . SER A 1 288 ? -3.522 -23.573 12.199 1.00 96.19 288 SER A O 1
ATOM 2377 N N . ASN A 1 289 ? -3.590 -23.410 9.957 1.00 97.62 289 ASN A N 1
ATOM 2378 C CA . ASN A 1 289 ? -3.729 -21.962 9.925 1.00 97.62 289 ASN A CA 1
ATOM 2379 C C . ASN A 1 289 ? -5.008 -21.503 10.623 1.00 97.62 289 ASN A C 1
ATOM 2381 O O . ASN A 1 289 ? -4.953 -20.607 11.462 1.00 97.62 289 ASN A O 1
ATOM 2385 N N . LEU A 1 290 ? -6.139 -22.142 10.318 1.00 97.38 290 LEU A N 1
ATOM 2386 C CA . LEU A 1 290 ? -7.430 -21.830 10.920 1.00 97.38 290 LEU A CA 1
ATOM 2387 C C . LEU A 1 290 ? -7.397 -22.021 12.440 1.00 97.38 290 LEU A C 1
ATOM 2389 O O . LEU A 1 290 ? -7.724 -21.093 13.178 1.00 97.38 290 LEU A O 1
ATOM 2393 N N . PHE A 1 291 ? -6.964 -23.189 12.926 1.00 97.94 291 PHE A N 1
ATOM 2394 C CA . PHE A 1 291 ? -6.968 -23.478 14.364 1.00 97.94 291 PHE A CA 1
ATOM 2395 C C . PHE A 1 291 ? -5.972 -22.619 15.147 1.00 97.94 291 PHE A C 1
ATOM 2397 O O . PHE A 1 291 ? -6.322 -22.098 16.207 1.00 97.94 291 PHE A O 1
ATOM 2404 N N . ILE A 1 292 ? -4.758 -22.418 14.623 1.00 98.19 292 ILE A N 1
ATOM 2405 C CA . ILE A 1 292 ? -3.763 -21.545 15.260 1.00 98.19 292 ILE A CA 1
ATOM 2406 C C . ILE A 1 292 ? -4.236 -20.090 15.234 1.00 98.19 292 ILE A C 1
ATOM 2408 O O . ILE A 1 292 ? -4.071 -19.388 16.229 1.00 98.19 292 ILE A O 1
ATOM 2412 N N . SER A 1 293 ? -4.891 -19.644 14.158 1.00 98.19 293 SER A N 1
ATOM 2413 C CA . SER A 1 293 ? -5.453 -18.293 14.095 1.00 98.19 293 SER A CA 1
ATOM 2414 C C . SER A 1 293 ? -6.600 -18.097 15.083 1.00 98.19 293 SER A C 1
ATOM 2416 O O . SER A 1 293 ? -6.619 -17.089 15.784 1.00 98.19 293 SER A O 1
ATOM 2418 N N . LEU A 1 294 ? -7.513 -19.066 15.214 1.00 98.38 294 LEU A N 1
ATOM 2419 C CA . LEU A 1 294 ? -8.585 -19.032 16.216 1.00 98.38 294 LEU A CA 1
ATOM 2420 C C . LEU A 1 294 ? -8.023 -18.986 17.644 1.00 98.38 294 LEU A C 1
ATOM 2422 O O . LEU A 1 294 ? -8.449 -18.154 18.445 1.00 98.38 294 LEU A O 1
ATOM 2426 N N . ALA A 1 295 ? -7.038 -19.834 17.951 1.00 98.31 295 ALA A N 1
ATOM 2427 C CA . ALA A 1 295 ? -6.378 -19.848 19.255 1.00 98.31 295 ALA A CA 1
ATOM 2428 C C . ALA A 1 295 ? -5.626 -18.534 19.528 1.00 98.31 295 ALA A C 1
ATOM 2430 O O . ALA A 1 295 ? -5.781 -17.939 20.594 1.00 98.31 295 ALA A O 1
ATOM 2431 N N . GLY A 1 296 ? -4.860 -18.042 18.551 1.00 98.12 296 GLY A N 1
ATOM 2432 C CA . GLY A 1 296 ? -4.130 -16.779 18.637 1.00 98.12 296 GLY A CA 1
ATOM 2433 C C . GLY A 1 296 ? -5.059 -15.588 18.863 1.00 98.12 296 GLY A C 1
ATOM 2434 O O . GLY A 1 296 ? -4.807 -14.769 19.743 1.00 98.12 296 GLY A O 1
ATOM 2435 N N . ILE A 1 297 ? -6.180 -15.526 18.142 1.00 98.31 297 ILE A N 1
ATOM 2436 C CA . ILE A 1 297 ? -7.214 -14.500 18.327 1.00 98.31 297 ILE A CA 1
ATOM 2437 C C . ILE A 1 297 ? -7.847 -14.596 19.715 1.00 98.31 297 ILE A C 1
ATOM 2439 O O . ILE A 1 297 ? -8.001 -13.570 20.377 1.00 98.31 297 ILE A O 1
ATOM 2443 N N . ALA A 1 298 ? -8.180 -15.799 20.189 1.00 98.06 298 ALA A N 1
ATOM 2444 C CA . ALA A 1 298 ? -8.732 -15.983 21.530 1.00 98.06 298 ALA A CA 1
ATOM 2445 C C . ALA A 1 298 ? -7.766 -15.464 22.610 1.00 98.06 298 ALA A C 1
ATOM 2447 O O . ALA A 1 298 ? -8.190 -14.745 23.5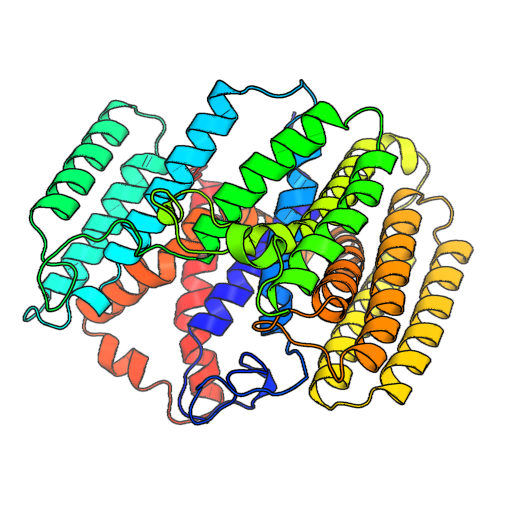16 1.00 98.06 298 ALA A O 1
ATOM 2448 N N . ILE A 1 299 ? -6.465 -15.748 22.470 1.00 97.94 299 ILE A N 1
ATOM 2449 C CA . ILE A 1 299 ? -5.412 -15.232 23.357 1.00 97.94 299 ILE A CA 1
ATOM 2450 C C . ILE A 1 299 ? -5.328 -13.703 23.276 1.00 97.94 299 ILE A C 1
ATOM 2452 O O . ILE A 1 299 ? -5.325 -13.040 24.311 1.00 97.94 299 ILE A O 1
ATOM 2456 N N . ILE A 1 300 ? -5.299 -13.130 22.069 1.00 97.38 300 ILE A N 1
ATOM 2457 C CA . ILE A 1 300 ? -5.228 -11.677 21.847 1.00 97.38 300 ILE A CA 1
ATOM 2458 C C . ILE A 1 300 ? -6.435 -10.968 22.480 1.00 97.38 300 ILE A C 1
ATOM 2460 O O . ILE A 1 300 ? -6.269 -9.971 23.183 1.00 97.38 300 ILE A O 1
ATOM 2464 N N . ILE A 1 301 ? -7.651 -11.486 22.284 1.00 96.44 301 ILE A N 1
ATOM 2465 C CA . ILE A 1 301 ? -8.879 -10.914 22.852 1.00 96.44 301 ILE A CA 1
ATOM 2466 C C . ILE A 1 301 ? -8.888 -11.049 24.379 1.00 96.44 301 ILE A C 1
ATOM 2468 O O . ILE A 1 301 ? -9.214 -10.084 25.075 1.00 96.44 301 ILE A O 1
ATOM 2472 N N . ALA A 1 302 ? -8.509 -12.212 24.918 1.00 96.38 302 ALA A N 1
ATOM 2473 C CA . ALA A 1 302 ? -8.415 -12.420 26.361 1.00 96.38 302 ALA A CA 1
ATOM 2474 C C . ALA A 1 302 ? -7.400 -11.458 26.998 1.00 96.38 302 ALA A C 1
ATOM 2476 O O . ALA A 1 302 ? -7.715 -10.800 27.990 1.00 96.38 302 ALA A O 1
ATOM 2477 N N . TRP A 1 303 ? -6.224 -11.301 26.384 1.00 95.31 303 TRP A N 1
ATOM 2478 C CA . TRP A 1 303 ? -5.195 -10.355 26.816 1.00 95.31 303 TRP A CA 1
ATOM 2479 C C . TRP A 1 303 ? -5.704 -8.912 26.768 1.00 95.31 303 TRP A C 1
ATOM 2481 O O . TRP A 1 303 ? -5.546 -8.167 27.738 1.00 95.31 303 TRP A O 1
ATOM 2491 N N . GLN A 1 304 ? -6.349 -8.509 25.667 1.00 93.69 304 GLN A N 1
ATOM 2492 C CA . GLN A 1 304 ? -6.921 -7.171 25.516 1.00 93.69 304 GLN A CA 1
ATOM 2493 C C . GLN A 1 304 ? -7.948 -6.874 26.615 1.00 93.69 304 GLN A C 1
ATOM 2495 O O . GLN A 1 304 ? -7.906 -5.803 27.220 1.00 93.69 304 GLN A O 1
ATOM 2500 N N . ASN A 1 305 ? -8.837 -7.824 26.911 1.00 92.12 305 ASN A N 1
ATOM 2501 C CA . ASN A 1 305 ? -9.870 -7.667 27.934 1.00 92.12 305 ASN A CA 1
ATOM 2502 C C . ASN A 1 305 ? -9.310 -7.696 29.364 1.00 92.12 305 ASN A C 1
ATOM 2504 O O . ASN A 1 305 ? -9.880 -7.052 30.243 1.00 92.12 305 ASN A O 1
ATOM 2508 N N . MET A 1 306 ? -8.217 -8.426 29.603 1.00 91.12 306 MET A N 1
ATOM 2509 C CA . MET A 1 306 ? -7.597 -8.549 30.925 1.00 91.12 306 MET A CA 1
ATOM 2510 C C . MET A 1 306 ? -6.730 -7.336 31.277 1.00 91.12 306 MET A C 1
ATOM 2512 O O . MET A 1 306 ? -6.817 -6.828 32.390 1.00 91.12 306 MET A O 1
ATOM 2516 N N . PHE A 1 307 ? -5.907 -6.860 30.338 1.00 89.50 307 PHE A N 1
ATOM 2517 C CA . PHE A 1 307 ? -4.867 -5.866 30.632 1.00 89.50 307 PHE A CA 1
ATOM 2518 C C . PHE A 1 307 ? -5.121 -4.486 30.028 1.00 89.50 307 PHE A C 1
ATOM 2520 O O . PHE A 1 307 ? -4.543 -3.506 30.489 1.00 89.50 307 PHE A O 1
ATOM 2527 N N . ASN A 1 308 ? -5.956 -4.387 28.991 1.00 87.31 308 ASN A N 1
ATOM 2528 C CA . ASN A 1 308 ? -6.097 -3.169 28.189 1.00 87.31 308 ASN A CA 1
ATOM 2529 C C . ASN A 1 308 ? -7.565 -2.755 27.986 1.00 87.31 308 ASN A C 1
ATOM 2531 O O . ASN A 1 308 ? -7.846 -1.991 27.063 1.00 87.31 308 ASN A O 1
ATOM 2535 N N . LYS A 1 309 ? -8.488 -3.223 28.839 1.00 86.38 309 LYS A N 1
ATOM 2536 C CA . LYS A 1 309 ? -9.949 -3.068 28.700 1.00 86.38 309 LYS A CA 1
ATOM 2537 C C . LYS A 1 309 ? -10.415 -1.633 28.439 1.00 86.38 309 LYS A C 1
ATOM 2539 O O . LYS A 1 309 ? -11.336 -1.421 27.657 1.00 86.38 309 LYS A O 1
ATOM 2544 N N . GLU A 1 310 ? -9.749 -0.656 29.050 1.00 85.62 310 GLU A N 1
ATOM 2545 C CA . GLU A 1 310 ? -10.078 0.768 28.905 1.00 85.62 310 GLU A CA 1
ATOM 2546 C C . GLU A 1 310 ? -9.753 1.333 27.505 1.00 85.62 310 GLU A C 1
ATOM 2548 O O . GLU A 1 310 ? -10.234 2.400 27.134 1.00 85.62 310 GLU A O 1
ATOM 2553 N N . ASN A 1 311 ? -8.976 0.617 26.680 1.00 87.94 311 ASN A N 1
ATOM 2554 C CA . ASN A 1 311 ? -8.636 1.025 25.314 1.00 87.94 311 ASN A CA 1
ATOM 2555 C C . ASN A 1 311 ? -9.695 0.541 24.320 1.00 87.94 311 ASN A C 1
ATOM 2557 O O . ASN A 1 311 ? -9.525 -0.475 23.637 1.00 87.94 311 ASN A O 1
ATOM 2561 N N . LYS A 1 312 ? -10.791 1.294 24.208 1.00 91.25 312 LYS A N 1
ATOM 2562 C CA . LYS A 1 312 ? -11.903 0.950 23.305 1.00 91.25 312 LYS A CA 1
ATOM 2563 C C . LYS A 1 312 ? -11.494 0.958 21.832 1.00 91.25 312 LYS A C 1
ATOM 2565 O O . LYS A 1 312 ? -12.004 0.145 21.064 1.00 91.25 312 LYS A O 1
ATOM 2570 N N . LEU A 1 313 ? -10.583 1.850 21.425 1.00 92.56 313 LEU A N 1
ATOM 2571 C CA . LEU A 1 313 ? -10.076 1.870 20.048 1.00 92.56 313 LEU A CA 1
ATOM 2572 C C . LEU A 1 313 ? -9.367 0.559 19.698 1.00 92.56 313 LEU A C 1
ATOM 2574 O O . LEU A 1 313 ? -9.721 -0.084 18.712 1.00 92.56 313 LEU A O 1
ATOM 2578 N N . ASP A 1 314 ? -8.398 0.169 20.524 1.00 93.00 314 ASP A N 1
ATOM 2579 C CA . ASP A 1 314 ? -7.579 -1.026 20.325 1.00 93.00 314 ASP A CA 1
ATOM 2580 C C . ASP A 1 314 ? -8.470 -2.268 20.262 1.00 93.00 314 ASP A C 1
ATOM 2582 O O . ASP A 1 314 ? -8.341 -3.086 19.354 1.00 93.00 314 ASP A O 1
ATOM 2586 N N . GLN A 1 315 ? -9.459 -2.347 21.160 1.00 94.00 315 GLN A N 1
ATOM 2587 C CA . GLN A 1 315 ? -10.455 -3.411 21.159 1.00 94.00 315 GLN A CA 1
ATOM 2588 C C . GLN A 1 315 ? -11.226 -3.476 19.832 1.00 94.00 315 GLN A C 1
ATOM 2590 O O . GLN A 1 315 ? -11.381 -4.560 19.277 1.00 94.00 315 GLN A O 1
ATOM 2595 N N . ARG A 1 316 ? -11.685 -2.342 19.281 1.00 95.88 316 ARG A N 1
ATOM 2596 C CA . ARG A 1 316 ? -12.402 -2.338 17.994 1.00 95.88 316 ARG A CA 1
ATOM 2597 C C . ARG A 1 316 ? -11.521 -2.744 16.820 1.00 95.88 316 ARG A C 1
ATOM 2599 O O . ARG A 1 316 ? -11.977 -3.520 15.985 1.00 95.88 316 ARG A O 1
ATOM 2606 N N . LEU A 1 317 ? -10.283 -2.248 16.761 1.00 96.75 317 LEU A N 1
ATOM 2607 C CA . LEU A 1 317 ? -9.336 -2.612 15.703 1.00 96.75 317 LEU A CA 1
ATOM 2608 C C . LEU A 1 317 ? -9.034 -4.115 15.738 1.00 96.75 317 LEU A C 1
ATOM 2610 O O . LEU A 1 317 ? -9.131 -4.779 14.711 1.00 96.75 317 LEU A O 1
ATOM 2614 N N . ILE A 1 318 ? -8.748 -4.659 16.924 1.00 97.38 318 ILE A N 1
ATOM 2615 C CA . ILE A 1 318 ? -8.466 -6.085 17.119 1.00 97.38 318 ILE A CA 1
ATOM 2616 C C . ILE A 1 318 ? -9.680 -6.943 16.759 1.00 97.38 318 ILE A C 1
ATOM 2618 O O . ILE A 1 318 ? -9.528 -7.921 16.031 1.00 97.38 318 ILE A O 1
ATOM 2622 N N . LEU A 1 319 ? -10.881 -6.590 17.229 1.00 97.81 319 LEU A N 1
ATOM 2623 C CA . LEU A 1 319 ? -12.093 -7.366 16.950 1.00 97.81 319 LEU A CA 1
ATOM 2624 C C . LEU A 1 319 ? -12.451 -7.351 15.462 1.00 97.81 319 LEU A C 1
ATOM 2626 O O . LEU A 1 319 ? -12.760 -8.401 14.906 1.00 97.81 319 LEU A O 1
ATOM 2630 N N . ALA A 1 320 ? -12.368 -6.192 14.803 1.00 97.94 320 ALA A N 1
ATOM 2631 C CA . ALA A 1 320 ? -12.622 -6.085 13.369 1.00 97.94 320 ALA A CA 1
ATOM 2632 C C . ALA A 1 320 ? -11.582 -6.859 12.549 1.00 97.94 320 ALA A C 1
ATOM 2634 O O . ALA A 1 320 ? -11.948 -7.611 11.647 1.00 97.94 320 ALA A O 1
ATOM 2635 N N . GLY A 1 321 ? -10.299 -6.727 12.904 1.00 98.25 321 GLY A N 1
ATOM 2636 C CA . GLY A 1 321 ? -9.214 -7.471 12.270 1.00 98.25 321 GLY A CA 1
ATOM 2637 C C . GLY A 1 321 ? -9.378 -8.980 12.413 1.00 98.25 321 GLY A C 1
ATOM 2638 O O . GLY A 1 321 ? -9.286 -9.710 11.431 1.00 98.25 321 GLY A O 1
ATOM 2639 N N . SER A 1 322 ? -9.712 -9.433 13.622 1.00 98.38 322 SER A N 1
ATOM 2640 C CA . SER A 1 322 ? -9.967 -10.843 13.933 1.00 98.38 322 SER A CA 1
ATOM 2641 C C . SER A 1 322 ? -11.170 -11.391 13.166 1.00 98.38 322 SER A C 1
ATOM 2643 O O . SER A 1 322 ? -11.092 -12.471 12.588 1.00 98.38 322 SER A O 1
ATOM 2645 N N . TYR A 1 323 ? -12.273 -10.637 13.128 1.00 98.19 323 TYR A N 1
ATOM 2646 C CA . TYR A 1 323 ? -13.484 -11.024 12.409 1.00 98.19 323 TYR A CA 1
ATOM 2647 C C . TYR A 1 323 ? -13.230 -11.184 10.907 1.00 98.19 323 TYR A C 1
ATOM 2649 O O . TYR A 1 323 ? -13.596 -12.211 10.335 1.00 98.19 323 TYR A O 1
ATOM 2657 N N . LEU A 1 324 ? -12.582 -10.200 10.275 1.00 98.25 324 LEU A N 1
ATOM 2658 C CA . LEU A 1 324 ? -12.278 -10.255 8.845 1.00 98.25 324 LEU A CA 1
ATOM 2659 C C . LEU A 1 324 ? -11.291 -11.376 8.522 1.00 98.25 324 LEU A C 1
ATOM 2661 O O . LEU A 1 324 ? -11.526 -12.120 7.575 1.00 98.25 324 LEU A O 1
ATOM 2665 N N . LEU A 1 325 ? -10.244 -11.546 9.337 1.00 98.44 325 LEU A N 1
ATOM 2666 C CA . LEU A 1 325 ? -9.261 -12.609 9.146 1.00 98.44 325 LEU A CA 1
ATOM 2667 C C . LEU A 1 325 ? -9.928 -13.987 9.169 1.00 98.44 325 LEU A C 1
ATOM 2669 O O . LEU A 1 325 ? -9.785 -14.746 8.217 1.00 98.44 325 LEU A O 1
ATOM 2673 N N . ILE A 1 326 ? -10.708 -14.287 10.212 1.00 97.88 326 ILE A N 1
ATOM 2674 C CA . ILE A 1 326 ? -11.404 -15.574 10.320 1.00 97.88 326 ILE A CA 1
ATOM 2675 C C . ILE A 1 326 ? -12.408 -15.758 9.185 1.00 97.88 326 ILE A C 1
ATOM 2677 O O . ILE A 1 326 ? -12.395 -16.804 8.545 1.00 97.88 326 ILE A O 1
ATOM 2681 N N . SER A 1 327 ? -13.225 -14.746 8.883 1.00 96.88 327 SER A N 1
ATOM 2682 C CA . SER A 1 327 ? -14.188 -14.821 7.773 1.00 96.88 327 SER A CA 1
ATOM 2683 C C . SER A 1 327 ? -13.488 -15.135 6.446 1.00 96.88 327 SER A C 1
ATOM 2685 O O . SER A 1 327 ? -13.943 -15.989 5.693 1.00 96.88 327 SER A O 1
ATOM 2687 N N . GLY A 1 328 ? -12.336 -14.509 6.194 1.00 97.12 328 GLY A N 1
ATOM 2688 C CA . GLY A 1 328 ? -11.528 -14.768 5.009 1.00 97.12 328 GLY A CA 1
ATOM 2689 C C . GLY A 1 328 ? -10.949 -16.181 4.960 1.00 97.12 328 GLY A C 1
ATOM 2690 O O . GLY A 1 328 ? -10.950 -16.785 3.894 1.00 97.12 328 GLY A O 1
ATOM 2691 N N . LEU A 1 329 ? -10.524 -16.743 6.098 1.00 96.69 329 LEU A N 1
ATOM 2692 C CA . LEU A 1 329 ? -10.084 -18.143 6.174 1.00 96.69 329 LEU A CA 1
ATOM 2693 C C . LEU A 1 329 ? -11.232 -19.136 5.930 1.00 96.69 329 LEU A C 1
ATOM 2695 O O . LEU A 1 329 ? -10.999 -20.201 5.368 1.00 96.69 329 LEU A O 1
ATOM 2699 N N . PHE A 1 330 ? -12.469 -18.794 6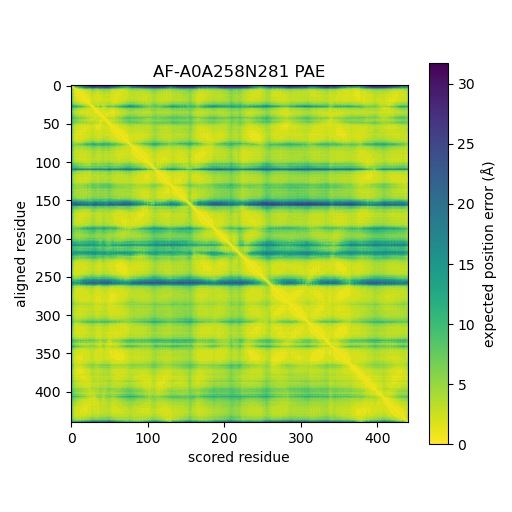.302 1.00 95.31 330 PHE A N 1
ATOM 2700 C CA . PHE A 1 330 ? -13.643 -19.598 5.943 1.00 95.31 330 PHE A CA 1
ATOM 2701 C C . PHE A 1 330 ? -13.972 -19.509 4.446 1.00 95.31 330 PHE A C 1
ATOM 2703 O O . PHE A 1 330 ? -14.307 -20.527 3.842 1.00 95.31 330 PHE A O 1
ATOM 2710 N N . PHE A 1 331 ? -13.848 -18.327 3.831 1.00 93.94 331 PHE A N 1
ATOM 2711 C CA . PHE A 1 331 ? -14.022 -18.176 2.381 1.00 93.94 331 PHE A CA 1
ATOM 2712 C C . PHE A 1 331 ? -12.927 -18.884 1.582 1.00 93.94 331 PHE A C 1
ATOM 2714 O O . PHE A 1 331 ? -13.206 -19.422 0.518 1.00 93.94 331 PHE A O 1
ATOM 2721 N N . GLU A 1 332 ? -11.705 -18.953 2.112 1.00 93.44 332 GLU A N 1
ATOM 2722 C CA . GLU A 1 332 ? -10.569 -19.574 1.425 1.00 93.44 332 GLU A CA 1
ATOM 2723 C C . GLU A 1 332 ? -10.841 -21.044 1.084 1.00 93.44 332 GLU A C 1
ATOM 2725 O O . GLU A 1 332 ? -10.578 -21.471 -0.041 1.00 93.44 332 GLU A O 1
ATOM 2730 N N . ALA A 1 333 ? -11.451 -21.782 2.016 1.00 88.56 333 ALA A N 1
ATOM 2731 C CA . ALA A 1 333 ? -11.826 -23.177 1.810 1.00 88.56 333 ALA A CA 1
ATOM 2732 C C . ALA A 1 333 ? -12.914 -23.345 0.734 1.00 88.56 333 ALA A C 1
ATOM 2734 O O . ALA A 1 333 ? -12.919 -24.340 0.013 1.00 88.56 333 ALA A O 1
ATOM 2735 N N . PHE A 1 334 ? -13.829 -22.377 0.627 1.00 86.12 334 PHE A N 1
ATOM 2736 C CA . PHE A 1 334 ? -14.900 -22.373 -0.371 1.00 86.12 334 PHE A CA 1
ATOM 2737 C C . PHE A 1 334 ? -14.381 -22.047 -1.780 1.00 86.12 334 PHE A C 1
ATOM 2739 O O . PHE A 1 334 ? -14.833 -22.647 -2.750 1.00 86.12 334 PHE A O 1
ATOM 2746 N N . GLU A 1 335 ? -13.413 -21.139 -1.899 1.00 89.25 335 GLU A N 1
ATOM 2747 C CA . GLU A 1 335 ? -12.912 -20.630 -3.186 1.00 89.25 335 GLU A CA 1
ATOM 2748 C C . GLU A 1 335 ? -11.790 -21.489 -3.799 1.00 89.25 335 GLU A C 1
ATOM 2750 O O . GLU A 1 335 ? -11.242 -21.148 -4.845 1.00 89.25 335 GLU A O 1
ATOM 2755 N N . GLY A 1 336 ? -11.425 -22.606 -3.159 1.00 87.88 336 GLY A N 1
ATOM 2756 C CA . GLY A 1 336 ? -10.348 -23.487 -3.623 1.00 87.88 336 GLY A CA 1
ATOM 2757 C C . GLY A 1 336 ? -8.940 -22.915 -3.416 1.00 87.88 336 GLY A C 1
ATOM 2758 O O . GLY A 1 336 ? -7.965 -23.472 -3.923 1.00 87.88 336 GLY A O 1
ATOM 2759 N N . GLY A 1 337 ? -8.819 -21.827 -2.652 1.00 92.12 337 GLY A N 1
ATOM 2760 C CA . GLY A 1 337 ? -7.554 -21.177 -2.344 1.00 92.12 337 GLY A CA 1
ATOM 2761 C C . GLY A 1 337 ? -7.571 -19.662 -2.502 1.00 92.12 337 GLY A C 1
ATOM 2762 O O . GLY A 1 337 ? -8.196 -19.122 -3.405 1.00 92.12 337 GLY A O 1
ATOM 2763 N N . ILE A 1 338 ? -6.835 -18.970 -1.635 1.00 95.56 338 ILE A N 1
ATOM 2764 C CA . ILE A 1 338 ? -6.664 -17.514 -1.686 1.00 95.56 338 ILE A CA 1
ATOM 2765 C C . ILE A 1 338 ? -5.826 -17.108 -2.909 1.00 95.56 338 ILE A C 1
ATOM 2767 O O . ILE A 1 338 ? -4.750 -17.670 -3.114 1.00 95.56 338 ILE A O 1
ATOM 2771 N N . LYS A 1 339 ? -6.286 -16.135 -3.707 1.00 94.25 339 LYS A N 1
ATOM 2772 C CA . LYS A 1 339 ? -5.545 -15.620 -4.875 1.00 94.25 339 LYS A CA 1
ATOM 2773 C C . LYS A 1 339 ? -5.648 -14.099 -4.980 1.00 94.25 339 LYS A C 1
ATOM 2775 O O . LYS A 1 339 ? -6.686 -13.522 -4.655 1.00 94.25 339 LYS A O 1
ATOM 2780 N N . LYS A 1 340 ? -4.565 -13.450 -5.429 1.00 90.75 340 LYS A N 1
ATOM 2781 C CA . LYS A 1 340 ? -4.493 -11.989 -5.613 1.00 90.75 340 LYS A CA 1
ATOM 2782 C C . LYS A 1 340 ? -4.999 -11.535 -6.983 1.00 90.75 340 LYS A C 1
ATOM 2784 O O . LYS A 1 340 ? -5.789 -10.597 -7.033 1.00 90.75 340 LYS A O 1
ATOM 2789 N N . ASP A 1 341 ? -4.526 -12.139 -8.070 1.00 82.31 341 ASP A N 1
ATOM 2790 C CA . ASP A 1 341 ? -4.768 -11.612 -9.423 1.00 82.31 341 ASP A CA 1
ATOM 2791 C C . ASP A 1 341 ? -6.170 -11.995 -9.929 1.00 82.31 341 ASP A C 1
ATOM 2793 O O . ASP A 1 341 ? -6.987 -11.109 -10.192 1.00 82.31 341 ASP A O 1
ATOM 2797 N N . ASP A 1 342 ? -6.519 -13.285 -9.871 1.00 84.19 342 ASP A N 1
ATOM 2798 C CA . ASP A 1 342 ? -7.915 -13.748 -9.891 1.00 84.19 342 ASP A CA 1
ATOM 2799 C C . ASP A 1 342 ? -8.516 -13.581 -8.499 1.00 84.19 342 ASP A C 1
ATOM 2801 O O . ASP A 1 342 ? -8.679 -14.529 -7.731 1.00 84.19 342 ASP A O 1
ATOM 2805 N N . THR A 1 343 ? -8.720 -12.317 -8.131 1.00 87.75 343 THR A N 1
ATOM 2806 C CA . THR A 1 343 ? -8.865 -11.938 -6.732 1.00 87.75 343 THR A CA 1
ATOM 2807 C C . THR A 1 343 ? -10.052 -12.619 -6.059 1.00 87.75 343 THR A C 1
ATOM 2809 O O . THR A 1 343 ? -11.204 -12.404 -6.438 1.00 87.75 343 THR A O 1
ATOM 2812 N N . THR A 1 344 ? -9.773 -13.380 -5.006 1.00 93.00 344 THR A N 1
ATOM 2813 C CA . THR A 1 344 ? -10.792 -14.081 -4.222 1.00 93.00 344 THR A CA 1
ATOM 2814 C C . THR A 1 344 ? -11.343 -13.206 -3.090 1.00 93.00 344 THR A C 1
ATOM 2816 O O . THR A 1 344 ? -10.683 -12.275 -2.616 1.00 93.00 344 THR A O 1
ATOM 2819 N N . LEU A 1 345 ? -12.549 -13.495 -2.588 1.00 92.81 345 LEU A N 1
ATOM 2820 C CA . LEU A 1 345 ? -13.068 -12.836 -1.384 1.00 92.81 345 LEU A CA 1
ATOM 2821 C C . LEU A 1 345 ? -12.172 -13.084 -0.180 1.00 92.81 345 LEU A C 1
ATOM 2823 O O . LEU A 1 345 ? -11.916 -12.167 0.604 1.00 92.81 345 LEU A O 1
ATOM 2827 N N . SER A 1 346 ? -11.683 -14.313 -0.040 1.00 95.62 346 SER A N 1
ATOM 2828 C CA . SER A 1 346 ? -10.711 -14.683 0.981 1.00 95.62 346 SER A CA 1
ATOM 2829 C C . SER A 1 346 ? -9.513 -13.744 0.979 1.00 95.62 346 SER A C 1
ATOM 2831 O O . SER A 1 346 ? -9.112 -13.299 2.053 1.00 95.62 346 SER A O 1
ATOM 2833 N N . TYR A 1 347 ? -9.007 -13.338 -0.190 1.00 97.00 347 TYR A N 1
ATOM 2834 C CA . TYR A 1 347 ? -7.917 -12.372 -0.276 1.00 97.00 347 TYR A CA 1
ATOM 2835 C C . TYR A 1 347 ? -8.279 -11.031 0.351 1.00 97.00 347 TYR A C 1
ATOM 2837 O O . TYR A 1 347 ? -7.531 -10.537 1.199 1.00 97.00 347 TYR A O 1
ATOM 2845 N N . PHE A 1 348 ? -9.440 -10.461 0.021 1.00 96.44 348 PHE A N 1
ATOM 2846 C CA . PHE A 1 348 ? -9.849 -9.185 0.607 1.00 96.44 348 PHE A CA 1
ATOM 2847 C C . PHE A 1 348 ? -10.086 -9.275 2.119 1.00 96.44 348 PHE A C 1
ATOM 2849 O O . PHE A 1 348 ? -9.638 -8.419 2.879 1.00 96.44 348 PHE A O 1
ATOM 2856 N N . PHE A 1 349 ? -10.763 -10.319 2.589 1.00 97.50 349 PHE A N 1
ATOM 2857 C CA . PHE A 1 349 ? -11.082 -10.460 4.009 1.00 97.50 349 PHE A CA 1
ATOM 2858 C C . PHE A 1 349 ? -9.836 -10.758 4.854 1.00 97.50 349 PHE A C 1
ATOM 2860 O O . PHE A 1 349 ? -9.608 -10.089 5.865 1.00 97.50 349 PHE A O 1
ATOM 2867 N N . VAL A 1 350 ? -8.981 -11.689 4.418 1.00 98.38 350 VAL A N 1
ATOM 2868 C CA . VAL A 1 350 ? -7.728 -12.020 5.111 1.00 98.38 350 VAL A CA 1
ATOM 2869 C C . VAL A 1 350 ? -6.803 -10.802 5.158 1.00 98.38 350 VAL A C 1
ATOM 2871 O O . VAL A 1 350 ? -6.348 -10.417 6.237 1.00 98.38 350 VAL A O 1
ATOM 2874 N N . THR A 1 351 ? -6.554 -10.135 4.026 1.00 98.38 351 THR A N 1
ATOM 2875 C CA . THR A 1 351 ? -5.630 -8.986 3.982 1.00 98.38 351 THR A CA 1
ATOM 2876 C C . THR A 1 351 ? -6.196 -7.736 4.657 1.00 98.38 351 THR A C 1
ATOM 2878 O O . THR A 1 351 ? -5.451 -7.006 5.317 1.00 98.38 351 THR A O 1
ATOM 2881 N N . GLY A 1 352 ? -7.513 -7.521 4.608 1.00 98.06 352 GLY A N 1
ATOM 2882 C CA . GLY A 1 352 ? -8.199 -6.497 5.398 1.00 98.06 352 GLY A CA 1
ATOM 2883 C C . GLY A 1 352 ? -8.086 -6.754 6.904 1.00 98.06 352 GLY A C 1
ATOM 2884 O O . GLY A 1 352 ? -7.771 -5.839 7.668 1.00 98.06 352 GLY A O 1
ATOM 2885 N N . GLY A 1 353 ? -8.252 -8.010 7.330 1.00 98.44 353 GLY A N 1
ATOM 2886 C CA . GLY A 1 353 ? -8.057 -8.434 8.716 1.00 98.44 353 GLY A CA 1
ATOM 2887 C C . GLY A 1 353 ? -6.631 -8.190 9.209 1.00 98.44 353 GLY A C 1
ATOM 2888 O O . GLY A 1 353 ? -6.424 -7.539 10.237 1.00 98.44 353 GLY A O 1
ATOM 2889 N N . MET A 1 354 ? -5.639 -8.616 8.422 1.00 98.69 354 MET A N 1
ATOM 2890 C CA . MET A 1 354 ? -4.222 -8.352 8.691 1.00 98.69 354 MET A CA 1
ATOM 2891 C C . MET A 1 354 ? -3.910 -6.848 8.741 1.00 98.69 354 MET A C 1
ATOM 2893 O O . MET A 1 354 ? -3.139 -6.413 9.595 1.00 98.69 354 MET A O 1
ATOM 2897 N N . SER A 1 355 ? -4.557 -6.034 7.902 1.00 98.50 355 SER A N 1
ATOM 2898 C CA . SER A 1 355 ? -4.370 -4.577 7.888 1.00 98.50 355 SER A CA 1
ATOM 2899 C C . SER A 1 355 ? -4.828 -3.901 9.183 1.00 98.50 355 SER A C 1
ATOM 2901 O O . SER A 1 355 ? -4.138 -3.014 9.688 1.00 98.50 355 SER A O 1
ATOM 2903 N N . PHE A 1 356 ? -5.939 -4.344 9.781 1.00 98.50 356 PHE A N 1
ATOM 2904 C CA . PHE A 1 356 ? -6.366 -3.871 11.105 1.00 98.50 356 PHE A CA 1
ATOM 2905 C C . PHE A 1 356 ? -5.388 -4.258 12.216 1.00 98.50 356 PHE A C 1
ATOM 2907 O O . PHE A 1 356 ? -5.055 -3.422 13.061 1.00 98.50 356 PHE A O 1
ATOM 2914 N N . LEU A 1 357 ? -4.927 -5.512 12.218 1.00 98.38 357 LEU A N 1
ATOM 2915 C CA . LEU A 1 357 ? -3.974 -6.012 13.212 1.00 98.38 357 LEU A CA 1
ATOM 2916 C C . LEU A 1 357 ? -2.638 -5.263 13.125 1.00 98.38 357 LEU A C 1
ATOM 2918 O O . LEU A 1 357 ? -2.078 -4.876 14.152 1.00 98.38 357 LEU A O 1
ATOM 2922 N N . LEU A 1 358 ? -2.166 -4.986 11.906 1.00 97.81 358 LEU A N 1
ATOM 2923 C CA . LEU A 1 358 ? -0.984 -4.161 11.678 1.00 97.81 358 LEU A CA 1
ATOM 2924 C C . LEU A 1 358 ? -1.229 -2.699 12.063 1.00 97.81 358 LEU A C 1
ATOM 2926 O O . LEU A 1 358 ? -0.354 -2.095 12.674 1.00 97.81 358 LEU A O 1
ATOM 2930 N N . LEU A 1 359 ? -2.413 -2.128 11.820 1.00 96.88 359 LEU A N 1
ATOM 2931 C CA . LEU A 1 359 ? -2.727 -0.774 12.294 1.00 96.88 359 LEU A CA 1
ATOM 2932 C C . LEU A 1 359 ? -2.645 -0.646 13.807 1.00 96.88 359 LEU A C 1
ATOM 2934 O O . LEU A 1 359 ? -2.063 0.320 14.303 1.00 96.88 359 LEU A O 1
ATOM 2938 N N . TYR A 1 360 ? -3.155 -1.638 14.530 1.00 95.44 360 TYR A N 1
ATOM 2939 C CA . TYR A 1 360 ? -2.948 -1.709 15.967 1.00 95.44 360 TYR A CA 1
ATOM 2940 C C . TYR A 1 360 ? -1.452 -1.798 16.321 1.00 95.44 360 TYR A C 1
ATOM 2942 O O . TYR A 1 360 ? -0.970 -1.009 17.134 1.00 95.44 360 TYR A O 1
ATOM 2950 N N . ALA A 1 361 ? -0.699 -2.704 15.689 1.00 95.69 361 ALA A N 1
ATOM 2951 C CA . ALA A 1 361 ? 0.712 -2.922 16.004 1.00 95.69 361 ALA A CA 1
ATOM 2952 C C . ALA A 1 361 ? 1.587 -1.677 15.753 1.00 95.69 361 ALA A C 1
ATOM 2954 O O . ALA A 1 361 ? 2.369 -1.278 16.617 1.00 95.69 361 ALA A O 1
ATOM 2955 N N . PHE A 1 362 ? 1.408 -1.004 14.614 1.00 93.62 362 PHE A N 1
ATOM 2956 C CA . PHE A 1 362 ? 2.128 0.226 14.272 1.00 93.62 362 PHE A CA 1
ATOM 2957 C C . PHE A 1 362 ? 1.786 1.396 15.206 1.00 93.62 362 PHE A C 1
ATOM 2959 O O . PHE A 1 362 ? 2.643 2.248 15.455 1.00 93.62 362 PHE A O 1
ATOM 2966 N N . ASP A 1 363 ? 0.578 1.443 15.776 1.00 91.50 363 ASP A N 1
ATOM 2967 C CA . ASP A 1 363 ? 0.242 2.437 16.805 1.00 91.50 363 ASP A CA 1
ATOM 2968 C C . ASP A 1 363 ? 1.060 2.233 18.092 1.00 91.50 363 ASP A C 1
ATOM 2970 O O . ASP A 1 363 ? 1.380 3.210 18.770 1.00 91.50 363 ASP A O 1
ATOM 2974 N N . GLN A 1 364 ? 1.484 0.995 18.382 1.00 91.81 364 GLN A N 1
ATOM 2975 C CA . GLN A 1 364 ? 2.324 0.676 19.543 1.00 91.81 364 GLN A CA 1
ATOM 2976 C C . GLN A 1 364 ? 3.832 0.759 19.244 1.00 91.81 364 GLN A C 1
ATOM 2978 O O . GLN A 1 364 ? 4.616 1.163 20.107 1.00 91.81 364 GLN A O 1
ATOM 2983 N N . PHE A 1 365 ? 4.270 0.431 18.024 1.00 92.50 365 PHE A N 1
ATOM 2984 C CA . PHE A 1 365 ? 5.681 0.478 17.615 1.00 92.50 365 PHE A CA 1
ATOM 2985 C C . PHE A 1 365 ? 6.151 1.904 17.293 1.00 92.50 365 PHE A C 1
ATOM 2987 O O . PHE A 1 365 ? 6.444 2.260 16.152 1.00 92.50 365 PHE A O 1
ATOM 2994 N N . THR A 1 366 ? 6.256 2.741 18.328 1.00 87.81 366 THR A N 1
ATOM 2995 C CA . THR A 1 366 ? 6.528 4.181 18.183 1.00 87.81 366 THR A CA 1
ATOM 2996 C C . THR A 1 366 ? 7.805 4.507 17.403 1.00 87.81 366 THR A C 1
ATOM 2998 O O . THR A 1 366 ? 7.781 5.439 16.602 1.00 87.81 366 THR A O 1
ATOM 3001 N N . LEU A 1 367 ? 8.900 3.755 17.588 1.00 89.62 367 LEU A N 1
ATOM 3002 C CA . LEU A 1 367 ? 10.158 3.965 16.856 1.00 89.62 367 LEU A CA 1
ATOM 3003 C C . LEU A 1 367 ? 9.980 3.710 15.356 1.00 89.62 367 LEU A C 1
ATOM 3005 O O . LEU A 1 367 ? 10.305 4.577 14.545 1.00 89.62 367 LEU A O 1
ATOM 3009 N N . LEU A 1 368 ? 9.411 2.554 15.007 1.00 90.12 368 LEU A N 1
ATOM 3010 C CA . LEU A 1 368 ? 9.137 2.165 13.626 1.00 90.12 368 LEU A CA 1
ATOM 3011 C C . LEU A 1 368 ? 8.219 3.191 12.951 1.00 90.12 368 LEU A C 1
ATOM 3013 O O . LEU A 1 368 ? 8.519 3.695 11.869 1.00 90.12 368 LEU A O 1
ATOM 3017 N N . SER A 1 369 ? 7.159 3.596 13.651 1.00 90.69 369 SER A N 1
ATOM 3018 C CA . SER A 1 369 ? 6.230 4.609 13.161 1.00 90.69 369 SER A CA 1
ATOM 3019 C C . SER A 1 369 ? 6.876 5.976 12.964 1.00 90.69 369 SER A C 1
ATOM 3021 O O . SER A 1 369 ? 6.532 6.695 12.029 1.00 90.69 369 SER A O 1
ATOM 3023 N N . LYS A 1 370 ? 7.859 6.342 13.790 1.00 91.62 370 LYS A N 1
ATOM 3024 C CA . LYS A 1 370 ? 8.597 7.604 13.649 1.00 91.62 370 LYS A CA 1
ATOM 3025 C C . LYS A 1 370 ? 9.499 7.615 12.412 1.00 91.62 370 LYS A C 1
ATOM 3027 O O . LYS A 1 370 ? 9.646 8.671 11.803 1.00 91.62 370 LYS A O 1
ATOM 3032 N N . VAL A 1 371 ? 10.075 6.467 12.052 1.00 93.69 371 VAL A N 1
ATOM 3033 C CA . VAL A 1 371 ? 10.946 6.309 10.874 1.00 93.69 371 VAL A CA 1
ATOM 3034 C C . VAL A 1 371 ? 10.131 6.256 9.582 1.00 93.69 371 VAL A C 1
ATOM 3036 O O . VAL A 1 371 ? 10.504 6.890 8.600 1.00 93.69 371 VAL A O 1
ATOM 3039 N N . LEU A 1 372 ? 8.999 5.548 9.584 1.00 96.06 372 LEU A N 1
ATOM 3040 C CA . LEU A 1 372 ? 8.215 5.300 8.371 1.00 96.06 372 LEU A CA 1
ATOM 3041 C C . LEU A 1 372 ? 7.170 6.376 8.067 1.00 96.06 372 LEU A C 1
ATOM 3043 O O . LEU A 1 372 ? 6.854 6.605 6.899 1.00 96.06 372 LEU A O 1
ATOM 3047 N N . ALA A 1 373 ? 6.649 7.080 9.079 1.00 95.31 373 ALA A N 1
ATOM 3048 C CA . ALA A 1 373 ? 5.639 8.116 8.856 1.00 95.31 373 ALA A CA 1
ATOM 3049 C C . ALA A 1 373 ? 6.088 9.223 7.880 1.00 95.31 373 ALA A C 1
ATOM 3051 O O . ALA A 1 373 ? 5.290 9.575 7.012 1.00 95.31 373 ALA A O 1
ATOM 3052 N N . PRO A 1 374 ? 7.330 9.756 7.925 1.00 95.50 374 PRO A N 1
ATOM 3053 C CA . PRO A 1 374 ? 7.783 10.743 6.942 1.00 95.50 374 PRO A CA 1
ATOM 3054 C C . PRO A 1 374 ? 7.678 10.261 5.490 1.00 95.50 374 PRO A C 1
ATOM 3056 O O . PRO A 1 374 ? 7.409 11.061 4.596 1.00 95.50 374 PRO A O 1
ATOM 3059 N N . ILE A 1 375 ? 7.849 8.961 5.259 1.00 96.06 375 ILE A N 1
ATOM 3060 C CA . ILE A 1 375 ? 7.789 8.346 3.933 1.00 96.06 375 ILE A CA 1
ATOM 3061 C C . ILE A 1 375 ? 6.326 8.225 3.495 1.00 96.06 375 ILE A C 1
ATOM 3063 O O . ILE A 1 375 ? 5.949 8.707 2.430 1.00 96.06 375 ILE A O 1
ATOM 3067 N N . GLY A 1 376 ? 5.453 7.708 4.364 1.00 94.56 376 GLY A N 1
ATOM 3068 C CA . GLY A 1 376 ? 4.018 7.599 4.072 1.00 94.56 376 GLY A CA 1
ATOM 3069 C C . GLY A 1 376 ? 3.257 8.929 4.030 1.00 94.56 376 GLY A C 1
ATOM 3070 O O . GLY A 1 376 ? 2.112 8.978 3.572 1.00 94.56 376 GLY A O 1
ATOM 3071 N N . GLN A 1 377 ? 3.880 10.028 4.457 1.00 93.81 377 GLN A N 1
ATOM 3072 C CA . GLN A 1 377 ? 3.370 11.384 4.249 1.00 93.81 377 GLN A CA 1
ATOM 3073 C C . GLN A 1 377 ? 3.579 11.906 2.827 1.00 93.81 377 GLN A C 1
ATOM 3075 O O . GLN A 1 377 ? 2.878 12.850 2.443 1.00 93.81 377 GLN A O 1
ATOM 3080 N N . ASN A 1 378 ? 4.501 11.302 2.072 1.00 95.12 378 ASN A N 1
ATOM 3081 C CA . ASN A 1 378 ? 4.818 11.645 0.690 1.00 95.12 378 ASN A CA 1
ATOM 3082 C C . ASN A 1 378 ? 4.910 10.381 -0.198 1.00 95.12 378 ASN A C 1
ATOM 3084 O O . ASN A 1 378 ? 5.946 10.116 -0.809 1.00 95.12 378 ASN A O 1
ATOM 3088 N N . PRO A 1 379 ? 3.830 9.577 -0.261 1.00 93.62 379 PRO A N 1
ATOM 3089 C CA . PRO A 1 379 ? 3.864 8.260 -0.890 1.00 93.62 379 PRO A CA 1
ATOM 3090 C C . PRO A 1 379 ? 4.050 8.329 -2.412 1.00 93.62 379 PRO A C 1
ATOM 3092 O O . PRO A 1 379 ? 4.664 7.436 -2.976 1.00 93.62 379 PRO A O 1
ATOM 3095 N N . LEU A 1 380 ? 3.565 9.389 -3.073 1.00 94.25 380 LEU A N 1
ATOM 3096 C CA . LEU A 1 380 ? 3.716 9.557 -4.524 1.00 94.25 380 LEU A CA 1
ATOM 3097 C C . LEU A 1 380 ? 5.177 9.780 -4.922 1.00 94.25 380 LEU A C 1
ATOM 3099 O O . LEU A 1 380 ? 5.629 9.206 -5.904 1.00 94.25 380 LEU A O 1
ATOM 3103 N N . LEU A 1 381 ? 5.929 10.564 -4.139 1.00 96.31 381 LEU A N 1
ATOM 3104 C CA . LEU A 1 381 ? 7.361 10.730 -4.381 1.00 96.31 381 LEU A CA 1
ATOM 3105 C C . LEU A 1 381 ? 8.104 9.403 -4.180 1.00 96.31 381 LEU A C 1
ATOM 3107 O O . LEU A 1 381 ? 8.891 9.021 -5.040 1.00 96.31 381 LEU A O 1
ATOM 3111 N N . ALA A 1 382 ? 7.823 8.684 -3.086 1.00 96.12 382 ALA A N 1
ATOM 3112 C CA . ALA A 1 382 ? 8.425 7.373 -2.836 1.00 96.12 382 ALA A CA 1
ATOM 3113 C C . ALA A 1 382 ? 8.140 6.368 -3.962 1.00 96.12 382 ALA A C 1
ATOM 3115 O O . ALA A 1 382 ? 9.017 5.583 -4.300 1.00 96.12 382 ALA A O 1
ATOM 3116 N N . TYR A 1 383 ? 6.942 6.409 -4.550 1.00 95.00 383 TYR A N 1
ATOM 3117 C CA . TYR A 1 383 ? 6.559 5.523 -5.649 1.00 95.00 383 TYR A CA 1
ATOM 3118 C C . TYR A 1 383 ? 7.334 5.798 -6.944 1.00 95.00 383 TYR A C 1
ATOM 3120 O O . TYR A 1 383 ? 7.723 4.877 -7.653 1.00 95.00 383 TYR A O 1
ATOM 3128 N N . VAL A 1 384 ? 7.566 7.075 -7.255 1.00 94.69 384 VAL A N 1
ATOM 3129 C CA . VAL A 1 384 ? 8.136 7.502 -8.542 1.00 94.69 384 VAL A CA 1
ATOM 3130 C C . VAL A 1 384 ? 9.659 7.458 -8.562 1.00 94.69 384 VAL A C 1
ATOM 3132 O O . VAL A 1 384 ? 10.253 7.219 -9.614 1.00 94.69 384 VAL A O 1
ATOM 3135 N N . LEU A 1 385 ? 10.293 7.682 -7.407 1.00 96.44 385 LEU A N 1
ATOM 3136 C CA . LEU A 1 385 ? 11.749 7.734 -7.278 1.00 96.44 385 LEU A CA 1
ATOM 3137 C C . LEU A 1 385 ? 12.466 6.527 -7.912 1.00 96.44 385 LEU A C 1
ATOM 3139 O O . LEU A 1 385 ? 13.382 6.770 -8.691 1.00 96.44 385 LEU A O 1
ATOM 3143 N N . PRO A 1 386 ? 12.079 5.262 -7.661 1.00 95.06 386 PRO A N 1
ATOM 3144 C CA . PRO A 1 386 ? 12.738 4.109 -8.273 1.00 95.06 386 PRO A CA 1
ATOM 3145 C C . PRO A 1 386 ? 12.733 4.145 -9.803 1.00 95.06 386 PRO A C 1
ATOM 3147 O O . PRO A 1 386 ? 13.789 4.061 -10.422 1.00 95.06 386 PRO A O 1
ATOM 3150 N N . GLY A 1 387 ? 11.549 4.301 -10.405 1.00 91.06 387 GLY A N 1
ATOM 3151 C CA . GLY A 1 387 ? 11.331 3.991 -11.820 1.00 91.06 387 GLY A CA 1
ATOM 3152 C C . GLY A 1 387 ? 11.803 5.059 -12.804 1.00 91.06 387 GLY A C 1
ATOM 3153 O O . GLY A 1 387 ? 12.192 4.720 -13.917 1.00 91.06 387 GLY A O 1
ATOM 3154 N N . ILE A 1 388 ? 11.771 6.340 -12.419 1.00 94.69 388 ILE A N 1
ATOM 3155 C CA . ILE A 1 388 ? 12.112 7.444 -13.340 1.00 94.69 388 ILE A CA 1
ATOM 3156 C C . ILE A 1 388 ? 13.164 8.417 -12.796 1.00 94.69 388 ILE A C 1
ATOM 3158 O O . ILE A 1 388 ? 13.475 9.409 -13.449 1.00 94.69 388 ILE A O 1
ATOM 3162 N N . PHE A 1 389 ? 13.717 8.155 -11.608 1.00 96.94 389 PHE A N 1
ATOM 3163 C CA . PHE A 1 389 ? 14.802 8.965 -11.053 1.00 96.94 389 PHE A CA 1
ATOM 3164 C C . PHE A 1 389 ? 16.028 8.128 -10.695 1.00 96.94 389 PHE A C 1
ATOM 3166 O O . PHE A 1 389 ? 17.076 8.325 -11.293 1.00 96.94 389 PHE A O 1
ATOM 3173 N N . LEU A 1 390 ? 15.915 7.183 -9.759 1.00 96.50 390 LEU A N 1
ATOM 3174 C CA . LEU A 1 390 ? 17.051 6.421 -9.239 1.00 96.50 390 LEU A CA 1
ATOM 3175 C C . LEU A 1 390 ? 17.637 5.457 -10.270 1.00 96.50 390 LEU A C 1
ATOM 3177 O O . LEU A 1 390 ? 18.835 5.539 -10.513 1.00 96.50 390 LEU A O 1
ATOM 3181 N N . LEU A 1 391 ? 16.821 4.590 -10.883 1.00 93.81 391 LEU A N 1
ATOM 3182 C CA . LEU A 1 391 ? 17.311 3.652 -11.902 1.00 93.81 391 LEU A CA 1
ATOM 3183 C C . LEU A 1 391 ? 17.917 4.395 -13.109 1.00 93.81 391 LEU A C 1
ATOM 3185 O O . LEU A 1 391 ? 19.094 4.178 -13.387 1.00 93.81 391 LEU A O 1
ATOM 3189 N N . PRO A 1 392 ? 17.232 5.386 -13.725 1.00 94.50 392 PRO A N 1
ATOM 3190 C CA . PRO A 1 392 ? 17.848 6.187 -14.782 1.00 94.50 392 PRO A CA 1
ATOM 3191 C C . PRO A 1 392 ? 19.136 6.895 -14.360 1.00 94.50 392 PRO A C 1
ATOM 3193 O O . PRO A 1 392 ? 20.042 7.031 -15.171 1.00 94.50 392 PRO A O 1
ATOM 3196 N N . LEU A 1 393 ? 19.238 7.370 -13.114 1.00 95.31 393 LEU A N 1
ATOM 3197 C CA . LEU A 1 393 ? 20.447 8.032 -12.622 1.00 95.31 393 LEU A CA 1
ATOM 3198 C C . LEU A 1 393 ? 21.614 7.049 -12.461 1.00 95.31 393 LEU A C 1
ATOM 3200 O O . LEU A 1 393 ? 22.746 7.404 -12.790 1.00 95.31 393 LEU A O 1
ATOM 3204 N N . ILE A 1 394 ? 21.345 5.835 -11.973 1.00 94.00 394 ILE A N 1
ATOM 3205 C CA . ILE A 1 394 ? 22.335 4.754 -11.863 1.00 94.00 394 ILE A CA 1
ATOM 3206 C C . ILE A 1 394 ? 22.889 4.434 -13.253 1.00 94.00 394 ILE A C 1
ATOM 3208 O O . ILE A 1 394 ? 24.104 4.521 -13.455 1.00 94.00 394 ILE A O 1
ATOM 3212 N N . ASP A 1 395 ? 22.015 4.187 -14.226 1.00 91.44 395 ASP A N 1
ATOM 3213 C CA . ASP A 1 395 ? 22.424 3.849 -15.590 1.00 91.44 395 ASP A CA 1
ATOM 3214 C C . ASP A 1 395 ? 23.132 5.015 -16.289 1.00 91.44 395 ASP A C 1
ATOM 3216 O O . ASP A 1 395 ? 24.200 4.845 -16.879 1.00 91.44 395 ASP A O 1
ATOM 3220 N N . PHE A 1 396 ? 22.609 6.238 -16.146 1.00 91.06 396 PHE A N 1
ATOM 3221 C CA . PHE A 1 396 ? 23.223 7.444 -16.707 1.00 91.06 396 PHE A CA 1
ATOM 3222 C C . PHE A 1 396 ? 24.627 7.709 -16.140 1.00 91.06 396 PHE A C 1
ATOM 3224 O O . PHE A 1 396 ? 25.491 8.233 -16.841 1.00 91.06 396 PHE A O 1
ATOM 3231 N N . SER A 1 397 ? 24.874 7.330 -14.883 1.00 92.19 397 SER A N 1
ATOM 3232 C CA . SER A 1 397 ? 26.187 7.456 -14.237 1.00 92.19 397 SER A CA 1
ATOM 3233 C C . SER A 1 397 ? 27.192 6.361 -14.621 1.00 92.19 397 SER A C 1
ATOM 3235 O O . SER A 1 397 ? 28.342 6.423 -14.187 1.00 92.19 397 SER A O 1
ATOM 3237 N N . GLY A 1 398 ? 26.785 5.373 -15.429 1.00 90.44 398 GLY A N 1
ATOM 3238 C CA . GLY A 1 398 ? 27.611 4.218 -15.794 1.00 90.44 398 GLY A CA 1
ATOM 3239 C C . GLY A 1 398 ? 27.697 3.142 -14.707 1.00 90.44 398 GLY A C 1
ATOM 3240 O O . GLY A 1 398 ? 28.538 2.254 -14.797 1.00 90.44 398 GLY A O 1
ATOM 3241 N N . LEU A 1 399 ? 26.845 3.208 -13.677 1.00 92.88 399 LEU A N 1
ATOM 3242 C CA . LEU A 1 399 ? 26.786 2.223 -12.591 1.00 92.88 399 LEU A CA 1
ATOM 3243 C C . LEU A 1 399 ? 25.785 1.085 -12.861 1.00 92.88 399 LEU A C 1
ATOM 3245 O O . LEU A 1 399 ? 25.661 0.196 -12.021 1.00 92.88 399 LEU A O 1
ATOM 3249 N N . GLY A 1 400 ? 25.099 1.098 -14.011 1.00 90.69 400 GLY A N 1
ATOM 3250 C CA . GLY A 1 400 ? 24.109 0.085 -14.401 1.00 90.69 400 GLY A CA 1
ATOM 3251 C C . GLY A 1 400 ? 24.673 -1.336 -14.409 1.00 90.69 400 GLY A C 1
ATOM 3252 O O . GLY A 1 400 ? 24.148 -2.204 -13.723 1.00 90.69 400 GLY A O 1
ATOM 3253 N N . GLU A 1 401 ? 25.827 -1.557 -15.050 1.00 90.25 401 GLU A N 1
ATOM 3254 C CA . GLU A 1 401 ? 26.471 -2.883 -15.081 1.00 90.25 401 GLU A CA 1
ATOM 3255 C C . GLU A 1 401 ? 26.804 -3.412 -13.678 1.00 90.25 401 GLU A C 1
ATOM 3257 O O . GLU A 1 401 ? 26.654 -4.599 -13.395 1.00 90.25 401 GLU A O 1
ATOM 3262 N N . TRP A 1 402 ? 27.239 -2.526 -12.774 1.00 91.50 402 TRP A N 1
ATOM 3263 C CA . TRP A 1 402 ? 27.502 -2.897 -11.384 1.00 91.50 402 TRP A CA 1
ATOM 3264 C C . TRP A 1 402 ? 26.213 -3.245 -10.636 1.00 91.50 402 TRP A C 1
ATOM 3266 O O . TRP A 1 402 ? 26.207 -4.174 -9.829 1.00 91.50 402 TRP A O 1
ATOM 3276 N N . TYR A 1 403 ? 25.136 -2.502 -10.894 1.00 92.06 403 TYR A N 1
ATOM 3277 C CA . TYR A 1 403 ? 23.830 -2.747 -10.297 1.00 92.06 403 TYR A CA 1
ATOM 3278 C C . TYR A 1 403 ? 23.254 -4.092 -10.759 1.00 92.06 403 TYR A C 1
ATOM 3280 O O . TYR A 1 403 ? 22.930 -4.926 -9.913 1.00 92.06 403 TYR A O 1
ATOM 3288 N N . ASP A 1 404 ? 23.247 -4.352 -12.067 1.00 89.69 404 ASP A N 1
ATOM 3289 C CA . ASP A 1 404 ? 22.741 -5.593 -12.669 1.00 89.69 404 ASP A CA 1
ATOM 3290 C C . ASP A 1 404 ? 23.558 -6.831 -12.250 1.00 89.69 404 ASP A C 1
ATOM 3292 O O . ASP A 1 404 ? 23.027 -7.943 -12.146 1.00 89.69 404 ASP A O 1
ATOM 3296 N N . ALA A 1 405 ? 24.844 -6.650 -11.925 1.00 90.31 405 ALA A N 1
ATOM 3297 C CA . ALA A 1 405 ? 25.704 -7.708 -11.395 1.00 90.31 405 ALA A CA 1
ATOM 3298 C C . ALA A 1 405 ? 25.328 -8.159 -9.967 1.00 90.31 405 ALA A C 1
ATOM 3300 O O . ALA A 1 405 ? 25.800 -9.199 -9.502 1.00 90.31 405 ALA A O 1
ATOM 3301 N N . LEU A 1 406 ? 24.453 -7.442 -9.248 1.00 89.94 406 LEU A N 1
ATOM 3302 C CA . LEU A 1 406 ? 23.973 -7.838 -7.914 1.00 89.94 406 LEU A CA 1
ATOM 3303 C C . LEU A 1 406 ? 22.919 -8.965 -7.969 1.00 89.94 406 LEU A C 1
ATOM 3305 O O . LEU A 1 406 ? 21.956 -8.971 -7.202 1.00 89.94 406 LEU A O 1
ATOM 3309 N N . THR A 1 407 ? 23.098 -9.949 -8.847 1.00 88.88 407 THR A N 1
ATOM 3310 C CA . THR A 1 407 ? 22.108 -11.000 -9.125 1.00 88.88 407 THR A CA 1
ATOM 3311 C C . THR A 1 407 ? 22.677 -12.423 -9.063 1.00 88.88 407 THR A C 1
ATOM 3313 O O . THR A 1 407 ? 21.948 -13.375 -9.317 1.00 88.88 407 THR A O 1
ATOM 3316 N N . GLU A 1 408 ? 23.941 -12.626 -8.669 1.00 87.25 408 GLU A N 1
ATOM 3317 C CA . GLU A 1 408 ? 24.549 -13.973 -8.678 1.00 87.25 408 GLU A CA 1
ATOM 3318 C C . GLU A 1 408 ? 24.194 -14.825 -7.445 1.00 87.25 408 GLU A C 1
ATOM 3320 O O . GLU A 1 408 ? 24.115 -16.051 -7.522 1.00 87.25 408 GLU A O 1
ATOM 3325 N N . THR A 1 409 ? 23.973 -14.197 -6.288 1.00 91.12 409 THR A N 1
ATOM 3326 C CA . THR A 1 409 ? 23.700 -14.881 -5.012 1.00 91.12 409 THR A CA 1
ATOM 3327 C C . THR A 1 409 ? 22.430 -14.355 -4.340 1.00 91.12 409 THR A C 1
ATOM 3329 O O . THR A 1 409 ? 22.060 -13.196 -4.540 1.00 91.12 409 THR A O 1
ATOM 3332 N N . PRO A 1 410 ? 21.781 -15.138 -3.450 1.00 91.31 410 PRO A N 1
ATOM 3333 C CA . PRO A 1 410 ? 20.605 -14.668 -2.713 1.00 91.31 410 PRO A CA 1
ATOM 3334 C C . PRO A 1 410 ? 20.862 -13.381 -1.912 1.00 91.31 410 PRO A C 1
ATOM 3336 O O . PRO A 1 410 ? 19.998 -12.514 -1.819 1.00 91.31 410 PRO A O 1
ATOM 3339 N N . PHE A 1 411 ? 22.065 -13.224 -1.348 1.00 92.56 411 PHE A N 1
ATOM 3340 C CA . PHE A 1 411 ? 22.433 -12.008 -0.620 1.00 92.56 411 PHE A CA 1
ATOM 3341 C C . PHE A 1 411 ? 22.542 -10.795 -1.549 1.00 92.56 411 PHE A C 1
ATOM 3343 O O . PHE A 1 411 ? 22.004 -9.734 -1.231 1.00 92.56 411 PHE A O 1
ATOM 3350 N N . GLN A 1 412 ? 23.187 -10.954 -2.708 1.00 92.75 412 GLN A N 1
ATOM 3351 C CA . GLN A 1 412 ? 23.242 -9.895 -3.715 1.00 92.75 412 GLN A CA 1
ATOM 3352 C C . GLN A 1 412 ? 21.841 -9.544 -4.224 1.00 92.75 412 GLN A C 1
ATOM 3354 O O . GLN A 1 412 ? 21.533 -8.363 -4.315 1.00 92.75 412 GLN A O 1
ATOM 3359 N N . GLY A 1 413 ? 20.949 -10.524 -4.409 1.00 91.88 413 GLY A N 1
ATOM 3360 C CA . GLY A 1 413 ? 19.567 -10.262 -4.817 1.00 91.88 413 GLY A CA 1
ATOM 3361 C C . GLY A 1 413 ? 18.773 -9.395 -3.835 1.00 91.88 413 GLY A C 1
ATOM 3362 O O . GLY A 1 413 ? 17.958 -8.567 -4.246 1.00 91.88 413 GLY A O 1
ATOM 3363 N N . ILE A 1 414 ? 19.041 -9.535 -2.531 1.00 93.62 414 ILE A N 1
ATOM 3364 C CA . ILE A 1 414 ? 18.509 -8.632 -1.499 1.00 93.62 414 ILE A CA 1
ATOM 3365 C C . ILE A 1 414 ? 19.177 -7.255 -1.598 1.00 93.62 414 ILE A C 1
ATOM 3367 O O . ILE A 1 414 ? 18.494 -6.232 -1.511 1.00 93.62 414 ILE A O 1
ATOM 3371 N N . LEU A 1 415 ? 20.499 -7.215 -1.785 1.00 93.94 415 LEU A N 1
ATOM 3372 C CA . LEU A 1 415 ? 21.260 -5.972 -1.909 1.00 93.94 415 LEU A CA 1
ATOM 3373 C C . LEU A 1 415 ? 20.813 -5.140 -3.124 1.00 93.94 415 LEU A C 1
ATOM 3375 O O . LEU A 1 415 ? 20.685 -3.926 -2.992 1.00 93.94 415 LEU A O 1
ATOM 3379 N N . HIS A 1 416 ? 20.491 -5.789 -4.245 1.00 93.75 416 HIS A N 1
ATOM 3380 C CA . HIS A 1 416 ? 19.921 -5.189 -5.453 1.00 93.75 416 HIS A CA 1
ATOM 3381 C C . HIS A 1 416 ? 18.637 -4.399 -5.140 1.00 93.75 416 HIS A C 1
ATOM 3383 O O . HIS A 1 416 ? 18.485 -3.244 -5.539 1.00 93.75 416 HIS A O 1
ATOM 3389 N N . GLY A 1 417 ? 17.745 -4.969 -4.320 1.00 94.19 417 GLY A N 1
ATOM 3390 C CA . GLY A 1 417 ? 16.547 -4.270 -3.847 1.00 94.19 417 GLY A CA 1
ATOM 3391 C C . GLY A 1 417 ? 16.856 -3.148 -2.852 1.00 94.19 417 GLY A C 1
ATOM 3392 O O . GLY A 1 417 ? 16.327 -2.039 -2.965 1.00 94.19 417 GLY A O 1
ATOM 3393 N N . LEU A 1 418 ? 17.740 -3.395 -1.880 1.00 95.56 418 LEU A N 1
ATOM 3394 C CA . LEU A 1 418 ? 18.105 -2.399 -0.863 1.00 95.56 418 LEU A CA 1
ATOM 3395 C C . LEU A 1 418 ? 18.803 -1.167 -1.453 1.00 95.56 418 LEU A C 1
ATOM 3397 O O . LEU A 1 418 ? 18.595 -0.060 -0.947 1.00 95.56 418 LEU A O 1
ATOM 3401 N N . ALA A 1 419 ? 19.573 -1.342 -2.529 1.00 95.38 419 ALA A N 1
ATOM 3402 C CA . ALA A 1 419 ? 20.244 -0.266 -3.251 1.00 95.38 419 ALA A CA 1
ATOM 3403 C C . ALA A 1 419 ? 19.263 0.769 -3.827 1.00 95.38 419 ALA A C 1
ATOM 3405 O O . ALA A 1 419 ? 19.628 1.932 -3.961 1.00 95.38 419 ALA A O 1
ATOM 3406 N N . ILE A 1 420 ? 18.005 0.391 -4.081 1.00 96.44 420 ILE A N 1
ATOM 3407 C CA . ILE A 1 420 ? 16.946 1.309 -4.530 1.00 96.44 420 ILE A CA 1
ATOM 3408 C C . ILE A 1 420 ? 16.072 1.776 -3.366 1.00 96.44 420 ILE A C 1
ATOM 3410 O O . ILE A 1 420 ? 15.743 2.962 -3.247 1.00 96.44 420 ILE A O 1
ATOM 3414 N N . VAL A 1 421 ? 15.718 0.863 -2.463 1.00 96.75 421 VAL A N 1
ATOM 3415 C CA . VAL A 1 421 ? 14.811 1.147 -1.346 1.00 96.75 421 VAL A CA 1
ATOM 3416 C C . VAL A 1 421 ? 15.396 2.150 -0.360 1.00 96.75 421 VAL A C 1
ATOM 3418 O O . VAL A 1 421 ? 14.691 3.073 0.054 1.00 96.75 421 VAL A O 1
ATOM 3421 N N . LEU A 1 422 ? 16.664 1.996 0.035 1.00 96.75 422 LEU A N 1
ATOM 3422 C CA . LEU A 1 422 ? 17.270 2.866 1.045 1.00 96.75 422 LEU A CA 1
ATOM 3423 C C . LEU A 1 422 ? 17.397 4.317 0.545 1.00 96.75 422 LEU A C 1
ATOM 3425 O O . LEU A 1 422 ? 16.952 5.215 1.271 1.00 96.75 422 LEU A O 1
ATOM 3429 N N . PRO A 1 423 ? 17.891 4.591 -0.683 1.00 97.31 423 PRO A N 1
ATOM 3430 C CA . PRO A 1 423 ? 17.845 5.939 -1.246 1.00 97.31 423 PRO A CA 1
ATOM 3431 C C . PRO A 1 423 ? 16.421 6.470 -1.409 1.00 97.31 423 PRO A C 1
ATOM 3433 O O . PRO A 1 423 ? 16.168 7.622 -1.059 1.00 97.31 423 PRO A O 1
ATOM 3436 N N . THR A 1 424 ? 15.468 5.643 -1.857 1.00 97.75 424 THR A N 1
ATOM 3437 C CA . THR A 1 424 ? 14.053 6.042 -1.981 1.00 97.75 424 THR A CA 1
ATOM 3438 C C . THR A 1 424 ? 13.484 6.509 -0.642 1.00 97.75 424 THR A C 1
ATOM 3440 O O . THR A 1 424 ? 12.899 7.595 -0.540 1.00 97.75 424 THR A O 1
ATOM 3443 N N . ALA A 1 425 ? 13.692 5.716 0.410 1.00 97.38 425 ALA A N 1
ATOM 3444 C CA . ALA A 1 425 ? 13.258 6.018 1.766 1.00 97.38 425 ALA A CA 1
ATOM 3445 C C . ALA A 1 425 ? 13.911 7.305 2.293 1.00 97.38 425 ALA A C 1
ATOM 3447 O O . ALA A 1 425 ? 13.219 8.180 2.820 1.00 97.38 425 ALA A O 1
ATOM 3448 N N . LEU A 1 426 ? 15.228 7.448 2.105 1.00 97.50 426 LEU A N 1
ATOM 3449 C CA . LEU A 1 426 ? 15.994 8.613 2.541 1.00 97.50 426 LEU A CA 1
ATOM 3450 C C . LEU A 1 426 ? 15.531 9.893 1.838 1.00 97.50 426 LEU A C 1
ATOM 3452 O O . LEU A 1 426 ? 15.186 10.865 2.511 1.00 97.50 426 LEU A O 1
ATOM 3456 N N . LEU A 1 427 ? 15.488 9.901 0.504 1.00 97.50 427 LEU A N 1
ATOM 3457 C CA . LEU A 1 427 ? 15.087 11.066 -0.288 1.00 97.50 427 LEU A CA 1
ATOM 3458 C C . LEU A 1 427 ? 13.648 11.483 0.022 1.00 97.50 427 LEU A C 1
ATOM 3460 O O . LEU A 1 427 ? 13.378 12.672 0.196 1.00 97.50 427 LEU A O 1
ATOM 3464 N N . THR A 1 428 ? 12.737 10.520 0.183 1.00 97.38 428 THR A N 1
ATOM 3465 C CA . THR A 1 428 ? 11.348 10.814 0.560 1.00 97.38 428 THR A CA 1
ATOM 3466 C C . THR A 1 428 ? 11.265 11.417 1.961 1.00 97.38 428 THR A C 1
ATOM 3468 O O . THR A 1 428 ? 10.594 12.433 2.164 1.00 97.38 428 THR A O 1
ATOM 3471 N N . ALA A 1 429 ? 11.966 10.837 2.940 1.00 96.12 429 ALA A N 1
ATOM 3472 C CA . ALA A 1 429 ? 11.984 11.352 4.306 1.00 96.12 429 ALA A CA 1
ATOM 3473 C C . ALA A 1 429 ? 12.603 12.760 4.381 1.00 96.12 429 ALA A C 1
ATOM 3475 O O . ALA A 1 429 ? 12.084 13.624 5.095 1.00 96.12 429 ALA A O 1
ATOM 3476 N N . LEU A 1 430 ? 13.671 13.019 3.617 1.00 96.56 430 LEU A N 1
ATOM 3477 C CA . LEU A 1 430 ? 14.278 14.343 3.487 1.00 96.56 430 LEU A CA 1
ATOM 3478 C C . LEU A 1 430 ? 13.310 15.339 2.844 1.00 96.56 430 LEU A C 1
ATOM 3480 O O . LEU A 1 430 ? 13.106 16.415 3.403 1.00 96.56 430 LEU A O 1
ATOM 3484 N N . ALA A 1 431 ? 12.653 14.984 1.738 1.00 95.88 431 ALA A N 1
ATOM 3485 C CA . ALA A 1 431 ? 11.651 15.838 1.101 1.00 95.88 431 ALA A CA 1
ATOM 3486 C C . ALA A 1 431 ? 10.535 16.223 2.086 1.00 95.88 431 ALA A C 1
ATOM 3488 O O . ALA A 1 431 ? 10.217 17.405 2.240 1.00 95.88 431 ALA A O 1
ATOM 3489 N N . THR A 1 432 ? 10.023 15.255 2.852 1.00 94.75 432 THR A N 1
ATOM 3490 C CA . THR A 1 432 ? 9.046 15.501 3.921 1.00 94.75 432 THR A CA 1
ATOM 3491 C C . THR A 1 432 ? 9.597 16.428 5.010 1.00 94.75 432 THR A C 1
ATOM 3493 O O . THR A 1 432 ? 8.912 17.373 5.414 1.00 94.75 432 THR A O 1
ATOM 3496 N N . LYS A 1 433 ? 10.847 16.229 5.454 1.00 93.62 433 LYS A N 1
ATOM 3497 C CA . LYS A 1 433 ? 11.521 17.102 6.433 1.00 93.62 433 LYS A CA 1
ATOM 3498 C C . LYS A 1 433 ? 11.628 18.547 5.933 1.00 93.62 433 LYS A C 1
ATOM 3500 O O . LYS A 1 433 ? 11.362 19.473 6.698 1.00 93.62 433 LYS A O 1
ATOM 3505 N N . TYR A 1 434 ? 11.944 18.742 4.653 1.00 94.06 434 TYR A N 1
ATOM 3506 C CA . TYR A 1 434 ? 12.005 20.054 3.996 1.00 94.06 434 TYR A CA 1
ATOM 3507 C C . TYR A 1 434 ? 10.640 20.572 3.510 1.00 94.06 434 TYR A C 1
ATOM 3509 O O . TYR A 1 434 ? 10.565 21.617 2.868 1.00 94.06 434 TYR A O 1
ATOM 3517 N N . ARG A 1 435 ? 9.538 19.891 3.862 1.00 91.44 435 ARG A N 1
ATOM 3518 C CA . ARG A 1 435 ? 8.152 20.247 3.506 1.00 91.44 435 ARG A CA 1
ATOM 3519 C C . ARG A 1 435 ? 7.869 20.286 1.998 1.00 91.44 435 ARG A C 1
ATOM 3521 O O . ARG A 1 435 ? 6.930 20.964 1.567 1.00 91.44 435 ARG A O 1
ATOM 3528 N N . ILE A 1 436 ? 8.632 19.527 1.220 1.00 92.00 436 ILE A N 1
ATOM 3529 C CA . ILE A 1 436 ? 8.394 19.258 -0.197 1.00 92.00 436 ILE A CA 1
ATOM 3530 C C . ILE A 1 436 ? 7.485 18.030 -0.264 1.00 92.00 436 ILE A C 1
ATOM 3532 O O . ILE A 1 436 ? 7.934 16.900 -0.100 1.00 92.00 436 ILE A O 1
ATOM 3536 N N . PHE A 1 437 ? 6.186 18.258 -0.447 1.00 90.69 437 PHE A N 1
ATOM 3537 C CA . PHE A 1 437 ? 5.177 17.198 -0.488 1.00 90.69 437 PHE A CA 1
ATOM 3538 C C . PHE A 1 437 ? 4.582 17.108 -1.882 1.00 90.69 437 PHE A C 1
ATOM 3540 O O . PHE A 1 437 ? 4.034 18.104 -2.353 1.00 90.69 437 PHE A O 1
ATOM 3547 N N . TRP A 1 438 ? 4.599 15.920 -2.482 1.00 89.88 438 TRP A N 1
ATOM 3548 C CA . TRP A 1 438 ? 3.841 15.662 -3.699 1.00 89.88 438 TRP A CA 1
ATOM 3549 C C . TRP A 1 438 ? 2.389 15.422 -3.304 1.00 89.88 438 TRP A C 1
ATOM 3551 O O . TRP A 1 438 ? 2.043 14.401 -2.706 1.00 89.88 438 TRP A O 1
ATOM 3561 N N . LYS A 1 439 ? 1.547 16.427 -3.546 1.00 76.31 439 LYS A N 1
ATOM 3562 C CA . LYS A 1 439 ? 0.126 16.386 -3.192 1.00 76.31 439 LYS A CA 1
ATOM 3563 C C . LYS A 1 439 ? -0.706 16.236 -4.450 1.00 76.31 439 LYS A C 1
ATOM 3565 O O . LYS A 1 439 ? -0.473 16.965 -5.410 1.00 76.31 439 LYS A O 1
ATOM 3570 N N . SER A 1 440 ? -1.680 15.330 -4.395 1.00 61.91 440 SER A N 1
ATOM 3571 C CA . SER A 1 440 ? -2.764 15.270 -5.365 1.00 61.91 440 SER A CA 1
ATOM 3572 C C . SER A 1 440 ? -3.945 16.152 -4.980 1.00 61.91 440 SER A C 1
ATOM 3574 O O . SER A 1 440 ? -4.247 16.272 -3.764 1.00 61.91 440 SER A O 1
#

Foldseek 3Di:
DCLDDLLLLLLLLVLLLLLLLLVFFFAQAQAAQLSHALQQGPNRRDGDPDFAGHVNLLSLLLNLLSLLLCLCSVAVVHDDPVVLVVQLVVLLVCFQLLLLLFLVQVPVDDDLVSLVSLQLSVCLLCQCFQDPDVVSNVVSVVVSVVCQVQAQSHPVGHRDLLRGNPSSLLCSQSNSVSNVVCRVCVVPLVVLVVVVVVVVVLLVQCPPPPGPSVVVQPDDPCCSSPHSNSSVSSLSSSLSNVLNVLVVCQCVQCVPFDDDPLLLVLLVLLVVLLVLLNVCQSVVVLVCNLVVLVVSLVVSQVSCVPPPVSRPSLNVLSVQLSVLLNVLSVQQVVVVHQHRPSHGSSSSSNSSSSSSSSSSSSSNVVVSSVLSSLCSQASVQLNSCQRRNQQSVCVSVVNNVVLSVLHPHNVSSSVSSCSRSVVSSVVSSVCSVVVRHRGD

Radius of gyration: 22.03 Å; Cα contacts (8 Å, |Δi|>4): 673; chains: 1; bounding box: 53×56×64 Å

Secondary structure (DSSP, 8-state):
-----HHHHHHHHHHHHHHHHHHHS--SSSS-GGGS-TTS-TTT----------HHHHHHHHHHHHHHHHHHHH-TT---HHHHHHHHHHHHHHHHHHHHT-GGGGTTS-TTHHHHHHHHHHHHHHHHHS---HHHHHHHHHHHHHHHHHS--STT----TT---HHHHHHHHHHHHHHHHHHHTSS-HHHHHHTHHHHHHHHHGGGSTT-TTGGGSS--TTTTT--GGGGGGHHHHHHHHHHHHHHHTHHHHTTTPPP-HHHHHHHHHHHHHHHHHHHHHHTT-HHHHHHHHHHHHHHHHHHHHHH-TT-HHHHHHHHHHHHHHHHHHHHHHHTTS--TTTT-HHHHHHHHHHHHHHHHHHHH-HHHHHHHHHHHTSHHHHHHHIIIIIHHHHHHTT-HHHHHTTTSSHHHHHHHHHHHHHHHHHHHHHHHHTT-----

Mean predicted aligned error: 5.17 Å

Sequence (440 aa):
MDTRNKALDAIRGYAIIAMVFSGSIAYGGILPGWMYHAQSPPPKHEWVDLPGITWVDLVFPLFLFAMGAAIPLSMQKGMDWKKQLKRYILLVFFAIFFEHSKYTNFYHLDNQVPYLIALIGFACLFLIMGTKNIWYQFIGIGVAFLLMLFVPFDKQGHFELHRSDIIILVLANMGLLAAILYHYTREQHVIRLLLLVPLYGLITGRFLDESWNQYIYEPYFADWLIEFDFLKYLFIVIPGIYAGEWLLKKPEWNKDASNSISKIGLAWLCTGLVVWNIIALYQRWLMSNLFISLAGIAIIIAWQNMFNKENKLDQRLILAGSYLLISGLFFEAFEGGIKKDDTTLSYFFVTGGMSFLLLYAFDQFTLLSKVLAPIGQNPLLAYVLPGIFLLPLIDFSGLGEWYDALTETPFQGILHGLAIVLPTALLTALATKYRIFWKS

pLDDT: mean 91.33, std 7.98, range [28.33, 98.69]

Solvent-accessible surface area (backbone atoms only — not comparable to full-atom values): 22148 Å² total; per-residue (Å²): 136,84,81,69,58,52,29,54,23,12,47,29,16,47,20,52,48,51,48,49,28,58,73,39,36,48,76,73,47,58,53,65,48,65,67,32,41,47,35,28,34,60,51,77,52,51,85,47,101,45,61,18,39,20,66,56,58,43,26,60,49,33,38,45,21,40,50,22,21,42,44,47,60,73,36,74,92,52,83,56,67,69,61,49,50,50,24,30,55,48,29,42,51,44,14,28,53,53,50,55,27,29,32,81,39,27,72,88,51,72,85,64,53,25,30,50,51,8,43,51,42,42,52,22,51,42,27,48,28,41,48,88,52,64,68,47,23,51,50,15,50,52,52,48,50,50,45,58,74,70,46,50,42,36,99,88,46,56,72,55,76,73,51,49,31,64,71,44,38,45,50,23,44,52,52,46,52,50,47,54,49,47,64,79,30,66,90,44,61,65,55,65,61,58,52,50,55,62,50,48,52,43,62,59,36,43,79,38,86,94,31,78,41,28,69,66,66,50,90,52,101,55,44,71,72,54,57,65,76,54,59,67,52,48,64,26,24,51,60,13,30,54,52,15,52,46,59,70,41,37,72,74,44,33,66,89,43,78,92,52,74,68,51,50,56,49,25,50,51,37,46,50,52,44,53,49,49,35,52,27,40,48,71,63,39,57,70,62,40,53,54,52,48,53,52,49,46,51,51,51,53,50,49,39,60,72,76,42,59,60,32,49,50,58,50,51,35,46,51,52,11,50,50,29,27,53,53,9,58,58,38,19,71,74,66,79,37,31,21,74,86,77,60,32,69,17,36,37,26,31,38,40,7,41,38,29,27,45,49,52,20,35,60,56,38,56,68,63,19,64,67,24,18,38,28,26,69,19,49,62,50,43,65,45,33,48,60,21,41,50,50,31,49,38,44,70,70,69,43,38,70,65,51,68,60,27,47,84,40,50,68,33,17,51,47,36,9,45,68,48,34,54,54,31,49,48,54,25,31,49,31,42,74,74,68,42,44,47,60,100